Protein AF-0000000066893138 (afdb_homodimer)

Secondary structure (DSSP, 8-state):
-------------PPPPPTTTTS----HHHHHHHHHGGGGGB-TTSPBPHHHHHHHHHHHHHHHTTT-B-SSTT--BTTHHHHHHHHIIIIIS----HHHHHHHHHTTHHHHSS--HHHHHHHH-HHHHHHHHHH---TTS-HHHHHHHHHHHHTTS-HHHHHHHHHHHHHHHHHHHHSPPTT--HHHHHHHHHHHHHHHHHHTTS-HHHHHHHHHHHHHH--/------------------HHHHS----HHHHHHHHHGGGGGB-TTSPBPHHHHHHHHHHHHHHHTTT-B-SSTT--BTTHHHHHHHHIIIIIS----HHHHHHHHHTTHHHHSS--HHHHHHHH-HHHHHHHHHH---TTS-HHHHHHHHHHHHTTS-HHHHHHHHHHHHHHHHHHHHSPPTT--HHHHHHHHHHHHHHHHHHTTS-HHHHHHHHHHHHHH--

Foldseek 3Di:
DDPDPPPPPPPPVDDDDDPCVVPPDPPPVVVVVVLVCVQVCQDVPSDRDLVVLQVVLLVLLCVFQVPAFFQFPVRHRPLVQLQQLLCCCCVVQVHPPSLLSSLSSCLCRCAPGPDHLVNCCSRPNDSSSLLSVLSHFHPVDDPVVRLVVCLVCLLVHDLSSVSSLLSNLLSVLVVCVVGNGPPDDPVNNQVSLVSSVSSLVSNPPRGPRSSVSSVVSSVVSHD/DDDPCPPPPPPPPDDDPDPCVVPPDPPPVVVVVVLVCVQVCQDVPSDRDLVVLQVVLLVLLCVFQVPAFFQFPVRHRPLVQLQQLLCCCCVVQVHPPSLLSSLSSCLCRCAPGPDHLVNCCSRPNDSSSLLSVLSHFHPVDDPVVRLVVCLVCLLVHDLSNVSSLLSNLLSVLVVCVVGNGPPDDPVNNQVSLVSLVSSLVSNPPRGVRSSVSSVVSSVVSHD

pLDDT: mean 82.71, std 26.49, range [21.22, 98.94]

Radius of gyration: 24.09 Å; Cα contacts (8 Å, |Δi|>4): 518; chains: 2; bounding box: 87×67×45 Å

Organism: Onchocerca volvulus (NCBI:txid6282)

Nearest PDB structures (foldseek):
  3nr1-assembly1_B  TM=9.867E-01  e=3.378E-16  Homo sapiens
  5vxa-assembly1_A  TM=9.774E-01  e=3.348E-15  Homo sapiens
  3nqw-assembly1_B  TM=9.760E-01  e=9.577E-15  Drosophila melanogaster
  6z3o-assembly1_CCC-2  TM=8.567E-01  e=2.024E-07  Pseudomonas aeruginosa PAO1
  6z3n-assembly2_DDD  TM=8.593E-01  e=2.966E-07  Pseudomonas aeruginosa PAO1

Solvent-accessible surface area (backbone atoms only — not comparable to full-atom values): 24744 Å² total; per-residue (Å²): 134,83,79,78,78,78,72,77,74,70,79,72,69,73,71,76,77,66,66,62,70,74,57,57,70,70,56,74,70,54,51,48,54,50,55,63,38,62,70,59,52,21,41,102,85,62,46,66,46,66,62,37,53,45,40,49,40,49,38,49,34,33,63,63,30,46,88,39,57,39,50,38,96,81,43,39,48,33,45,48,51,28,40,45,23,28,28,40,34,24,71,68,58,66,46,71,54,62,55,46,40,42,21,27,35,39,26,55,39,53,56,75,37,90,49,44,67,66,56,40,29,72,74,67,30,62,69,30,30,50,37,22,52,72,58,41,61,74,74,92,49,56,67,70,57,44,52,52,53,51,51,72,46,42,66,74,48,51,71,58,34,48,51,38,49,50,27,43,52,39,49,50,52,54,45,41,71,67,41,64,41,68,91,60,50,73,65,52,52,52,50,49,49,53,50,50,51,54,43,48,67,50,47,64,94,71,48,69,66,54,52,49,54,38,49,53,54,45,57,74,67,56,128,136,84,78,80,75,78,72,76,73,72,78,72,68,72,73,76,76,64,66,62,69,70,57,56,68,68,55,71,70,54,50,49,54,49,55,64,35,64,69,57,53,19,42,102,84,62,45,65,46,66,61,38,53,45,40,48,39,50,38,49,35,35,61,63,31,47,88,40,56,39,53,38,95,81,42,39,47,34,44,48,52,30,39,44,24,28,30,40,33,22,70,69,58,65,44,70,53,61,54,46,41,42,21,27,36,39,26,54,40,53,56,74,38,89,49,44,67,66,56,40,30,72,74,64,30,61,69,30,31,48,36,21,53,70,58,42,60,73,72,91,49,56,69,69,59,44,52,52,51,51,51,71,46,40,64,74,48,51,70,57,34,47,53,40,49,50,28,44,52,40,49,50,51,56,44,41,71,69,41,63,40,68,91,58,50,73,64,52,53,51,51,50,48,51,49,51,52,54,42,47,68,49,48,64,94,72,49,70,66,54,52,50,54,39,47,52,54,45,58,73,68,56,129

Structure (mmCIF, N/CA/C/O backbone):
data_AF-0000000066893138-model_v1
#
loop_
_entity.id
_entity.type
_entity.pdbx_description
1 polymer "Guanosine-3,5-bis(diphosphate) 3'-pyrophosphohydrolase MESH1"
#
loop_
_atom_site.group_PDB
_atom_site.id
_atom_site.type_symbol
_atom_site.label_atom_id
_atom_site.label_alt_id
_atom_site.label_comp_id
_atom_site.label_asym_id
_atom_site.label_entity_id
_atom_site.label_seq_id
_atom_site.pdbx_PDB_ins_code
_atom_site.Cartn_x
_atom_site.Cartn_y
_atom_site.Cartn_z
_atom_site.occupancy
_atom_site.B_iso_or_equiv
_atom_site.auth_seq_id
_atom_site.auth_comp_id
_atom_site.auth_asym_id
_atom_site.auth_atom_id
_atom_site.pdbx_PDB_model_num
ATOM 1 N N . MET A 1 1 ? -61.625 -6.273 12.805 1 22.55 1 MET A N 1
ATOM 2 C CA . MET A 1 1 ? -60.625 -7.281 13.148 1 22.55 1 MET A CA 1
ATOM 3 C C . MET A 1 1 ? -59.25 -6.805 12.789 1 22.55 1 MET A C 1
ATOM 5 O O . MET A 1 1 ? -59 -6.328 11.672 1 22.55 1 MET A O 1
ATOM 9 N N . ALA A 1 2 ? -58.469 -6.508 13.805 1 27.09 2 ALA A N 1
ATOM 10 C CA . ALA A 1 2 ? -57.188 -5.824 14.047 1 27.09 2 ALA A CA 1
ATOM 11 C C . ALA A 1 2 ? -56.031 -6.527 13.336 1 27.09 2 ALA A C 1
ATOM 13 O O . ALA A 1 2 ? -55.906 -7.746 13.43 1 27.09 2 ALA A O 1
ATOM 14 N N . GLU A 1 3 ? -55.719 -6.008 12.141 1 23.27 3 GLU A N 1
ATOM 15 C CA . GLU A 1 3 ? -54.719 -6.445 11.188 1 23.27 3 GLU A CA 1
ATOM 16 C C . GLU A 1 3 ? -53.406 -6.766 11.906 1 23.27 3 GLU A C 1
ATOM 18 O O . GLU A 1 3 ? -53.062 -6.156 12.922 1 23.27 3 GLU A O 1
ATOM 23 N N . GLY A 1 4 ? -52.938 -7.973 11.781 1 25.91 4 GLY A N 1
ATOM 24 C CA . GLY A 1 4 ? -51.844 -8.742 12.32 1 25.91 4 GLY A CA 1
ATOM 25 C C . GLY A 1 4 ? -50.531 -7.984 12.289 1 25.91 4 GLY A C 1
ATOM 26 O O . GLY A 1 4 ? -50.281 -7.172 11.391 1 25.91 4 GLY A O 1
ATOM 27 N N . ASN A 1 5 ? -49.875 -7.727 13.43 1 24.75 5 ASN A N 1
ATOM 28 C CA . ASN A 1 5 ? -48.656 -7.113 13.938 1 24.75 5 ASN A CA 1
ATOM 29 C C . ASN A 1 5 ? -47.406 -7.727 13.289 1 24.75 5 ASN A C 1
ATOM 31 O O . ASN A 1 5 ? -47.031 -8.852 13.602 1 24.75 5 ASN A O 1
ATOM 35 N N . ASP A 1 6 ? -47.375 -7.699 11.969 1 23.88 6 ASP A N 1
ATOM 36 C CA . ASP A 1 6 ? -46.188 -8.273 11.352 1 23.88 6 ASP A CA 1
ATOM 37 C C . ASP A 1 6 ? -44.938 -7.746 12.016 1 23.88 6 ASP A C 1
ATOM 39 O O . ASP A 1 6 ? -44.625 -6.559 11.914 1 23.88 6 ASP A O 1
ATOM 43 N N . ARG A 1 7 ? -44.594 -8.312 13.195 1 24.41 7 ARG A N 1
ATOM 44 C CA . ARG A 1 7 ? -43.375 -8.078 13.977 1 24.41 7 ARG A CA 1
ATOM 45 C C . ARG A 1 7 ? -42.125 -8.102 13.094 1 24.41 7 ARG A C 1
ATOM 47 O O . ARG A 1 7 ? -42 -8.969 12.234 1 24.41 7 ARG A O 1
ATOM 54 N N . ASN A 1 8 ? -41.594 -6.938 12.891 1 23.25 8 ASN A N 1
ATOM 55 C CA . ASN A 1 8 ? -40.312 -6.547 12.312 1 23.25 8 ASN A CA 1
ATOM 56 C C . ASN A 1 8 ? -39.156 -7.41 12.844 1 23.25 8 ASN A C 1
ATOM 58 O O . ASN A 1 8 ? -38.75 -7.254 13.984 1 23.25 8 ASN A O 1
ATOM 62 N N . GLU A 1 9 ? -39.25 -8.711 12.648 1 22.77 9 GLU A N 1
ATOM 63 C CA . GLU A 1 9 ? -38.125 -9.5 13.148 1 22.77 9 GLU A CA 1
ATOM 64 C C . GLU A 1 9 ? -36.781 -8.906 12.727 1 22.77 9 GLU A C 1
ATOM 66 O O . GLU A 1 9 ? -36.5 -8.797 11.531 1 22.77 9 GLU A O 1
ATOM 71 N N . LYS A 1 10 ? -36.344 -8.008 13.531 1 26.03 10 LYS A N 1
ATOM 72 C CA . LYS A 1 10 ? -35 -7.453 13.547 1 26.03 10 LYS A CA 1
ATOM 73 C C . LYS A 1 10 ? -33.938 -8.547 13.344 1 26.03 10 LYS A C 1
ATOM 75 O O . LYS A 1 10 ? -33.875 -9.508 14.109 1 26.03 10 LYS A O 1
ATOM 80 N N . HIS A 1 11 ? -33.812 -9.023 12.141 1 23.97 11 HIS A N 1
ATOM 81 C CA . HIS A 1 11 ? -32.75 -9.977 11.922 1 23.97 11 HIS A CA 1
ATOM 82 C C . HIS A 1 11 ? -31.438 -9.484 12.531 1 23.97 11 HIS A C 1
ATOM 84 O O . HIS A 1 11 ? -30.906 -8.453 12.109 1 23.97 11 HIS A O 1
ATOM 90 N N . ASN A 1 12 ? -31.219 -9.539 13.812 1 25.33 12 ASN A N 1
ATOM 91 C CA . ASN A 1 12 ? -30.016 -9.336 14.609 1 25.33 12 ASN A CA 1
ATOM 92 C C . ASN A 1 12 ? -28.812 -10.047 14 1 25.33 12 ASN A C 1
ATOM 94 O O . ASN A 1 12 ? -28.656 -11.266 14.156 1 25.33 12 ASN A O 1
ATOM 98 N N . MET A 1 13 ? -28.531 -9.75 12.852 1 27.02 13 MET A N 1
ATOM 99 C CA . MET A 1 13 ? -27.344 -10.445 12.344 1 27.02 13 MET A CA 1
ATOM 100 C C . MET A 1 13 ? -26.203 -10.359 13.336 1 27.02 13 MET A C 1
ATOM 102 O O . MET A 1 13 ? -25.859 -9.273 13.812 1 27.02 13 MET A O 1
ATOM 106 N N . PRO A 1 14 ? -25.859 -11.391 14.008 1 29.73 14 PRO A N 1
ATOM 107 C CA . PRO A 1 14 ? -24.828 -11.297 15.039 1 29.73 14 PRO A CA 1
ATOM 108 C C . PRO A 1 14 ? -23.547 -10.625 14.539 1 29.73 14 PRO A C 1
ATOM 110 O O . PRO A 1 14 ? -23.297 -10.594 13.336 1 29.73 14 PRO A O 1
ATOM 113 N N . PRO A 1 15 ? -22.953 -9.789 15.266 1 30.95 15 PRO A N 1
ATOM 114 C CA . PRO A 1 15 ? -21.719 -9.086 14.922 1 30.95 15 PRO A CA 1
ATOM 115 C C . PRO A 1 15 ? -20.625 -10.016 14.375 1 30.95 15 PRO A C 1
ATOM 117 O O . PRO A 1 15 ? -20.641 -11.219 14.672 1 30.95 15 PRO A O 1
ATOM 120 N N . PRO A 1 16 ? -20.094 -9.695 13.328 1 28.8 16 PRO A N 1
ATOM 121 C CA . PRO A 1 16 ? -19.109 -10.633 12.797 1 28.8 16 PRO A CA 1
ATOM 122 C C . PRO A 1 16 ? -18.125 -11.125 13.867 1 28.8 16 PRO A C 1
ATOM 124 O O . PRO A 1 16 ? -17.906 -10.445 14.867 1 28.8 16 PRO A O 1
ATOM 127 N N . PRO A 1 17 ? -17.859 -12.359 13.961 1 31.17 17 PRO A N 1
ATOM 128 C CA . PRO A 1 17 ? -17.031 -12.867 15.055 1 31.17 17 PRO A CA 1
ATOM 129 C C . PRO A 1 17 ? -15.734 -12.094 15.234 1 31.17 17 PRO A C 1
ATOM 131 O O . PRO A 1 17 ? -15.273 -11.438 14.297 1 31.17 17 PRO A O 1
ATOM 134 N N . PRO A 1 18 ? -15.203 -11.977 16.422 1 27.53 18 PRO A N 1
ATOM 135 C CA . PRO A 1 18 ? -13.984 -11.234 16.766 1 27.53 18 PRO A CA 1
ATOM 136 C C . PRO A 1 18 ? -12.773 -11.672 15.945 1 27.53 18 PRO A C 1
ATOM 138 O O . PRO A 1 18 ? -12.695 -12.836 15.539 1 27.53 18 PRO A O 1
ATOM 141 N N . TYR A 1 19 ? -12.055 -10.758 15.43 1 27.48 19 TYR A N 1
ATOM 142 C CA . TYR A 1 19 ? -10.898 -10.852 14.539 1 27.48 19 TYR A CA 1
ATOM 143 C C . TYR A 1 19 ? -9.883 -11.859 15.07 1 27.48 19 TYR A C 1
ATOM 145 O O . TYR A 1 19 ? -8.945 -12.234 14.359 1 27.48 19 TYR A O 1
ATOM 153 N N . LYS A 1 20 ? -9.812 -12.117 16.391 1 36.09 20 LYS A N 1
ATOM 154 C CA . LYS A 1 20 ? -8.914 -13.102 16.969 1 36.09 20 LYS A CA 1
ATOM 155 C C . LYS A 1 20 ? -9.102 -14.469 16.328 1 36.09 20 LYS A C 1
ATOM 157 O O . LYS A 1 20 ? -8.258 -15.359 16.469 1 36.09 20 LYS A O 1
ATOM 162 N N . LEU A 1 21 ? -10.211 -14.68 15.953 1 31.08 21 LEU A N 1
ATOM 163 C CA . LEU A 1 21 ? -10.469 -16.016 15.43 1 31.08 21 LEU A CA 1
ATOM 164 C C . LEU A 1 21 ? -9.875 -16.188 14.039 1 31.08 21 LEU A C 1
ATOM 166 O O . LEU A 1 21 ? -9.625 -17.312 13.594 1 31.08 21 LEU A O 1
ATOM 170 N N . VAL A 1 22 ? -10.055 -15.203 13.188 1 31.42 22 VAL A N 1
ATOM 171 C CA . VAL A 1 22 ? -9.695 -15.391 11.789 1 31.42 22 VAL A CA 1
ATOM 172 C C . VAL A 1 22 ? -8.18 -15.336 11.633 1 31.42 22 VAL A C 1
ATOM 174 O O . VAL A 1 22 ? -7.609 -16.047 10.797 1 31.42 22 VAL A O 1
ATOM 177 N N . TYR A 1 23 ? -7.441 -14.391 12.078 1 29.64 23 TYR A N 1
ATOM 178 C CA . TYR A 1 23 ? -5.984 -14.344 12.102 1 29.64 23 TYR A CA 1
ATOM 179 C C . TYR A 1 23 ? -5.445 -14.789 13.461 1 29.64 23 TYR A C 1
ATOM 181 O O . TYR A 1 23 ? -5.453 -14.023 14.422 1 29.64 23 TYR A O 1
ATOM 189 N N . PRO A 1 24 ? -5.445 -16.062 13.703 1 29.34 24 PRO A N 1
ATOM 190 C CA . PRO A 1 24 ? -4.965 -16.484 15.016 1 29.34 24 PRO A CA 1
ATOM 191 C C . PRO A 1 24 ? -3.684 -15.773 15.438 1 29.34 24 PRO A C 1
ATOM 193 O O . PRO A 1 24 ? -2.924 -15.305 14.586 1 29.34 24 PRO A O 1
ATOM 196 N N . GLU A 1 25 ? -3.662 -15.258 16.641 1 31.28 25 GLU A N 1
ATOM 197 C CA . GLU A 1 25 ? -2.432 -14.75 17.234 1 31.28 25 GLU A CA 1
ATOM 198 C C . GLU A 1 25 ? -1.241 -15.641 16.875 1 31.28 25 GLU A C 1
ATOM 200 O O . GLU A 1 25 ? -1.352 -16.875 16.891 1 31.28 25 GLU A O 1
ATOM 205 N N . ILE A 1 26 ? -0.401 -15.242 16.016 1 32.53 26 ILE A N 1
ATOM 206 C CA . ILE A 1 26 ? 0.834 -16.016 15.961 1 32.53 26 ILE A CA 1
ATOM 207 C C . ILE A 1 26 ? 1.205 -16.5 17.359 1 32.53 26 ILE A C 1
ATOM 209 O O . ILE A 1 26 ? 1.225 -15.711 18.312 1 32.53 26 ILE A O 1
ATOM 213 N N . PRO A 1 27 ? 1.09 -17.703 17.641 1 31.95 27 PRO A N 1
ATOM 214 C CA . PRO A 1 27 ? 1.497 -18.047 19 1 31.95 27 PRO A CA 1
ATOM 215 C C . PRO A 1 27 ? 2.742 -17.297 19.469 1 31.95 27 PRO A C 1
ATOM 217 O O . PRO A 1 27 ? 3.57 -16.906 18.641 1 31.95 27 PRO A O 1
ATOM 220 N N . GLY A 1 28 ? 2.729 -16.75 20.688 1 33.97 28 GLY A N 1
ATOM 221 C CA . GLY A 1 28 ? 3.791 -16.031 21.359 1 33.97 28 GLY A CA 1
ATOM 222 C C . GLY A 1 28 ? 5.176 -16.562 21.031 1 33.97 28 GLY A C 1
ATOM 223 O O . GLY A 1 28 ? 6.164 -15.828 21.125 1 33.97 28 GLY A O 1
ATOM 224 N N . ASN A 1 29 ? 5.328 -17.891 20.906 1 35.12 29 ASN A N 1
ATOM 225 C CA . ASN A 1 29 ? 6.629 -18.484 20.609 1 35.12 29 ASN A CA 1
ATOM 226 C C . ASN A 1 29 ? 7.086 -18.156 19.203 1 35.12 29 ASN A C 1
ATOM 228 O O . ASN A 1 29 ? 8.234 -18.422 18.828 1 35.12 29 ASN A O 1
ATOM 232 N N . ILE A 1 30 ? 6.23 -17.984 18.266 1 34.69 30 ILE A N 1
ATOM 233 C CA . ILE A 1 30 ? 6.656 -17.625 16.906 1 34.69 30 ILE A CA 1
ATOM 234 C C . ILE A 1 30 ? 6.992 -16.141 16.844 1 34.69 30 ILE A C 1
ATOM 236 O O . ILE A 1 30 ? 7.691 -15.695 15.93 1 34.69 30 ILE A O 1
ATOM 240 N N . LEU A 1 31 ? 6.43 -15.305 17.547 1 34 31 LEU A N 1
ATOM 241 C CA . LEU A 1 31 ? 6.93 -13.953 17.766 1 34 31 LEU A CA 1
ATOM 242 C C . LEU A 1 31 ? 8.375 -13.977 18.234 1 34 31 LEU A C 1
ATOM 244 O O . LEU A 1 31 ? 9.18 -13.125 17.844 1 34 31 LEU A O 1
ATOM 248 N N . ASP A 1 32 ? 8.688 -14.852 19.141 1 33.78 32 ASP A N 1
ATOM 249 C CA . ASP A 1 32 ? 10.062 -15.055 19.578 1 33.78 32 ASP A CA 1
ATOM 250 C C . ASP A 1 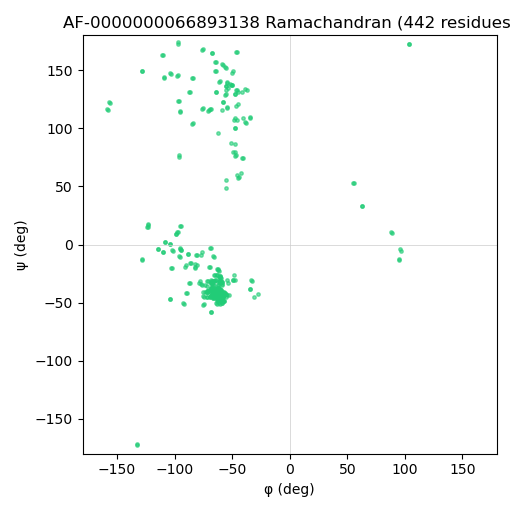32 ? 10.953 -15.477 18.422 1 33.78 32 ASP A C 1
ATOM 252 O O . ASP A 1 32 ? 12.102 -15.039 18.312 1 33.78 32 ASP A O 1
ATOM 256 N N . LYS A 1 33 ? 10.492 -16.422 17.578 1 35.97 33 LYS A N 1
ATOM 257 C CA . LYS A 1 33 ? 11.352 -16.781 16.453 1 35.97 33 LYS A CA 1
ATOM 258 C C . LYS A 1 33 ? 11.453 -15.641 15.453 1 35.97 33 LYS A C 1
ATOM 260 O O . LYS A 1 33 ? 12.445 -15.531 14.727 1 35.97 33 LYS A O 1
ATOM 265 N N . PHE A 1 34 ? 10.461 -14.883 15.273 1 33.34 34 PHE A N 1
ATOM 266 C CA . PHE A 1 34 ? 10.57 -13.695 14.438 1 33.34 34 PHE A CA 1
ATOM 267 C C . PHE A 1 34 ? 11.422 -12.625 15.117 1 33.34 34 PHE A C 1
ATOM 269 O O . PHE A 1 34 ? 12.188 -11.93 14.453 1 33.34 34 PHE A O 1
ATOM 276 N N . ALA A 1 35 ? 11.289 -12.422 16.375 1 34.75 35 ALA A N 1
ATOM 277 C CA . ALA A 1 35 ? 12.242 -11.586 17.094 1 34.75 35 ALA A CA 1
ATOM 278 C C . ALA A 1 35 ? 13.672 -12.086 16.906 1 34.75 35 ALA A C 1
ATOM 280 O O . ALA A 1 35 ? 14.609 -11.289 16.812 1 34.75 35 ALA A O 1
ATOM 281 N N . MET A 1 36 ? 13.891 -13.391 17.016 1 34.28 36 MET A N 1
ATOM 282 C CA . MET A 1 36 ? 15.219 -13.914 16.703 1 34.28 36 MET A CA 1
ATOM 283 C C . MET A 1 36 ? 15.602 -13.617 15.258 1 34.28 36 MET A C 1
ATOM 285 O O . MET A 1 36 ? 16.781 -13.672 14.898 1 34.28 36 MET A O 1
ATOM 289 N N . MET A 1 37 ? 14.68 -13.5 14.336 1 32.84 37 MET A N 1
ATOM 290 C CA . MET A 1 37 ? 15.055 -13.07 12.984 1 32.84 37 MET A CA 1
ATOM 291 C C . MET A 1 37 ? 15.297 -11.562 12.945 1 32.84 37 MET A C 1
ATOM 293 O O . MET A 1 37 ? 15.562 -11.008 11.883 1 32.84 37 MET A O 1
ATOM 297 N N . LYS A 1 38 ? 15.031 -10.734 13.93 1 39.47 38 LYS A N 1
ATOM 298 C CA . LYS A 1 38 ? 15.57 -9.375 14.008 1 39.47 38 LYS A CA 1
ATOM 299 C C . LYS A 1 38 ? 16.938 -9.289 13.352 1 39.47 38 LYS A C 1
ATOM 301 O O . LYS A 1 38 ? 17.281 -8.273 12.742 1 39.47 38 LYS A O 1
ATOM 306 N N . ASN A 1 39 ? 17.766 -10.258 13.656 1 39.59 39 ASN A N 1
ATOM 307 C CA . ASN A 1 39 ? 19.078 -10.289 13.031 1 39.59 39 ASN A CA 1
ATOM 308 C C . ASN A 1 39 ? 18.984 -10.43 11.516 1 39.59 39 ASN A C 1
ATOM 310 O O . ASN A 1 39 ? 19.984 -10.25 10.812 1 39.59 39 ASN A O 1
ATOM 314 N N . GLU A 1 40 ? 17.859 -10.961 10.992 1 41.69 40 GLU A N 1
ATOM 315 C CA . GLU A 1 40 ? 17.812 -11.43 9.609 1 41.69 40 GLU A CA 1
ATOM 316 C C . GLU A 1 40 ? 17.375 -10.312 8.664 1 41.69 40 GLU A C 1
ATOM 318 O O . GLU A 1 40 ? 17.312 -10.5 7.453 1 41.69 40 GLU A O 1
ATOM 323 N N . LEU A 1 41 ? 16.766 -9.242 9.164 1 46.12 41 LEU A N 1
ATOM 324 C CA . LEU A 1 41 ? 16.469 -8.188 8.203 1 46.12 41 LEU A CA 1
ATOM 325 C C . LEU A 1 41 ? 17.75 -7.555 7.676 1 46.12 41 LEU A C 1
ATOM 327 O O . LEU A 1 41 ? 17.703 -6.535 6.984 1 46.12 41 LEU A O 1
ATOM 331 N N . LYS A 1 42 ? 18.844 -7.871 8.25 1 44.22 42 LYS A N 1
ATOM 332 C CA . LYS A 1 42 ? 20.156 -7.426 7.758 1 44.22 42 LYS A CA 1
ATOM 333 C C . LYS A 1 42 ? 20.516 -8.117 6.449 1 44.22 42 LYS A C 1
ATOM 335 O O . LYS A 1 42 ? 20.281 -9.32 6.289 1 44.22 42 LYS A O 1
ATOM 340 N N . ASP A 1 43 ? 20.625 -7.363 5.441 1 49.5 43 ASP A N 1
ATOM 341 C CA . ASP A 1 43 ? 21.188 -7.945 4.227 1 49.5 43 ASP A CA 1
ATOM 342 C C . ASP A 1 43 ? 22.453 -8.742 4.531 1 49.5 43 ASP A C 1
ATOM 344 O O . ASP A 1 43 ? 22.875 -8.812 5.684 1 49.5 43 ASP A O 1
ATOM 348 N N . LYS A 1 44 ? 22.938 -9.578 3.584 1 44.5 44 LYS A N 1
ATOM 349 C CA . LYS A 1 44 ? 24.156 -10.359 3.762 1 44.5 44 LYS A CA 1
ATOM 350 C C . LYS A 1 44 ? 25.188 -9.594 4.605 1 44.5 44 LYS A C 1
ATOM 352 O O . LYS A 1 44 ? 26.078 -10.203 5.195 1 44.5 44 LYS A O 1
ATOM 357 N N . ASN A 1 45 ? 25.172 -8.211 4.516 1 44.59 45 ASN A N 1
ATOM 358 C CA . ASN A 1 45 ? 26.172 -7.445 5.258 1 44.59 45 ASN A CA 1
ATOM 359 C C . ASN A 1 45 ? 25.609 -6.914 6.57 1 44.59 45 ASN A C 1
ATOM 361 O O . ASN A 1 45 ? 26.234 -6.086 7.23 1 44.59 45 ASN A O 1
ATOM 365 N N . GLY A 1 46 ? 24.375 -7.277 7.078 1 47.03 46 GLY A N 1
ATOM 366 C CA . GLY A 1 46 ? 23.875 -6.879 8.383 1 47.03 46 GLY A CA 1
ATOM 367 C C . GLY A 1 46 ? 22.969 -5.664 8.336 1 47.03 46 GLY A C 1
ATOM 368 O O . GLY A 1 46 ? 22.484 -5.191 9.367 1 47.03 46 GLY A O 1
ATOM 369 N N . PHE A 1 47 ? 22.828 -5.012 7.086 1 47.69 47 PHE A N 1
ATOM 370 C CA . PHE A 1 47 ? 22.078 -3.758 7 1 47.69 47 PHE A CA 1
ATOM 371 C C . PHE A 1 47 ? 20.641 -4.012 6.582 1 47.69 47 PHE A C 1
ATOM 373 O O . PHE A 1 47 ? 20.359 -4.895 5.77 1 47.69 47 PHE A O 1
ATOM 380 N N . ILE A 1 48 ? 19.781 -3.582 7.371 1 56.97 48 ILE A N 1
ATOM 381 C CA . ILE A 1 48 ? 18.375 -3.652 7.027 1 56.97 48 ILE A CA 1
ATOM 382 C C . ILE A 1 48 ? 18.125 -2.986 5.676 1 56.97 48 ILE A C 1
ATOM 384 O O . ILE A 1 48 ? 18.516 -1.834 5.469 1 56.97 48 ILE A O 1
ATOM 388 N N . ASN A 1 49 ? 17.625 -3.83 4.633 1 80.88 49 ASN A N 1
ATOM 389 C CA . ASN A 1 49 ? 17.328 -3.334 3.293 1 80.88 49 ASN A CA 1
ATOM 390 C C . ASN A 1 49 ? 16.125 -2.398 3.297 1 80.88 49 ASN A C 1
ATOM 392 O O . ASN A 1 49 ? 15.062 -2.754 3.803 1 80.88 49 ASN A O 1
ATOM 396 N N . ASP A 1 50 ? 16.344 -1.23 2.959 1 93.25 50 ASP A N 1
ATOM 397 C CA . ASP A 1 50 ? 15.312 -0.19 2.955 1 93.25 50 ASP A CA 1
ATOM 398 C C . ASP A 1 50 ? 14.055 -0.665 2.24 1 93.25 50 ASP A C 1
ATOM 400 O O . ASP A 1 50 ? 12.938 -0.349 2.662 1 93.25 50 ASP A O 1
ATOM 404 N N . ILE A 1 51 ? 14.258 -1.526 1.284 1 95.88 51 ILE A N 1
ATOM 405 C CA . ILE A 1 51 ? 13.117 -2.002 0.502 1 95.88 51 ILE A CA 1
ATOM 406 C C . ILE A 1 51 ? 12.266 -2.941 1.351 1 95.88 51 ILE A C 1
ATOM 408 O O . ILE A 1 51 ? 11.047 -2.797 1.408 1 95.88 51 ILE A O 1
ATOM 412 N N . SER A 1 52 ? 12.891 -3.848 2.041 1 97.44 52 SER A N 1
ATOM 413 C CA . SER A 1 52 ? 12.172 -4.785 2.898 1 97.44 52 SER A CA 1
ATOM 414 C C . SER A 1 52 ? 11.414 -4.055 4.004 1 97.44 52 SER A C 1
ATOM 416 O O . SER A 1 52 ? 10.273 -4.395 4.316 1 97.44 52 SER A O 1
ATOM 418 N N . LEU A 1 53 ? 12.031 -3.031 4.504 1 97.62 53 LEU A N 1
ATOM 419 C CA . LEU A 1 53 ? 11.438 -2.277 5.602 1 97.62 53 LEU A CA 1
ATOM 420 C C . LEU A 1 53 ? 10.242 -1.466 5.113 1 97.62 53 LEU A C 1
ATOM 422 O O . LEU A 1 53 ? 9.219 -1.394 5.797 1 97.62 53 LEU A O 1
ATOM 426 N N . ILE A 1 54 ? 10.336 -0.91 4.004 1 98.44 54 ILE A N 1
ATOM 427 C CA . ILE A 1 54 ? 9.258 -0.111 3.436 1 98.44 54 ILE A CA 1
ATOM 428 C C . ILE A 1 54 ? 8.062 -1.009 3.115 1 98.44 54 ILE A C 1
ATOM 430 O O . ILE A 1 54 ? 6.926 -0.686 3.461 1 98.44 54 ILE A O 1
ATOM 434 N N . ILE A 1 55 ? 8.359 -2.125 2.496 1 98.75 55 ILE A N 1
ATOM 435 C CA . ILE A 1 55 ? 7.277 -3.041 2.139 1 98.75 55 ILE A CA 1
ATOM 436 C C . ILE A 1 55 ? 6.621 -3.582 3.406 1 98.75 55 ILE A C 1
ATOM 438 O O . ILE A 1 55 ? 5.398 -3.748 3.459 1 98.75 55 ILE A O 1
ATOM 442 N N . LYS A 1 56 ? 7.414 -3.84 4.41 1 98.75 56 LYS A N 1
ATOM 443 C CA . LYS A 1 56 ? 6.879 -4.27 5.699 1 98.75 56 LYS A CA 1
ATOM 444 C C . LYS A 1 56 ? 5.918 -3.229 6.27 1 98.75 56 LYS A C 1
ATOM 446 O O . LYS A 1 56 ? 4.852 -3.576 6.785 1 98.75 56 LYS A O 1
ATOM 451 N N . ALA A 1 57 ? 6.273 -2.002 6.188 1 98.88 57 ALA A N 1
ATOM 452 C CA . ALA A 1 57 ? 5.438 -0.918 6.691 1 98.88 57 ALA A CA 1
ATOM 453 C C . ALA A 1 57 ? 4.137 -0.814 5.898 1 98.88 57 ALA A C 1
ATOM 455 O O . ALA A 1 57 ? 3.061 -0.655 6.477 1 98.88 57 ALA A O 1
ATOM 456 N N . VAL A 1 58 ? 4.25 -0.904 4.574 1 98.94 58 VAL A N 1
ATOM 457 C CA . VAL A 1 58 ? 3.068 -0.807 3.725 1 98.94 58 VAL A CA 1
ATOM 458 C C . VAL A 1 58 ? 2.129 -1.975 4.012 1 98.94 58 VAL A C 1
ATOM 460 O O . VAL A 1 58 ? 0.911 -1.794 4.094 1 98.94 58 VAL A O 1
ATOM 463 N N . ASP A 1 59 ? 2.664 -3.113 4.125 1 98.88 59 ASP A N 1
ATOM 464 C CA . ASP A 1 59 ? 1.869 -4.301 4.422 1 98.88 59 ASP A CA 1
ATOM 465 C C . ASP A 1 59 ? 1.16 -4.164 5.766 1 98.88 59 ASP A C 1
ATOM 467 O O . ASP A 1 59 ? -0.02 -4.5 5.887 1 98.88 59 ASP A O 1
ATOM 471 N N . LEU A 1 60 ? 1.871 -3.668 6.809 1 98.81 60 LEU A N 1
ATOM 472 C CA . LEU A 1 60 ? 1.26 -3.459 8.117 1 98.81 60 LEU A CA 1
ATOM 473 C C . LEU A 1 60 ? 0.101 -2.473 8.023 1 98.81 60 LEU A C 1
ATOM 475 O O . LEU A 1 60 ? -0.985 -2.732 8.547 1 98.81 60 LEU A O 1
ATOM 479 N N . ALA A 1 61 ? 0.355 -1.389 7.371 1 98.81 61 ALA A N 1
ATOM 480 C CA . ALA A 1 61 ? -0.69 -0.379 7.227 1 98.81 61 ALA A CA 1
ATOM 481 C C . ALA A 1 61 ? -1.914 -0.954 6.52 1 98.81 61 ALA A C 1
ATOM 483 O O . ALA A 1 61 ? -3.049 -0.732 6.949 1 98.81 61 ALA A O 1
ATOM 484 N N . ALA A 1 62 ? -1.635 -1.688 5.422 1 98.75 62 ALA A N 1
ATOM 485 C CA . ALA A 1 62 ? -2.73 -2.281 4.66 1 98.75 62 ALA A CA 1
ATOM 486 C C . ALA A 1 62 ? -3.555 -3.227 5.531 1 98.75 62 ALA A C 1
ATOM 488 O O . ALA A 1 62 ? -4.785 -3.184 5.512 1 98.75 62 ALA A O 1
ATOM 489 N N . ARG A 1 63 ? -2.902 -4.008 6.297 1 98.25 63 ARG A N 1
ATOM 490 C CA . ARG A 1 63 ? -3.604 -4.961 7.152 1 98.25 63 ARG A CA 1
ATOM 491 C C . ARG A 1 63 ? -4.371 -4.246 8.258 1 98.25 63 ARG A C 1
ATOM 493 O O . ARG A 1 63 ? -5.527 -4.574 8.531 1 98.25 63 ARG A O 1
ATOM 500 N N . ARG A 1 64 ? -3.732 -3.285 8.852 1 98.44 64 ARG A N 1
ATOM 501 C CA . ARG A 1 64 ? -4.332 -2.619 10.008 1 98.44 64 ARG A CA 1
ATOM 502 C C . ARG A 1 64 ? -5.504 -1.738 9.578 1 98.44 64 ARG A C 1
ATOM 504 O O . ARG A 1 64 ? -6.48 -1.598 10.312 1 98.44 64 ARG A O 1
ATOM 511 N N . HIS A 1 65 ? -5.473 -1.178 8.398 1 98.19 65 HIS A N 1
ATOM 512 C CA . HIS A 1 65 ? -6.516 -0.27 7.938 1 98.19 65 HIS A CA 1
ATOM 513 C C . HIS A 1 65 ? -7.527 -0.998 7.059 1 98.19 65 HIS A C 1
ATOM 515 O O . HIS A 1 65 ? -8.375 -0.365 6.426 1 98.19 65 HIS A O 1
ATOM 521 N N . ARG A 1 66 ? -7.504 -2.279 6.98 1 96.94 66 ARG A N 1
ATOM 522 C CA . ARG A 1 66 ? -8.219 -3.072 5.98 1 96.94 66 ARG A CA 1
ATOM 523 C C . ARG A 1 66 ? -9.719 -2.842 6.074 1 96.94 66 ARG A C 1
ATOM 525 O O . ARG A 1 66 ? -10.43 -2.943 5.07 1 96.94 66 ARG A O 1
ATOM 532 N N . LYS A 1 67 ? -10.281 -2.471 7.242 1 96.69 67 LYS A N 1
ATOM 533 C CA . LYS A 1 67 ? -11.719 -2.309 7.41 1 96.69 67 LYS A CA 1
ATOM 534 C C . LYS A 1 67 ? -12.109 -0.833 7.43 1 96.69 67 LYS A C 1
ATOM 536 O O . LYS A 1 67 ? -13.281 -0.498 7.613 1 96.69 67 LYS A O 1
ATOM 541 N N . GLN A 1 68 ? -11.188 -0.042 7.301 1 97.44 68 GLN A N 1
ATOM 542 C CA . GLN A 1 68 ? -11.43 1.396 7.363 1 97.44 68 GLN A CA 1
ATOM 543 C C . GLN A 1 68 ? -11.555 1.993 5.965 1 97.44 68 GLN A C 1
ATOM 545 O O . GLN A 1 68 ? -10.891 1.545 5.031 1 97.44 68 GLN A O 1
ATOM 550 N N . ARG A 1 69 ? -12.398 2.961 5.859 1 97.06 69 ARG A N 1
ATOM 551 C CA . ARG A 1 69 ? -12.633 3.678 4.609 1 97.06 69 ARG A CA 1
ATOM 552 C C . ARG A 1 69 ? -12.508 5.184 4.809 1 97.06 69 ARG A C 1
ATOM 554 O O . ARG A 1 69 ? -12.742 5.691 5.91 1 97.06 69 ARG A O 1
ATOM 561 N N . ARG A 1 70 ? -12.078 5.836 3.736 1 96.69 70 ARG A N 1
ATOM 562 C CA . ARG A 1 70 ? -12.141 7.293 3.723 1 96.69 70 ARG A CA 1
ATOM 563 C C . ARG A 1 70 ? -13.586 7.777 3.695 1 96.69 70 ARG A C 1
ATOM 565 O O . ARG A 1 70 ? -14.5 7.012 3.375 1 96.69 70 ARG A O 1
ATOM 572 N N . LYS A 1 71 ? -13.805 8.992 3.973 1 94.75 71 LYS A N 1
ATOM 573 C CA . LYS A 1 71 ? -15.156 9.539 4.07 1 94.75 71 LYS A CA 1
ATOM 574 C C . LYS A 1 71 ? -15.586 10.18 2.75 1 94.75 71 LYS A C 1
ATOM 576 O O . LYS A 1 71 ? -16.516 10.977 2.717 1 94.75 71 LYS A O 1
ATOM 581 N N . ASP A 1 72 ? -14.867 9.859 1.739 1 92.88 72 ASP A N 1
ATOM 582 C CA . ASP A 1 72 ? -15.297 10.32 0.425 1 92.88 72 ASP A CA 1
ATOM 583 C C . ASP A 1 72 ? -16.484 9.5 -0.089 1 92.88 72 ASP A C 1
ATOM 585 O O . ASP A 1 72 ? -16.797 8.445 0.471 1 92.88 72 ASP A O 1
ATOM 589 N N . ALA A 1 73 ? -17.125 9.969 -1.148 1 91.25 73 ALA A N 1
ATOM 590 C CA . ALA A 1 73 ? -18.359 9.367 -1.667 1 91.25 73 ALA A CA 1
ATOM 591 C C . ALA A 1 73 ? -18.109 7.926 -2.113 1 91.25 73 ALA A C 1
ATOM 593 O O . ALA A 1 73 ? -19.016 7.082 -2.012 1 91.25 73 ALA A O 1
ATOM 594 N N . THR A 1 74 ? -16.906 7.629 -2.51 1 92 74 THR A N 1
ATOM 595 C CA . THR A 1 74 ? -16.625 6.309 -3.057 1 92 74 THR A CA 1
ATOM 596 C C . THR A 1 74 ? -16.078 5.383 -1.972 1 92 74 THR A C 1
ATOM 598 O O . THR A 1 74 ? -15.812 4.207 -2.229 1 92 74 THR A O 1
ATOM 601 N N . GLN A 1 75 ? -15.891 5.898 -0.8 1 94.5 75 GLN A N 1
ATOM 602 C CA . GLN A 1 75 ? -15.406 5.109 0.33 1 94.5 75 GLN A CA 1
ATOM 603 C C . GLN A 1 75 ? -14.094 4.414 -0.006 1 94.5 75 GLN A C 1
ATOM 605 O O . GLN A 1 75 ? -13.961 3.203 0.173 1 94.5 75 GLN A O 1
ATOM 610 N N . THR A 1 76 ? -13.172 5.164 -0.446 1 97.19 76 THR A N 1
ATOM 611 C CA . THR A 1 76 ? -11.844 4.691 -0.795 1 97.19 76 THR A CA 1
ATOM 612 C C . THR A 1 76 ? -11.203 3.955 0.38 1 97.19 76 THR A C 1
ATOM 614 O O . THR A 1 76 ? -11.305 4.402 1.525 1 97.19 76 THR A O 1
ATOM 617 N N . PRO A 1 77 ? -10.539 2.764 0.077 1 98.31 77 PRO A N 1
ATOM 618 C CA . PRO A 1 77 ? -9.812 2.133 1.182 1 98.31 77 PRO A CA 1
ATOM 619 C C . PRO A 1 77 ? -8.891 3.107 1.913 1 98.31 77 PRO A C 1
ATOM 621 O O . PRO A 1 77 ? -8.211 3.91 1.275 1 98.31 77 PRO A O 1
ATOM 624 N N . TYR A 1 78 ? -8.852 3.061 3.227 1 98.44 78 TYR A N 1
ATOM 625 C CA . TYR A 1 78 ? -8.141 4.0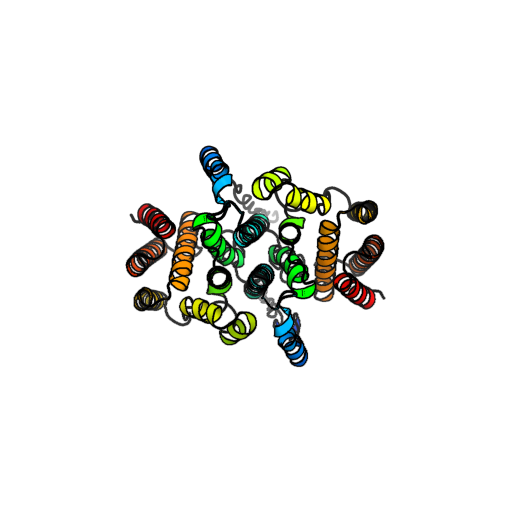59 4.016 1 98.44 78 TYR A CA 1
ATOM 626 C C . TYR A 1 78 ? -6.652 4.047 3.691 1 98.44 78 TYR A C 1
ATOM 628 O O . TYR A 1 78 ? -6 5.094 3.711 1 98.44 78 TYR A O 1
ATOM 636 N N . VAL A 1 79 ? -6.148 2.855 3.352 1 98.62 79 VAL A N 1
ATOM 637 C CA . VAL A 1 79 ? -4.715 2.684 3.154 1 98.62 79 VAL A CA 1
ATOM 638 C C . VAL A 1 79 ? -4.242 3.557 1.993 1 98.62 79 VAL A C 1
ATOM 640 O O . VAL A 1 79 ? -3.059 3.887 1.897 1 98.62 79 VAL A O 1
ATOM 643 N N . ASN A 1 80 ? -5.105 3.969 1.101 1 98.75 80 ASN A N 1
ATOM 644 C CA . ASN A 1 80 ? -4.738 4.875 0.015 1 98.75 80 ASN A CA 1
ATOM 645 C C . ASN A 1 80 ? -4.176 6.188 0.546 1 98.75 80 ASN A C 1
ATOM 647 O O . ASN A 1 80 ? -3.283 6.777 -0.065 1 98.75 80 ASN A O 1
ATOM 651 N N . HIS A 1 81 ? -4.684 6.574 1.674 1 98.69 81 HIS A N 1
ATOM 652 C CA . HIS A 1 81 ? -4.285 7.863 2.232 1 98.69 81 HIS A CA 1
ATOM 653 C C . HIS A 1 81 ? -2.828 7.836 2.688 1 98.69 81 HIS A C 1
ATOM 655 O O . HIS A 1 81 ? -2.004 8.609 2.189 1 98.69 81 HIS A O 1
ATOM 661 N N . PRO A 1 82 ? -2.436 6.914 3.611 1 98.88 82 PRO A N 1
ATOM 662 C CA . PRO A 1 82 ? -1.032 6.949 4.031 1 98.88 82 PRO A CA 1
ATOM 663 C C . PRO A 1 82 ? -0.069 6.621 2.891 1 98.88 82 PRO A C 1
ATOM 665 O O . PRO A 1 82 ? 1.056 7.125 2.865 1 98.88 82 PRO A O 1
ATOM 668 N N . ILE A 1 83 ? -0.475 5.824 1.965 1 98.88 83 ILE A N 1
ATOM 669 C CA . ILE A 1 83 ? 0.347 5.57 0.787 1 98.88 83 ILE A CA 1
ATOM 670 C C . ILE A 1 83 ? 0.499 6.855 -0.023 1 98.88 83 ILE A C 1
ATOM 672 O O . ILE A 1 83 ? 1.597 7.184 -0.481 1 98.88 83 ILE A O 1
ATOM 676 N N . GLY A 1 84 ? -0.567 7.582 -0.177 1 98.88 84 GLY A N 1
ATOM 677 C CA . GLY A 1 84 ? -0.533 8.852 -0.883 1 98.88 84 GLY A CA 1
ATOM 678 C C . GLY A 1 84 ? 0.337 9.891 -0.201 1 98.88 84 GLY A C 1
ATOM 679 O O . GLY A 1 84 ? 1.001 10.688 -0.868 1 98.88 84 GLY A O 1
ATOM 680 N N . VAL A 1 85 ? 0.29 9.898 1.085 1 98.94 85 VAL A N 1
ATOM 681 C CA . VAL A 1 85 ? 1.146 10.805 1.848 1 98.94 85 VAL A CA 1
ATOM 682 C C . VAL A 1 85 ? 2.611 10.477 1.573 1 98.94 85 VAL A C 1
ATOM 684 O O . VAL A 1 85 ? 3.416 11.383 1.322 1 98.94 85 VAL A O 1
ATOM 687 N N . ALA A 1 86 ? 2.938 9.203 1.58 1 98.94 86 ALA A N 1
ATOM 688 C CA . ALA A 1 86 ? 4.297 8.781 1.253 1 98.94 86 ALA A CA 1
ATOM 689 C C . ALA A 1 86 ? 4.656 9.156 -0.182 1 98.94 86 ALA A C 1
ATOM 691 O O . ALA A 1 86 ? 5.801 9.523 -0.466 1 98.94 86 ALA A O 1
ATOM 692 N N . TYR A 1 87 ? 3.727 9.109 -1.064 1 98.88 87 TYR A N 1
ATOM 693 C CA . TYR A 1 87 ? 3.941 9.484 -2.457 1 98.88 87 TYR A CA 1
ATOM 694 C C . TYR A 1 87 ? 4.277 10.969 -2.574 1 98.88 87 TYR A C 1
ATOM 696 O O . TYR A 1 87 ? 5.199 11.344 -3.297 1 98.88 87 TYR A O 1
ATOM 704 N N . ILE A 1 88 ? 3.531 11.789 -1.893 1 98.88 88 ILE A N 1
ATOM 705 C CA . ILE A 1 88 ? 3.787 13.219 -1.91 1 98.88 88 ILE A CA 1
ATOM 706 C C . ILE A 1 88 ? 5.211 13.5 -1.427 1 98.88 88 ILE A C 1
ATOM 708 O O . ILE A 1 88 ? 5.938 14.281 -2.035 1 98.88 88 ILE A O 1
ATOM 712 N N . LEU A 1 89 ? 5.625 12.797 -0.334 1 98.88 89 LEU A N 1
ATOM 713 C CA . LEU A 1 89 ? 6.977 13 0.181 1 98.88 89 LEU A CA 1
ATOM 714 C C . LEU A 1 89 ? 8.016 12.602 -0.86 1 98.88 89 LEU A C 1
ATOM 716 O O . LEU A 1 89 ? 8.953 13.359 -1.134 1 98.88 89 LEU A O 1
ATOM 720 N N . THR A 1 90 ? 7.844 11.508 -1.516 1 98.5 90 THR A N 1
ATOM 721 C CA . THR A 1 90 ? 8.914 10.906 -2.309 1 98.5 90 THR A CA 1
ATOM 722 C C . THR A 1 90 ? 8.891 11.438 -3.738 1 98.5 90 THR A C 1
ATOM 724 O O . THR A 1 90 ? 9.938 11.758 -4.301 1 98.5 90 THR A O 1
ATOM 727 N N . ASN A 1 91 ? 7.762 11.562 -4.262 1 97.94 91 ASN A N 1
ATOM 728 C CA . ASN A 1 91 ? 7.676 11.805 -5.699 1 97.94 91 ASN A CA 1
ATOM 729 C C . ASN A 1 91 ? 7.387 13.273 -6.004 1 97.94 91 ASN A C 1
ATOM 731 O O . ASN A 1 91 ? 7.648 13.742 -7.109 1 97.94 91 ASN A O 1
ATOM 735 N N . GLU A 1 92 ? 6.863 13.984 -5.008 1 97.69 92 GLU A N 1
ATOM 736 C CA . GLU A 1 92 ? 6.707 15.422 -5.18 1 97.69 92 GLU A CA 1
ATOM 737 C C . GLU A 1 92 ? 7.777 16.188 -4.41 1 97.69 92 GLU A C 1
ATOM 739 O O . GLU A 1 92 ? 8.461 17.047 -4.977 1 97.69 92 GLU A O 1
ATOM 744 N N . GLY A 1 93 ? 7.969 15.82 -3.221 1 98.06 93 GLY A N 1
ATOM 745 C CA . GLY A 1 93 ? 8.906 16.516 -2.357 1 98.06 93 GLY A CA 1
ATOM 746 C C . GLY A 1 93 ? 10.336 16.016 -2.496 1 98.06 93 GLY A C 1
ATOM 747 O O . GLY A 1 93 ? 11.266 16.625 -1.986 1 98.06 93 GLY A O 1
ATOM 748 N N . GLN A 1 94 ? 10.547 14.828 -3.096 1 97.44 94 GLN A N 1
ATOM 749 C CA . GLN A 1 94 ? 11.852 14.195 -3.295 1 97.44 94 GLN A CA 1
ATOM 750 C C . GLN A 1 94 ? 12.516 13.875 -1.958 1 97.44 94 GLN A C 1
ATOM 752 O O . GLN A 1 94 ? 13.727 14.055 -1.804 1 97.44 94 GLN A O 1
ATOM 757 N N . ILE A 1 95 ? 11.758 13.562 -0.993 1 97.56 95 ILE A N 1
ATOM 758 C CA . ILE A 1 95 ? 12.234 13.109 0.311 1 97.56 95 ILE A CA 1
ATOM 759 C C . ILE A 1 95 ? 12.25 11.586 0.35 1 97.56 95 ILE A C 1
ATOM 761 O O . ILE A 1 95 ? 11.195 10.945 0.327 1 97.56 95 ILE A O 1
ATOM 765 N N . THR A 1 96 ? 13.445 11.023 0.465 1 96.62 96 THR A N 1
ATOM 766 C CA . THR A 1 96 ? 13.539 9.57 0.382 1 96.62 96 THR A CA 1
ATOM 767 C C . THR A 1 96 ? 14.219 9 1.626 1 96.62 96 THR A C 1
ATOM 769 O O . THR A 1 96 ? 14.711 7.867 1.607 1 96.62 96 THR A O 1
ATOM 772 N N . ASP A 1 97 ? 14.297 9.883 2.68 1 97.5 97 ASP A N 1
ATOM 773 C CA . ASP A 1 97 ? 14.734 9.344 3.963 1 97.5 97 ASP A CA 1
ATOM 774 C C . ASP A 1 97 ? 13.82 8.219 4.426 1 97.5 97 ASP A C 1
ATOM 776 O O . ASP A 1 97 ? 12.617 8.422 4.613 1 97.5 97 ASP A O 1
ATOM 780 N N . THR A 1 98 ? 14.383 7.062 4.648 1 97.44 98 THR A N 1
ATOM 781 C CA . THR A 1 98 ? 13.625 5.844 4.891 1 97.44 98 THR A CA 1
ATOM 782 C C . THR A 1 98 ? 12.742 5.992 6.129 1 97.44 98 THR A C 1
ATOM 784 O O . THR A 1 98 ? 11.562 5.633 6.102 1 97.44 98 THR A O 1
ATOM 787 N N . ALA A 1 99 ? 13.266 6.535 7.199 1 98.44 99 ALA A N 1
ATOM 788 C CA . ALA A 1 99 ? 12.508 6.688 8.438 1 98.44 99 ALA A CA 1
ATOM 789 C C . ALA A 1 99 ? 11.312 7.613 8.227 1 98.44 99 ALA A C 1
ATOM 791 O O . ALA A 1 99 ? 10.211 7.332 8.711 1 98.44 99 ALA A O 1
ATOM 792 N N . THR A 1 100 ? 11.477 8.68 7.496 1 98.81 100 THR A N 1
ATOM 793 C CA . THR A 1 100 ? 10.414 9.641 7.227 1 98.81 100 THR A CA 1
ATOM 794 C C . THR A 1 100 ? 9.312 9.008 6.383 1 98.81 100 THR A C 1
ATOM 796 O O . THR A 1 100 ? 8.125 9.156 6.684 1 98.81 100 THR A O 1
ATOM 799 N N . VAL A 1 101 ? 9.766 8.258 5.363 1 98.81 101 VAL A N 1
ATOM 800 C CA . VAL A 1 101 ? 8.812 7.637 4.449 1 98.81 101 VAL A CA 1
ATOM 801 C C . VAL A 1 101 ? 8.008 6.57 5.188 1 98.81 101 VAL A C 1
ATOM 803 O O . VAL A 1 101 ? 6.781 6.508 5.055 1 98.81 101 VAL A O 1
ATOM 806 N N . ILE A 1 102 ? 8.633 5.805 5.996 1 98.88 102 ILE A N 1
ATOM 807 C CA . ILE A 1 102 ? 7.953 4.754 6.75 1 98.88 102 ILE A CA 1
ATOM 808 C C . ILE A 1 102 ? 7 5.383 7.762 1 98.88 102 ILE A C 1
ATOM 810 O O . ILE A 1 102 ? 5.871 4.914 7.938 1 98.88 102 ILE A O 1
ATOM 814 N N . ALA A 1 103 ? 7.43 6.43 8.383 1 98.88 103 ALA A N 1
ATOM 815 C CA . ALA A 1 103 ? 6.562 7.125 9.328 1 98.88 103 ALA A CA 1
ATOM 816 C C . ALA A 1 103 ? 5.32 7.68 8.633 1 98.88 103 ALA A C 1
ATOM 818 O O . ALA A 1 103 ? 4.227 7.676 9.211 1 98.88 103 ALA A O 1
ATOM 819 N N . ALA A 1 104 ? 5.496 8.156 7.422 1 98.94 104 ALA A N 1
ATOM 820 C CA . ALA A 1 104 ? 4.352 8.633 6.648 1 98.94 104 ALA A CA 1
ATOM 821 C C . ALA A 1 104 ? 3.357 7.5 6.398 1 98.94 104 ALA A C 1
ATOM 823 O O . ALA A 1 104 ? 2.146 7.684 6.551 1 98.94 104 ALA A O 1
ATOM 824 N N . ILE A 1 105 ? 3.869 6.363 6.094 1 98.94 105 ILE A N 1
ATOM 825 C CA . ILE A 1 105 ? 3.049 5.191 5.805 1 98.94 105 ILE A CA 1
ATOM 826 C C . ILE A 1 105 ? 2.295 4.766 7.062 1 98.94 105 ILE A C 1
ATOM 828 O O . ILE A 1 105 ? 1.144 4.332 6.988 1 98.94 105 ILE A O 1
ATOM 832 N N . LEU A 1 106 ? 2.869 4.984 8.219 1 98.88 106 LEU A N 1
ATOM 833 C CA . LEU A 1 106 ? 2.33 4.438 9.461 1 98.88 106 LEU A CA 1
ATOM 834 C C . LEU A 1 106 ? 1.707 5.535 10.312 1 98.88 106 LEU A C 1
ATOM 836 O O . LEU A 1 106 ? 1.235 5.273 11.422 1 98.88 106 LEU A O 1
ATOM 840 N N . HIS A 1 107 ? 1.649 6.766 9.906 1 98.69 107 HIS A N 1
ATOM 841 C CA . HIS A 1 107 ? 1.412 7.918 10.766 1 98.69 107 HIS A CA 1
ATOM 842 C C . HIS A 1 107 ? 0.037 7.84 11.422 1 98.69 107 HIS A C 1
ATOM 844 O O . HIS A 1 107 ? -0.155 8.336 12.531 1 98.69 107 HIS A O 1
ATOM 850 N N . ASP A 1 108 ? -0.898 7.168 10.828 1 98 108 ASP A N 1
ATOM 851 C CA . ASP A 1 108 ? -2.258 7.082 11.352 1 98 108 ASP A CA 1
ATOM 852 C C . ASP A 1 108 ? -2.496 5.738 12.039 1 98 108 ASP A C 1
ATOM 854 O O . ASP A 1 108 ? -3.578 5.496 12.578 1 98 108 ASP A O 1
ATOM 858 N N . THR A 1 109 ? -1.536 4.855 11.984 1 98 109 THR A N 1
ATOM 859 C CA . THR A 1 109 ? -1.764 3.469 12.383 1 98 109 THR A CA 1
ATOM 860 C C . THR A 1 109 ? -1.998 3.371 13.891 1 98 109 THR A C 1
ATOM 862 O O . THR A 1 109 ? -2.902 2.664 14.336 1 98 109 THR A O 1
ATOM 865 N N . VAL A 1 110 ? -1.21 4.051 14.695 1 96.44 110 VAL A N 1
ATOM 866 C CA . VAL A 1 110 ? -1.377 4.027 16.156 1 96.44 110 VAL A CA 1
ATOM 867 C C . VAL A 1 110 ? -2.67 4.742 16.531 1 96.44 110 VAL A C 1
ATOM 869 O O . VAL A 1 110 ? -3.371 4.316 17.453 1 96.44 110 VAL A O 1
ATOM 872 N N . GLU A 1 111 ? -3.008 5.707 15.797 1 93.81 111 GLU A N 1
ATOM 873 C CA . GLU A 1 111 ? -4.16 6.559 16.062 1 93.81 111 GLU A CA 1
ATOM 874 C C . GLU A 1 111 ? -5.469 5.84 15.75 1 93.81 111 GLU A C 1
ATOM 876 O O . GLU A 1 111 ? -6.422 5.898 16.531 1 93.81 111 GLU A O 1
ATOM 881 N N . ASP A 1 112 ? -5.484 5.102 14.648 1 93.94 112 ASP A N 1
ATOM 882 C CA . ASP A 1 112 ? -6.762 4.699 14.062 1 93.94 112 ASP A CA 1
ATOM 883 C C . ASP A 1 112 ? -6.945 3.186 14.141 1 93.94 112 ASP A C 1
ATOM 885 O O . ASP A 1 112 ? -7.98 2.66 13.719 1 93.94 112 ASP A O 1
ATOM 889 N N . THR A 1 113 ? -5.969 2.49 14.617 1 96.31 113 THR A N 1
ATOM 890 C CA . THR A 1 113 ? -6.055 1.034 14.648 1 96.31 113 THR A CA 1
ATOM 891 C C . THR A 1 113 ? -5.629 0.496 16.016 1 96.31 113 THR A C 1
ATOM 893 O O . THR A 1 113 ? -5.449 1.263 16.953 1 96.31 113 THR A O 1
ATOM 896 N N . LYS A 1 114 ? -5.488 -0.834 16.156 1 95.75 114 LYS A N 1
ATOM 897 C CA . LYS A 1 114 ? -5.086 -1.475 17.391 1 95.75 114 LYS A CA 1
ATOM 898 C C . LYS A 1 114 ? -3.572 -1.42 17.578 1 95.75 114 LYS A C 1
ATOM 900 O O . LYS A 1 114 ? -3.053 -1.84 18.625 1 95.75 114 LYS A O 1
ATOM 905 N N . THR A 1 115 ? -2.846 -0.986 16.562 1 97.69 115 THR A N 1
ATOM 906 C CA . THR A 1 115 ? -1.391 -0.934 16.641 1 97.69 115 THR A CA 1
ATOM 907 C C . THR A 1 115 ? -0.94 -0 17.75 1 97.69 115 THR A C 1
ATOM 909 O O . THR A 1 115 ? -1.5 1.084 17.922 1 97.69 115 THR A O 1
ATOM 912 N N . THR A 1 116 ? 0.095 -0.425 18.453 1 97.75 116 THR A N 1
ATOM 913 C CA . THR A 1 116 ? 0.6 0.362 19.562 1 97.75 116 THR A CA 1
ATOM 914 C C . THR A 1 116 ? 1.966 0.958 19.234 1 97.75 116 THR A C 1
ATOM 916 O O . THR A 1 116 ? 2.643 0.5 18.312 1 97.75 116 THR A O 1
ATOM 919 N N . ASP A 1 117 ? 2.279 1.943 20.062 1 97.62 117 ASP A N 1
ATOM 920 C CA . ASP A 1 117 ? 3.619 2.518 19.969 1 97.62 117 ASP A CA 1
ATOM 921 C C . ASP A 1 117 ? 4.691 1.446 20.156 1 97.62 117 ASP A C 1
ATOM 923 O O . ASP A 1 117 ? 5.691 1.429 19.438 1 97.62 117 ASP A O 1
ATOM 927 N N . GLU A 1 118 ? 4.539 0.584 21.031 1 98.19 118 GLU A N 1
ATOM 928 C CA . GLU A 1 118 ? 5.484 -0.486 21.328 1 98.19 118 GLU A CA 1
ATOM 929 C C . GLU A 1 118 ? 5.664 -1.417 20.141 1 98.19 118 GLU A C 1
ATOM 931 O O . GLU A 1 118 ? 6.777 -1.853 19.844 1 98.19 118 GLU A O 1
ATOM 936 N N . GLU A 1 119 ? 4.578 -1.72 19.5 1 98.38 119 GLU A N 1
ATOM 937 C CA . GLU A 1 119 ? 4.645 -2.582 18.312 1 98.38 119 GLU A CA 1
ATOM 938 C C . GLU A 1 119 ? 5.461 -1.934 17.203 1 98.38 119 GLU A C 1
ATOM 940 O O . GLU A 1 119 ? 6.285 -2.594 16.562 1 98.38 119 GLU A O 1
ATOM 945 N N . ILE A 1 120 ? 5.25 -0.655 16.984 1 98.56 120 ILE A N 1
ATOM 946 C CA . ILE A 1 120 ? 6.008 0.064 15.969 1 98.56 120 ILE A CA 1
ATOM 947 C C . ILE A 1 120 ? 7.492 0.062 16.328 1 98.56 120 ILE A C 1
ATOM 949 O O . ILE A 1 120 ? 8.344 -0.161 15.469 1 98.56 120 ILE A O 1
ATOM 953 N N . ARG A 1 121 ? 7.801 0.303 17.594 1 98.25 121 ARG A N 1
ATOM 954 C CA . ARG A 1 121 ? 9.188 0.336 18.062 1 98.25 121 ARG A CA 1
ATOM 955 C C . ARG A 1 121 ? 9.867 -1.013 17.844 1 98.25 121 ARG A C 1
ATOM 957 O O . ARG A 1 121 ? 11.023 -1.071 17.422 1 98.25 121 ARG A O 1
ATOM 964 N N . ARG A 1 122 ? 9.195 -2.018 18.109 1 98 122 ARG A N 1
ATOM 965 C CA . ARG A 1 122 ? 9.742 -3.363 17.969 1 98 122 ARG A CA 1
ATOM 966 C C . ARG A 1 122 ? 9.984 -3.707 16.5 1 98 122 ARG A C 1
ATOM 968 O O . ARG A 1 122 ? 11 -4.305 16.156 1 98 122 ARG A O 1
ATOM 975 N N . MET A 1 123 ? 9.109 -3.262 15.703 1 97.62 123 MET A N 1
ATOM 976 C CA . MET A 1 123 ? 9.141 -3.686 14.305 1 97.62 123 MET A CA 1
ATOM 977 C C . MET A 1 123 ? 10.062 -2.791 13.484 1 97.62 123 MET A C 1
ATOM 979 O O . MET A 1 123 ? 10.711 -3.256 12.547 1 97.62 123 MET A O 1
ATOM 983 N N . PHE A 1 124 ? 10.117 -1.48 13.883 1 98.06 124 PHE A N 1
ATOM 984 C CA . PHE A 1 124 ? 10.75 -0.55 12.953 1 98.06 124 PHE A CA 1
ATOM 985 C C . PHE A 1 124 ? 11.82 0.274 13.648 1 98.06 124 PHE A C 1
ATOM 987 O O . PHE A 1 124 ? 12.578 0.996 13 1 98.06 124 PHE A O 1
ATOM 994 N N . GLY A 1 125 ? 11.852 0.241 14.969 1 97.81 125 GLY A N 1
ATOM 995 C CA . GLY A 1 125 ? 12.883 0.954 15.703 1 97.81 125 GLY A CA 1
ATOM 996 C C . GLY A 1 125 ? 12.383 2.246 16.328 1 97.81 125 GLY A C 1
ATOM 997 O O . GLY A 1 125 ? 11.305 2.736 15.977 1 97.81 125 GLY A O 1
ATOM 998 N N . ASP A 1 126 ? 13.203 2.848 17.109 1 98.31 126 ASP A N 1
ATOM 999 C CA . ASP A 1 126 ? 12.828 3.992 17.938 1 98.31 126 ASP A CA 1
ATOM 1000 C C . ASP A 1 126 ? 12.625 5.242 17.078 1 98.31 126 ASP A C 1
ATOM 1002 O O . ASP A 1 126 ? 11.703 6.023 17.328 1 98.31 126 ASP A O 1
ATOM 1006 N N . GLU A 1 127 ? 13.477 5.379 16.156 1 98.38 127 GLU A N 1
ATOM 1007 C CA . GLU A 1 127 ? 13.398 6.598 15.352 1 98.38 127 GLU A CA 1
ATOM 1008 C C . GLU A 1 127 ? 12.039 6.719 14.664 1 98.38 127 GLU A C 1
ATOM 1010 O O . GLU A 1 127 ? 11.367 7.746 14.773 1 98.38 127 GLU A O 1
ATOM 1015 N N . ILE A 1 128 ? 11.648 5.648 13.992 1 98.69 128 ILE A N 1
ATOM 1016 C CA . ILE A 1 128 ? 10.383 5.641 13.266 1 98.69 128 ILE A CA 1
ATOM 1017 C C . ILE A 1 128 ? 9.219 5.77 14.25 1 98.69 128 ILE A C 1
ATOM 1019 O O . ILE A 1 128 ? 8.289 6.551 14.023 1 98.69 128 ILE A O 1
ATOM 1023 N N . ALA A 1 129 ? 9.297 5.039 15.344 1 98.75 129 ALA A N 1
ATOM 1024 C CA . ALA A 1 129 ? 8.25 5.094 16.359 1 98.75 129 ALA A CA 1
ATOM 1025 C C . ALA A 1 129 ? 8.094 6.508 16.906 1 98.75 129 ALA A C 1
ATOM 1027 O O . ALA A 1 129 ? 6.969 6.965 17.141 1 98.75 129 ALA A O 1
ATOM 1028 N N . ASP A 1 130 ? 9.172 7.168 17.078 1 98.69 130 ASP A N 1
ATOM 1029 C CA . ASP A 1 130 ? 9.133 8.531 17.609 1 98.69 130 ASP A CA 1
ATOM 1030 C C . ASP A 1 130 ? 8.438 9.477 16.641 1 98.69 130 ASP A C 1
ATOM 1032 O O . ASP A 1 130 ? 7.625 10.312 17.047 1 98.69 130 ASP A O 1
ATOM 1036 N N . ILE A 1 131 ? 8.758 9.391 15.391 1 98.81 131 ILE A N 1
ATOM 1037 C CA . ILE A 1 131 ? 8.125 10.242 14.391 1 98.81 131 ILE A CA 1
ATOM 1038 C C . ILE A 1 131 ? 6.625 9.953 14.352 1 98.81 131 ILE A C 1
ATOM 1040 O O . ILE A 1 131 ? 5.812 10.883 14.344 1 98.81 131 ILE A O 1
ATOM 1044 N N . VAL A 1 132 ? 6.285 8.664 14.297 1 98.81 132 VAL A N 1
ATOM 1045 C CA . VAL A 1 132 ? 4.879 8.273 14.266 1 98.81 132 VAL A CA 1
ATOM 1046 C C . VAL A 1 132 ? 4.16 8.828 15.5 1 98.81 132 VAL A C 1
ATOM 1048 O O . VAL A 1 132 ? 3.049 9.352 15.391 1 98.81 132 VAL A O 1
ATOM 1051 N N . LYS A 1 133 ? 4.766 8.727 16.625 1 97.94 133 LYS A N 1
ATOM 1052 C CA . LYS A 1 133 ? 4.203 9.234 17.875 1 97.94 133 LYS A CA 1
ATOM 1053 C C . LYS A 1 133 ? 3.967 10.734 17.797 1 97.94 133 LYS A C 1
ATOM 1055 O O . LYS A 1 133 ? 2.928 11.227 18.25 1 97.94 133 LYS A O 1
ATOM 1060 N N . GLU A 1 134 ? 4.898 11.406 17.297 1 97.69 134 GLU A N 1
ATOM 1061 C CA . GLU A 1 134 ? 4.77 12.859 17.141 1 97.69 134 GLU A CA 1
ATOM 1062 C C . GLU A 1 134 ? 3.574 13.211 16.25 1 97.69 134 GLU A C 1
ATOM 1064 O O . GLU A 1 134 ? 2.953 14.258 16.438 1 97.69 134 GLU A O 1
ATOM 1069 N N . CYS A 1 135 ? 3.289 12.32 15.305 1 96.94 135 CYS A N 1
ATOM 1070 C CA . CYS A 1 135 ? 2.221 12.586 14.344 1 96.94 135 CYS A CA 1
ATOM 1071 C C . CYS A 1 135 ? 0.881 12.086 14.875 1 96.94 135 CYS A C 1
ATOM 1073 O O . CYS A 1 135 ? -0.16 12.328 14.258 1 96.94 135 CYS A O 1
ATOM 1075 N N . THR A 1 136 ? 0.902 11.383 15.961 1 95.81 136 THR A N 1
ATOM 1076 C CA . THR A 1 136 ? -0.305 10.758 16.484 1 95.81 136 THR A CA 1
ATOM 1077 C C . THR A 1 136 ? -1.067 11.719 17.391 1 95.81 136 THR A C 1
ATOM 1079 O O . THR A 1 136 ? -0.47 12.391 18.234 1 95.81 136 THR A O 1
ATOM 1082 N N . VAL A 1 137 ? -2.352 11.812 17.125 1 90.31 137 VAL A N 1
ATOM 1083 C CA . VAL A 1 137 ? -3.221 12.648 17.938 1 90.31 137 VAL A CA 1
ATOM 1084 C C . VAL A 1 137 ? -4.145 11.773 18.781 1 90.31 137 VAL A C 1
ATOM 1086 O O . VAL A 1 137 ? -4.566 10.703 18.344 1 90.31 137 VAL A O 1
ATOM 1089 N N . VAL A 1 138 ? -4.434 12.164 19.969 1 82.62 138 VAL A N 1
ATOM 1090 C CA . VAL A 1 138 ? -5.359 11.445 20.828 1 82.62 138 VAL A CA 1
ATOM 1091 C C . VAL A 1 138 ? -6.793 11.688 20.375 1 82.62 138 VAL A C 1
ATOM 1093 O O . VAL A 1 138 ? -7.27 12.828 20.391 1 82.62 138 VAL A O 1
ATOM 1096 N N . LYS A 1 139 ? -7.512 10.656 19.953 1 80.69 139 LYS A N 1
ATOM 1097 C CA . LYS A 1 139 ? -8.805 10.789 19.297 1 80.69 139 LYS A CA 1
ATOM 1098 C C . LYS A 1 139 ? -9.93 10.961 20.297 1 80.69 139 LYS A C 1
ATOM 1100 O O . LYS A 1 139 ? -11.023 11.406 19.953 1 80.69 139 LYS A O 1
ATOM 1105 N N . SER A 1 140 ? -9.797 10.633 21.438 1 82.62 140 SER A N 1
ATOM 1106 C CA . SER A 1 140 ? -10.859 10.703 22.438 1 82.62 140 SER A CA 1
ATOM 1107 C C . SER A 1 140 ? -11.211 12.148 22.766 1 82.62 140 SER A C 1
ATOM 1109 O O . SER A 1 140 ? -12.227 12.406 23.406 1 82.62 140 SER A O 1
ATOM 1111 N N . ILE A 1 141 ? -10.57 13.07 22.234 1 82.38 141 ILE A N 1
ATOM 1112 C CA . ILE A 1 141 ? -10.766 14.492 22.516 1 82.38 141 ILE A CA 1
ATOM 1113 C C . ILE A 1 141 ? -11.539 15.141 21.375 1 82.38 141 ILE A C 1
ATOM 1115 O O . ILE A 1 141 ? -11.445 14.703 20.219 1 82.38 141 ILE A O 1
ATOM 1119 N N . LYS A 1 142 ? -12.305 16.094 21.688 1 85.19 142 LYS A N 1
ATOM 1120 C CA . LYS A 1 142 ? -13.094 16.828 20.688 1 85.19 142 LYS A CA 1
ATOM 1121 C C . LYS A 1 142 ? -12.195 17.406 19.609 1 85.19 142 LYS A C 1
ATOM 1123 O O . LYS A 1 142 ? -11.047 17.766 19.859 1 85.19 142 LYS A O 1
ATOM 1128 N N . ARG A 1 143 ? -12.766 17.562 18.469 1 87.25 143 ARG A N 1
ATOM 1129 C CA . ARG A 1 143 ? -12.047 17.969 17.266 1 87.25 143 ARG A CA 1
ATOM 1130 C C . ARG A 1 143 ? -11.352 19.312 17.484 1 87.25 143 ARG A C 1
ATOM 1132 O O . ARG A 1 143 ? -10.18 19.484 17.156 1 87.25 143 ARG A O 1
ATOM 1139 N N . GLU A 1 144 ? -12.086 20.25 18.094 1 87.81 144 GLU A N 1
ATOM 1140 C CA . GLU A 1 144 ? -11.562 21.594 18.297 1 87.81 144 GLU A CA 1
ATOM 1141 C C . GLU A 1 144 ? -10.352 21.578 19.234 1 87.81 144 GLU A C 1
ATOM 1143 O O . GLU A 1 144 ? -9.367 22.281 18.984 1 87.81 144 GLU A O 1
ATOM 1148 N N . ILE A 1 145 ? -10.43 20.766 20.188 1 88.81 145 ILE A N 1
ATOM 1149 C CA . ILE A 1 145 ? -9.352 20.672 21.156 1 88.81 145 ILE A CA 1
ATOM 1150 C C . ILE A 1 145 ? -8.148 19.953 20.531 1 88.81 145 ILE A C 1
ATOM 1152 O O . ILE A 1 145 ? -7.004 20.344 20.766 1 88.81 145 ILE A O 1
ATOM 1156 N N . ARG A 1 146 ? -8.43 19.016 19.703 1 90.06 146 ARG A N 1
ATOM 1157 C CA . ARG A 1 146 ? -7.363 18.297 19 1 90.06 146 ARG A CA 1
ATOM 1158 C C . ARG A 1 146 ? -6.578 19.219 18.078 1 90.06 146 ARG A C 1
ATOM 1160 O O . ARG A 1 146 ? -5.348 19.188 18.062 1 90.06 146 ARG A O 1
ATOM 1167 N N . MET A 1 147 ? -7.281 20.031 17.438 1 93.06 147 MET A N 1
ATOM 1168 C CA . MET A 1 147 ? -6.648 20.969 16.5 1 93.06 147 MET A CA 1
ATOM 1169 C C . MET A 1 147 ? -5.785 21.984 17.25 1 93.06 147 MET A C 1
ATOM 1171 O O . MET A 1 147 ? -4.656 22.266 16.844 1 93.06 147 MET A O 1
ATOM 1175 N N . LYS A 1 148 ? -6.309 22.438 18.328 1 92.69 148 LYS A N 1
ATOM 1176 C CA . LYS A 1 148 ? -5.555 23.375 19.156 1 92.69 148 LYS A CA 1
ATOM 1177 C C . LYS A 1 148 ? -4.281 22.734 19.703 1 92.69 148 LYS A C 1
ATOM 1179 O O . LYS A 1 148 ? -3.217 23.359 19.688 1 92.69 148 LYS A O 1
ATOM 1184 N N . SER A 1 149 ? -4.441 21.547 20.141 1 92.94 149 SER A N 1
ATOM 1185 C CA . SER A 1 149 ? -3.297 20.812 20.672 1 92.94 149 SER A CA 1
ATOM 1186 C C . SER A 1 149 ? -2.23 20.609 19.594 1 92.94 149 SER A C 1
ATOM 1188 O O . SER A 1 149 ? -1.036 20.734 19.875 1 92.94 149 SER A O 1
ATOM 1190 N N . GLN A 1 150 ? -2.643 20.25 18.375 1 95.31 150 GLN A N 1
ATOM 1191 C CA . GLN A 1 150 ? -1.718 20.078 17.266 1 95.31 150 GLN A CA 1
ATOM 1192 C C . GLN A 1 150 ? -0.967 21.375 16.953 1 95.31 150 GLN A C 1
ATOM 1194 O O . GLN A 1 150 ? 0.236 21.344 16.688 1 95.31 150 GLN A O 1
ATOM 1199 N N . LEU A 1 151 ? -1.633 22.5 17.047 1 96.81 151 LEU A N 1
ATOM 1200 C CA . LEU A 1 151 ? -1.012 23.797 16.781 1 96.81 151 LEU A CA 1
ATOM 1201 C C . LEU A 1 151 ? 0.017 24.141 17.844 1 96.81 151 LEU A C 1
ATOM 1203 O O . LEU A 1 151 ? 1.106 24.625 17.547 1 96.81 151 LEU A O 1
ATOM 1207 N N . GLU A 1 152 ? -0.308 23.781 19.062 1 95.25 152 GLU A N 1
ATOM 1208 C CA . GLU A 1 152 ? 0.571 24.094 20.188 1 95.25 152 GLU A CA 1
ATOM 1209 C C . GLU A 1 152 ? 1.868 23.297 20.094 1 95.25 152 GLU A C 1
ATOM 1211 O O . GLU A 1 152 ? 2.932 23.781 20.484 1 95.25 152 GLU A O 1
ATOM 1216 N N . LYS A 1 153 ? 1.783 22.172 19.562 1 95.75 153 LYS A N 1
ATOM 1217 C CA . LYS A 1 153 ? 2.938 21.266 19.547 1 95.75 153 LYS A CA 1
ATOM 1218 C C . LYS A 1 153 ? 3.705 21.391 18.234 1 95.75 153 LYS A C 1
ATOM 1220 O O . LYS A 1 153 ? 4.828 20.906 18.109 1 95.75 153 LYS A O 1
ATOM 1225 N N . ALA A 1 154 ? 3.166 22.062 17.281 1 97.25 154 ALA A N 1
ATOM 1226 C CA . ALA A 1 154 ? 3.631 22.031 15.898 1 97.25 154 ALA A CA 1
ATOM 1227 C C . ALA A 1 154 ? 5.09 22.469 15.797 1 97.25 154 ALA A C 1
ATOM 1229 O O . ALA A 1 154 ? 5.895 21.812 15.133 1 97.25 154 ALA A O 1
ATOM 1230 N N . SER A 1 155 ? 5.453 23.547 16.469 1 95.5 155 SER A N 1
ATOM 1231 C CA . SER A 1 155 ? 6.801 24.094 16.359 1 95.5 155 SER A CA 1
ATOM 1232 C C . SER A 1 155 ? 7.832 23.172 17 1 95.5 155 SER A C 1
ATOM 1234 O O . SER A 1 155 ? 9.023 23.25 16.688 1 95.5 155 SER A O 1
ATOM 1236 N N . LYS A 1 156 ? 7.441 22.266 17.875 1 97 156 LYS A N 1
ATOM 1237 C CA . LYS A 1 156 ? 8.352 21.406 18.625 1 97 156 LYS A CA 1
ATOM 1238 C C . LYS A 1 156 ? 8.539 20.062 17.922 1 97 156 LYS A C 1
ATOM 1240 O O . LYS A 1 156 ? 9.352 19.25 18.359 1 97 156 LYS A O 1
ATOM 1245 N N . LEU A 1 157 ? 7.828 19.859 16.891 1 98.06 157 LEU A N 1
ATOM 1246 C CA . LEU A 1 157 ? 7.965 18.609 16.141 1 98.06 157 LEU A CA 1
ATOM 1247 C C . LEU A 1 157 ? 9.359 18.484 15.539 1 98.06 157 LEU A C 1
ATOM 1249 O O . LEU A 1 157 ? 9.984 19.5 15.211 1 98.06 157 LEU A O 1
ATOM 1253 N N . SER A 1 158 ? 9.812 17.297 15.406 1 98.56 158 SER A N 1
ATOM 1254 C CA . SER A 1 158 ? 11.031 17.047 14.648 1 98.56 158 SER A CA 1
ATOM 1255 C C . SER A 1 158 ? 10.852 17.406 13.18 1 98.56 158 SER A C 1
ATOM 1257 O O . SER A 1 158 ? 9.727 17.438 12.68 1 98.56 158 SER A O 1
ATOM 1259 N N . ARG A 1 159 ? 11.938 17.672 12.508 1 98.62 159 ARG A N 1
ATOM 1260 C CA . ARG A 1 159 ? 11.867 18 11.086 1 98.62 159 ARG A CA 1
ATOM 1261 C C . ARG A 1 159 ? 11.172 16.891 10.305 1 98.62 159 ARG A C 1
ATOM 1263 O O . ARG A 1 159 ? 10.359 17.172 9.414 1 98.62 159 ARG A O 1
ATOM 1270 N N . LYS A 1 160 ? 11.469 15.672 10.625 1 98.88 160 LYS A N 1
ATOM 1271 C CA . LYS A 1 160 ? 10.883 14.539 9.914 1 98.88 160 LYS A CA 1
ATOM 1272 C C . LYS A 1 160 ? 9.383 14.461 10.148 1 98.88 160 LYS A C 1
ATOM 1274 O O . LYS A 1 160 ? 8.609 14.18 9.227 1 98.88 160 LYS A O 1
ATOM 1279 N N . ALA A 1 161 ? 8.938 14.719 11.336 1 98.88 161 ALA A N 1
ATOM 1280 C CA . ALA A 1 161 ? 7.508 14.75 11.633 1 98.88 161 ALA A CA 1
ATOM 1281 C C . ALA A 1 161 ? 6.824 15.906 10.906 1 98.88 161 ALA A C 1
ATOM 1283 O O . ALA A 1 161 ? 5.691 15.766 10.438 1 98.88 161 ALA A O 1
ATOM 1284 N N . LYS A 1 162 ? 7.52 17.062 10.844 1 98.88 162 LYS A N 1
ATOM 1285 C CA . LYS A 1 162 ? 6.977 18.203 10.125 1 98.88 162 LYS A CA 1
ATOM 1286 C C . LYS A 1 162 ? 6.781 17.875 8.641 1 98.88 162 LYS A C 1
ATOM 1288 O O . LYS A 1 162 ? 5.793 18.297 8.039 1 98.88 162 LYS A O 1
ATOM 1293 N N . LEU A 1 163 ? 7.727 17.156 8.094 1 98.88 163 LEU A N 1
ATOM 1294 C CA . LEU A 1 163 ? 7.605 16.734 6.699 1 98.88 163 LEU A CA 1
ATOM 1295 C C . LEU A 1 163 ? 6.367 15.867 6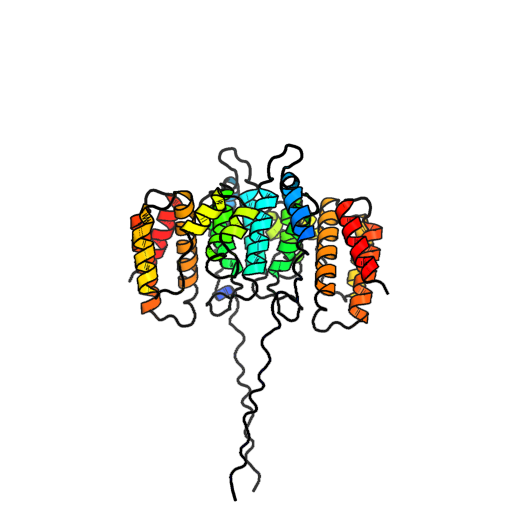.504 1 98.88 163 LEU A C 1
ATOM 1297 O O . LEU A 1 163 ? 5.621 16.062 5.539 1 98.88 163 LEU A O 1
ATOM 1301 N N . VAL A 1 164 ? 6.168 14.93 7.391 1 98.94 164 VAL A N 1
ATOM 1302 C CA . VAL A 1 164 ? 4.992 14.062 7.324 1 98.94 164 VAL A CA 1
ATOM 1303 C C . VAL A 1 164 ? 3.725 14.906 7.441 1 98.94 164 VAL A C 1
ATOM 1305 O O . VAL A 1 164 ? 2.771 14.711 6.684 1 98.94 164 VAL A O 1
ATOM 1308 N N . GLN A 1 165 ? 3.676 15.891 8.328 1 98.69 165 GLN A N 1
ATOM 1309 C CA . GLN A 1 165 ? 2.512 16.75 8.531 1 98.69 165 GLN A CA 1
ATOM 1310 C C . GLN A 1 165 ? 2.207 17.562 7.277 1 98.69 165 GLN A C 1
ATOM 1312 O O . GLN A 1 165 ? 1.045 17.719 6.891 1 98.69 165 GLN A O 1
ATOM 1317 N N . LEU A 1 166 ? 3.273 18.109 6.688 1 98.81 166 LEU A N 1
ATOM 1318 C CA . LEU A 1 166 ? 3.092 18.875 5.457 1 98.81 166 LEU A CA 1
ATOM 1319 C C . LEU A 1 166 ? 2.436 18.031 4.379 1 98.81 166 LEU A C 1
ATOM 1321 O O . LEU A 1 166 ? 1.456 18.453 3.758 1 98.81 166 LEU A O 1
ATOM 1325 N N . ALA A 1 167 ? 2.949 16.844 4.184 1 98.94 167 ALA A N 1
ATOM 1326 C CA . ALA A 1 167 ? 2.432 15.945 3.154 1 98.94 167 ALA A CA 1
ATOM 1327 C C . ALA A 1 167 ? 1.013 15.492 3.484 1 98.94 167 ALA A C 1
ATOM 1329 O O . ALA A 1 167 ? 0.161 15.406 2.598 1 98.94 167 ALA A O 1
ATOM 1330 N N . ASP A 1 168 ? 0.743 15.211 4.754 1 98.81 168 ASP A N 1
ATOM 1331 C CA . ASP A 1 168 ? -0.568 14.758 5.215 1 98.81 168 ASP A CA 1
ATOM 1332 C C . ASP A 1 168 ? -1.63 15.828 4.969 1 98.81 168 ASP A C 1
ATOM 1334 O O . ASP A 1 168 ? -2.703 15.539 4.438 1 98.81 168 ASP A O 1
ATOM 1338 N N . LYS A 1 169 ? -1.343 17.078 5.359 1 98.69 169 LYS A N 1
ATOM 1339 C CA . LYS A 1 169 ? -2.293 18.172 5.168 1 98.69 169 LYS A CA 1
ATOM 1340 C C . LYS A 1 169 ? -2.52 18.453 3.686 1 98.69 169 LYS A C 1
ATOM 1342 O O . LYS A 1 169 ? -3.645 18.734 3.266 1 98.69 169 LYS A O 1
ATOM 1347 N N . LEU A 1 170 ? -1.412 18.391 2.941 1 98.75 170 LEU A N 1
ATOM 1348 C CA . LEU A 1 170 ? -1.539 18.594 1.501 1 98.75 170 LEU A CA 1
ATOM 1349 C C . LEU A 1 170 ? -2.457 17.531 0.887 1 98.75 170 LEU A C 1
ATOM 1351 O O . LEU A 1 170 ? -3.363 17.875 0.121 1 98.75 170 LEU A O 1
ATOM 1355 N N . TYR A 1 171 ? -2.266 16.297 1.246 1 98.69 171 TYR A N 1
ATOM 1356 C CA . TYR A 1 171 ? -3.119 15.219 0.757 1 98.69 171 TYR A CA 1
ATOM 1357 C C . TYR A 1 171 ? -4.574 15.469 1.129 1 98.69 171 TYR A C 1
ATOM 1359 O O . TYR A 1 171 ? -5.469 15.336 0.288 1 98.69 171 TYR A O 1
ATOM 1367 N N . ASN A 1 172 ? -4.816 15.82 2.377 1 97.94 172 ASN A N 1
ATOM 1368 C CA . ASN A 1 172 ? -6.176 15.969 2.883 1 97.94 172 ASN A CA 1
ATOM 1369 C C . ASN A 1 172 ? -6.906 17.109 2.191 1 97.94 172 ASN A C 1
ATOM 1371 O O . ASN A 1 172 ? -8.078 16.984 1.831 1 97.94 172 ASN A O 1
ATOM 1375 N N . ILE A 1 173 ? -6.27 18.188 2.004 1 98.12 173 ILE A N 1
ATOM 1376 C CA . ILE A 1 173 ? -6.934 19.328 1.389 1 98.12 173 ILE A CA 1
ATOM 1377 C C . ILE A 1 173 ? -7.188 19.047 -0.09 1 98.12 173 ILE A C 1
ATOM 1379 O O . ILE A 1 173 ? -8.234 19.406 -0.627 1 98.12 173 ILE A O 1
ATOM 1383 N N . ARG A 1 174 ? -6.23 18.406 -0.778 1 97.69 174 ARG A N 1
ATOM 1384 C CA . ARG A 1 174 ? -6.473 17.984 -2.152 1 97.69 174 ARG A CA 1
ATOM 1385 C C . ARG A 1 174 ? -7.684 17.062 -2.232 1 97.69 174 ARG A C 1
ATOM 1387 O O . ARG A 1 174 ? -8.484 17.156 -3.168 1 97.69 174 ARG A O 1
ATOM 1394 N N . ASP A 1 175 ? -7.773 16.172 -1.262 1 96.62 175 ASP A N 1
ATOM 1395 C CA . ASP A 1 175 ? -8.906 15.258 -1.209 1 96.62 175 ASP A CA 1
ATOM 1396 C C . ASP A 1 175 ? -10.219 16.016 -0.974 1 96.62 175 ASP A C 1
ATOM 1398 O O . ASP A 1 175 ? -11.227 15.719 -1.616 1 96.62 175 ASP A O 1
ATOM 1402 N N . ILE A 1 176 ? -10.211 16.953 -0.059 1 96.25 176 ILE A N 1
ATOM 1403 C CA . ILE A 1 176 ? -11.383 17.766 0.254 1 96.25 176 ILE A CA 1
ATOM 1404 C C . ILE A 1 176 ? -11.82 18.547 -0.987 1 96.25 176 ILE A C 1
ATOM 1406 O O . ILE A 1 176 ? -13.016 18.672 -1.251 1 96.25 176 ILE A O 1
ATOM 1410 N N . GLU A 1 177 ? -10.883 19.047 -1.68 1 94.94 177 GLU A N 1
ATOM 1411 C CA . GLU A 1 177 ? -11.172 19.781 -2.906 1 94.94 177 GLU A CA 1
ATOM 1412 C C . GLU A 1 177 ? -11.859 18.891 -3.938 1 94.94 177 GLU A C 1
ATOM 1414 O O . GLU A 1 177 ? -12.766 19.328 -4.641 1 94.94 177 GLU A O 1
ATOM 1419 N N . ARG A 1 178 ? -11.398 17.734 -3.994 1 93.25 178 ARG A N 1
ATOM 1420 C CA . ARG A 1 178 ? -11.969 16.781 -4.938 1 93.25 178 ARG A CA 1
ATOM 1421 C C . ARG A 1 178 ? -13.383 16.375 -4.527 1 93.25 178 ARG A C 1
ATOM 1423 O O . ARG A 1 178 ? -14.281 16.312 -5.367 1 93.25 178 ARG A O 1
ATOM 1430 N N . CYS A 1 179 ? -13.5 16.109 -3.289 1 92.81 179 CYS A N 1
ATOM 1431 C CA . CYS A 1 179 ? -14.789 15.68 -2.748 1 92.81 179 CYS A CA 1
ATOM 1432 C C . CYS A 1 179 ? -14.867 15.961 -1.252 1 92.81 179 CYS A C 1
ATOM 1434 O O . CYS A 1 179 ? -14.086 15.422 -0.471 1 92.81 179 CYS A O 1
ATOM 1436 N N . THR A 1 180 ? -15.859 16.719 -0.935 1 93.75 180 THR A N 1
ATOM 1437 C CA . THR A 1 180 ? -16.062 17 0.481 1 93.75 180 THR A CA 1
ATOM 1438 C C . THR A 1 180 ? -16.406 15.727 1.242 1 93.75 180 THR A C 1
ATOM 1440 O O . THR A 1 180 ? -17.234 14.93 0.798 1 93.75 180 THR A O 1
ATOM 1443 N N . PRO A 1 181 ? -15.727 15.5 2.336 1 95.12 181 PRO A N 1
ATOM 1444 C CA . PRO A 1 181 ? -16.016 14.297 3.123 1 95.12 181 PRO A CA 1
ATOM 1445 C C . PRO A 1 181 ? -17.5 14.188 3.498 1 95.12 181 PRO A C 1
ATOM 1447 O O . PRO A 1 181 ? -18.125 15.195 3.824 1 95.12 181 PRO A O 1
ATOM 1450 N N . CYS A 1 182 ? -18.047 12.984 3.434 1 94.19 182 CYS A N 1
ATOM 1451 C CA . CYS A 1 182 ? -19.422 12.766 3.828 1 94.19 182 CYS A CA 1
ATOM 1452 C C . CYS A 1 182 ? -19.672 13.234 5.258 1 94.19 182 CYS A C 1
ATOM 1454 O O . CYS A 1 182 ? -18.891 12.93 6.156 1 94.19 182 CYS A O 1
ATOM 1456 N N . GLY A 1 183 ? -20.719 14.055 5.453 1 94.38 183 GLY A N 1
ATOM 1457 C CA . GLY A 1 183 ? -21.062 14.547 6.777 1 94.38 183 GLY A CA 1
ATOM 1458 C C . GLY A 1 183 ?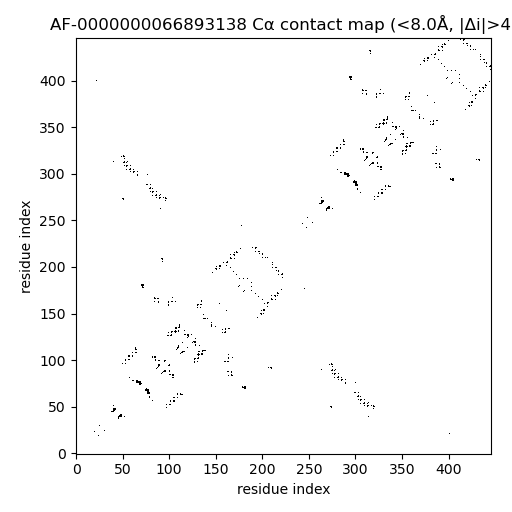 -20.469 15.906 7.078 1 94.38 183 GLY A C 1
ATOM 1459 O O . GLY A 1 183 ? -20.812 16.531 8.078 1 94.38 183 GLY A O 1
ATOM 1460 N N . TRP A 1 184 ? -19.594 16.297 6.293 1 95.06 184 TRP A N 1
ATOM 1461 C CA . TRP A 1 184 ? -19 17.609 6.52 1 95.06 184 TRP A CA 1
ATOM 1462 C C . TRP A 1 184 ? -19.844 18.703 5.883 1 95.06 184 TRP A C 1
ATOM 1464 O O . TRP A 1 184 ? -20.359 18.531 4.773 1 95.06 184 TRP A O 1
ATOM 1474 N N . THR A 1 185 ? -19.938 19.859 6.543 1 94.94 185 THR A N 1
ATOM 1475 C CA . THR A 1 185 ? -20.547 21.078 6.023 1 94.94 185 THR A CA 1
ATOM 1476 C C . THR A 1 185 ? -19.469 22 5.449 1 94.94 185 THR A C 1
ATOM 1478 O O . THR A 1 185 ? -18.281 21.734 5.574 1 94.94 185 THR A O 1
ATOM 1481 N N . LYS A 1 186 ? -19.969 23.031 4.84 1 94.69 186 LYS A N 1
ATOM 1482 C CA . LYS A 1 186 ? -19.047 24.047 4.363 1 94.69 186 LYS A CA 1
ATOM 1483 C C . LYS A 1 186 ? -18.219 24.625 5.508 1 94.69 186 LYS A C 1
ATOM 1485 O O . LYS A 1 186 ? -17.047 24.969 5.328 1 94.69 186 LYS A O 1
ATOM 1490 N N . GLN A 1 187 ? -18.844 24.703 6.613 1 95.19 187 GLN A N 1
ATOM 1491 C CA . GLN A 1 187 ? -18.172 25.234 7.793 1 95.19 187 GLN A CA 1
ATOM 1492 C C . GLN A 1 187 ? -17.062 24.297 8.25 1 95.19 187 GLN A C 1
ATOM 1494 O O . GLN A 1 187 ? -15.977 24.75 8.633 1 95.19 187 GLN A O 1
ATOM 1499 N N . HIS A 1 188 ? -17.312 23.016 8.195 1 94.69 188 HIS A N 1
ATOM 1500 C CA . HIS A 1 188 ? -16.297 22.047 8.555 1 94.69 188 HIS A CA 1
ATOM 1501 C C . HIS A 1 188 ? -15.078 22.156 7.645 1 94.69 188 HIS A C 1
ATOM 1503 O O . HIS A 1 188 ? -13.938 22.094 8.117 1 94.69 188 HIS A O 1
ATOM 1509 N N . VAL A 1 189 ? -15.328 22.297 6.398 1 96.56 189 VAL A N 1
ATOM 1510 C CA . VAL A 1 189 ? -14.258 22.422 5.414 1 96.56 189 VAL A CA 1
ATOM 1511 C C . VAL A 1 189 ? -13.445 23.688 5.699 1 96.56 189 VAL A C 1
ATOM 1513 O O . VAL A 1 189 ? -12.219 23.641 5.758 1 96.56 189 VAL A O 1
ATOM 1516 N N . ALA A 1 190 ? -14.164 24.781 5.934 1 96.31 190 ALA A N 1
ATOM 1517 C CA . ALA A 1 190 ? -13.508 26.062 6.195 1 96.31 190 ALA A CA 1
ATOM 1518 C C . ALA A 1 190 ? -12.648 25.984 7.453 1 96.31 190 ALA A C 1
ATOM 1520 O O . ALA A 1 190 ? -11.539 26.516 7.48 1 96.31 190 ALA A O 1
ATOM 1521 N N . GLU A 1 191 ? -13.141 25.359 8.453 1 95.56 191 GLU A N 1
ATOM 1522 C CA . GLU A 1 191 ? -12.406 25.203 9.703 1 95.56 191 GLU A CA 1
ATOM 1523 C C . GLU A 1 191 ? -11.141 24.391 9.5 1 95.56 191 GLU A C 1
ATOM 1525 O O . GLU A 1 191 ? -10.086 24.703 10.062 1 95.56 191 GLU A O 1
ATOM 1530 N N . TYR A 1 192 ? -11.266 23.375 8.742 1 96.31 192 TYR A N 1
ATOM 1531 C CA . TYR A 1 192 ? -10.109 22.531 8.508 1 96.31 192 TYR A CA 1
ATOM 1532 C C . TYR A 1 192 ? -9.039 23.266 7.715 1 96.31 192 TYR A C 1
ATOM 1534 O O . TYR A 1 192 ? -7.848 23.141 8.008 1 96.31 192 TYR A O 1
ATOM 1542 N N . ILE A 1 193 ? -9.43 24 6.734 1 97.75 193 ILE A N 1
ATOM 1543 C CA . ILE A 1 193 ? -8.492 24.75 5.906 1 97.75 193 ILE A CA 1
ATOM 1544 C C . ILE A 1 193 ? -7.801 25.812 6.75 1 97.75 193 ILE A C 1
ATOM 1546 O O . ILE A 1 193 ? -6.59 26.016 6.637 1 97.75 193 ILE A O 1
ATOM 1550 N N . SER A 1 194 ? -8.547 26.453 7.59 1 97.12 194 SER A N 1
ATOM 1551 C CA . SER A 1 194 ? -7.977 27.453 8.492 1 97.12 194 SER A CA 1
ATOM 1552 C C . SER A 1 194 ? -6.969 26.812 9.445 1 97.12 194 SER A C 1
ATOM 1554 O O . SER A 1 194 ? -5.902 27.391 9.695 1 97.12 194 SER A O 1
ATOM 1556 N N . PHE A 1 195 ? -7.352 25.719 9.945 1 97.31 195 PHE A N 1
ATOM 1557 C CA . PHE A 1 195 ? -6.461 24.953 10.812 1 97.31 195 PHE A CA 1
ATOM 1558 C C . PHE A 1 195 ? -5.168 24.594 10.078 1 97.31 195 PHE A C 1
ATOM 1560 O O . PHE A 1 195 ? -4.078 24.766 10.625 1 97.31 195 PHE A O 1
ATOM 1567 N N . ALA A 1 196 ? -5.254 24.109 8.875 1 98.06 196 ALA A N 1
ATOM 1568 C CA . ALA A 1 196 ? -4.086 23.734 8.078 1 98.06 196 ALA A CA 1
ATOM 1569 C C . ALA A 1 196 ? -3.199 24.953 7.82 1 98.06 196 ALA A C 1
ATOM 1571 O O . ALA A 1 196 ? -1.971 24.844 7.836 1 98.06 196 ALA A O 1
ATOM 1572 N N . LYS A 1 197 ? -3.805 26.094 7.566 1 98.19 197 LYS A N 1
ATOM 1573 C CA . LYS A 1 197 ? -3.072 27.344 7.367 1 98.19 197 LYS A CA 1
ATOM 1574 C C . LYS A 1 197 ? -2.254 27.703 8.602 1 98.19 197 LYS A C 1
ATOM 1576 O O . LYS A 1 197 ? -1.075 28.047 8.492 1 98.19 197 LYS A O 1
ATOM 1581 N N . ASP A 1 198 ? -2.91 27.641 9.734 1 97.94 198 ASP A N 1
ATOM 1582 C CA . ASP A 1 198 ? -2.232 27.953 10.984 1 97.94 198 ASP A CA 1
ATOM 1583 C C . ASP A 1 198 ? -1.097 26.969 11.258 1 97.94 198 ASP A C 1
ATOM 1585 O O . ASP A 1 198 ? -0.015 27.375 11.695 1 97.94 198 ASP A O 1
ATOM 1589 N N . LEU A 1 199 ? -1.363 25.719 11.016 1 98.25 199 LEU A N 1
ATOM 1590 C CA . LEU A 1 199 ? -0.333 24.703 11.203 1 98.25 199 LEU A CA 1
ATOM 1591 C C . LEU A 1 199 ? 0.872 24.969 10.305 1 98.25 199 LEU A C 1
ATOM 1593 O O . LEU A 1 199 ? 2.016 24.922 10.766 1 98.25 199 LEU A O 1
ATOM 1597 N N . LEU A 1 200 ? 0.593 25.25 9.047 1 98.44 200 LEU A N 1
ATOM 1598 C CA . LEU A 1 200 ? 1.66 25.562 8.102 1 98.44 200 LEU A CA 1
ATOM 1599 C C . LEU A 1 200 ? 2.496 26.734 8.609 1 98.44 200 LEU A C 1
ATOM 1601 O O . LEU A 1 200 ? 3.729 26.703 8.555 1 98.44 200 LEU A O 1
ATOM 1605 N N . SER A 1 201 ? 1.861 27.75 9.133 1 98 201 SER A N 1
ATOM 1606 C CA . SER A 1 201 ? 2.559 28.938 9.648 1 98 201 SER A CA 1
ATOM 1607 C C . SER A 1 201 ? 3.51 28.547 10.781 1 98 201 SER A C 1
ATOM 1609 O O . SER A 1 201 ? 4.574 29.156 10.93 1 98 201 SER A O 1
ATOM 1611 N N . ASN A 1 202 ? 3.156 27.578 11.531 1 98.06 202 ASN A N 1
ATOM 1612 C CA . ASN A 1 202 ? 3.934 27.172 12.703 1 98.06 202 ASN A CA 1
ATOM 1613 C C . ASN A 1 202 ? 5.113 26.297 12.312 1 98.06 202 ASN A C 1
ATOM 1615 O O . ASN A 1 202 ? 6.047 26.109 13.102 1 98.06 202 ASN A O 1
ATOM 1619 N N . ILE A 1 203 ? 5.047 25.719 11.047 1 98.25 203 ILE A N 1
ATOM 1620 C CA . ILE A 1 203 ? 6.094 24.734 10.742 1 98.25 203 ILE A CA 1
ATOM 1621 C C . ILE A 1 203 ? 6.848 25.156 9.484 1 98.25 203 ILE A C 1
ATOM 1623 O O . ILE A 1 203 ? 7.543 24.344 8.867 1 98.25 203 ILE A O 1
ATOM 1627 N N . ARG A 1 204 ? 6.746 26.406 9.086 1 97.56 204 ARG A N 1
ATOM 1628 C CA . ARG A 1 204 ? 7.477 26.938 7.945 1 97.56 204 ARG A CA 1
ATOM 1629 C C . ARG A 1 204 ? 8.984 26.781 8.141 1 97.56 204 ARG A C 1
ATOM 1631 O O . ARG A 1 204 ? 9.461 26.703 9.273 1 97.56 204 ARG A O 1
ATOM 1638 N N . GLY A 1 205 ? 9.719 26.75 6.996 1 98 205 GLY A N 1
ATOM 1639 C CA . GLY A 1 205 ? 11.156 26.547 7.031 1 98 205 GLY A CA 1
ATOM 1640 C C . GLY A 1 205 ? 11.562 25.078 7.016 1 98 205 GLY A C 1
ATOM 1641 O O . GLY A 1 205 ? 12.727 24.75 7.215 1 98 205 GLY A O 1
ATOM 1642 N N . THR A 1 206 ? 10.594 24.203 6.754 1 98.25 206 THR A N 1
ATOM 1643 C CA . THR A 1 206 ? 10.844 22.766 6.766 1 98.25 206 THR A CA 1
ATOM 1644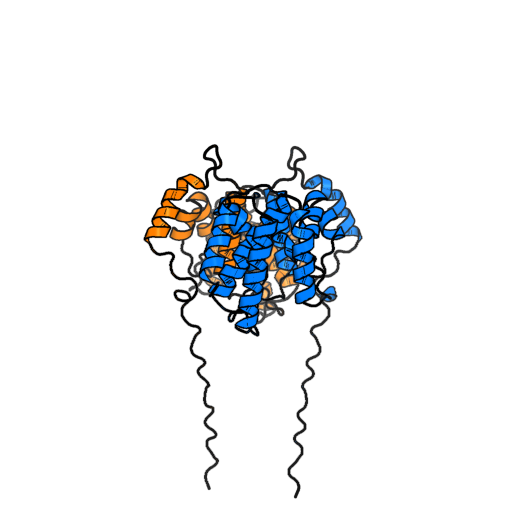 C C . THR A 1 206 ? 11.203 22.266 5.371 1 98.25 206 THR A C 1
ATOM 1646 O O . THR A 1 206 ? 12.188 21.547 5.199 1 98.25 206 THR A O 1
ATOM 1649 N N . HIS A 1 207 ? 10.445 22.594 4.406 1 98.38 207 HIS A N 1
ATOM 1650 C CA . HIS A 1 207 ? 10.625 22.125 3.035 1 98.38 207 HIS A CA 1
ATOM 1651 C C . HIS A 1 207 ? 9.93 23.062 2.043 1 98.38 207 HIS A C 1
ATOM 1653 O O . HIS A 1 207 ? 8.703 23.125 1.998 1 98.38 207 HIS A O 1
ATOM 1659 N N . ASP A 1 208 ? 10.617 23.688 1.193 1 98 208 ASP A N 1
ATOM 1660 C CA . ASP A 1 208 ? 10.133 24.797 0.372 1 98 208 ASP A CA 1
ATOM 1661 C C . ASP A 1 208 ? 9.023 24.344 -0.567 1 98 208 ASP A C 1
ATOM 1663 O O . ASP A 1 208 ? 7.969 24.984 -0.642 1 98 208 ASP A O 1
ATOM 1667 N N . TYR A 1 209 ? 9.227 23.328 -1.272 1 98.06 209 TYR A N 1
ATOM 1668 C CA . TYR A 1 209 ? 8.25 22.891 -2.264 1 98.06 209 TYR A CA 1
ATOM 1669 C C . TYR A 1 209 ? 6.926 22.531 -1.606 1 98.06 209 TYR A C 1
ATOM 1671 O O . TYR A 1 209 ? 5.863 22.953 -2.066 1 98.06 209 TYR A O 1
ATOM 1679 N N . LEU A 1 210 ? 6.953 21.703 -0.562 1 98.69 210 LEU A N 1
ATOM 1680 C CA . LEU A 1 210 ? 5.723 21.266 0.09 1 98.69 210 LEU A CA 1
ATOM 1681 C C . LEU A 1 210 ? 4.992 22.438 0.731 1 98.69 210 LEU A C 1
ATOM 1683 O O . LEU A 1 210 ? 3.762 22.484 0.721 1 98.69 210 LEU A O 1
ATOM 1687 N N . GLU A 1 211 ? 5.723 23.344 1.322 1 98.75 211 GLU A N 1
ATOM 1688 C CA . GLU A 1 211 ? 5.117 24.531 1.899 1 98.75 211 GLU A CA 1
ATOM 1689 C C . GLU A 1 211 ? 4.41 25.359 0.832 1 98.75 211 GLU A C 1
ATOM 1691 O O . GLU A 1 211 ? 3.293 25.844 1.048 1 98.75 211 GLU A O 1
ATOM 1696 N N . THR A 1 212 ? 5.047 25.5 -0.308 1 98.62 212 THR A N 1
ATOM 1697 C CA . THR A 1 212 ? 4.457 26.266 -1.4 1 98.62 212 THR A CA 1
ATOM 1698 C C . THR A 1 212 ? 3.203 25.578 -1.931 1 98.62 212 THR A C 1
ATOM 1700 O O . THR A 1 212 ? 2.182 26.219 -2.162 1 98.62 212 THR A O 1
ATOM 1703 N N . ALA A 1 213 ? 3.334 24.266 -2.107 1 98.5 213 ALA A N 1
ATOM 1704 C CA . ALA A 1 213 ? 2.186 23.5 -2.59 1 98.5 213 ALA A CA 1
ATOM 1705 C C . ALA A 1 213 ? 1.006 23.625 -1.627 1 98.5 213 ALA A C 1
ATOM 1707 O O . ALA A 1 213 ? -0.138 23.781 -2.055 1 98.5 213 ALA A O 1
ATOM 1708 N N . LEU A 1 214 ? 1.266 23.531 -0.35 1 98.5 214 LEU A N 1
ATOM 1709 C CA . LEU A 1 214 ? 0.223 23.641 0.666 1 98.5 214 LEU A CA 1
ATOM 1710 C C . LEU A 1 214 ? -0.356 25.047 0.707 1 98.5 214 LEU A C 1
ATOM 1712 O O . LEU A 1 214 ? -1.573 25.219 0.792 1 98.5 214 LEU A O 1
ATOM 1716 N N . ASP A 1 215 ? 0.471 26.047 0.606 1 98.06 215 ASP A N 1
ATOM 1717 C CA . ASP A 1 215 ? 0.023 27.438 0.524 1 98.06 215 ASP A CA 1
ATOM 1718 C C . ASP A 1 215 ? -0.923 27.641 -0.657 1 98.06 215 ASP A C 1
ATOM 1720 O O . ASP A 1 215 ? -1.971 28.281 -0.518 1 98.06 215 ASP A O 1
ATOM 1724 N N . ASP A 1 216 ? -0.489 27.156 -1.763 1 98.12 216 ASP A N 1
ATOM 1725 C CA . ASP A 1 216 ? -1.255 27.344 -2.99 1 98.12 216 ASP A CA 1
ATOM 1726 C C . ASP A 1 216 ? -2.66 26.766 -2.855 1 98.12 216 ASP A C 1
ATOM 1728 O O . ASP A 1 216 ? -3.645 27.422 -3.211 1 98.12 216 ASP A O 1
ATOM 1732 N N . ILE A 1 217 ? -2.734 25.578 -2.303 1 97.88 217 ILE A N 1
ATOM 1733 C CA . ILE A 1 217 ? -4.039 24.922 -2.244 1 97.88 217 ILE A CA 1
ATOM 1734 C C . ILE A 1 217 ? -4.883 25.562 -1.141 1 97.88 217 ILE A C 1
ATOM 1736 O O . ILE A 1 217 ? -6.105 25.656 -1.263 1 97.88 217 ILE A O 1
ATOM 1740 N N . ILE A 1 218 ? -4.301 25.969 -0.071 1 97.62 218 ILE A N 1
ATOM 1741 C CA . ILE A 1 218 ? -5 26.672 0.995 1 97.62 218 ILE A CA 1
ATOM 1742 C C . ILE A 1 218 ? -5.586 27.984 0.454 1 97.62 218 ILE A C 1
ATOM 1744 O O . ILE A 1 218 ? -6.766 28.266 0.654 1 97.62 218 ILE A O 1
ATOM 1748 N N . ASN A 1 219 ? -4.805 28.688 -0.257 1 96.44 219 ASN A N 1
ATOM 1749 C CA . ASN A 1 219 ? -5.215 29.984 -0.79 1 96.44 219 ASN A CA 1
ATOM 1750 C C . ASN A 1 219 ? -6.336 29.828 -1.817 1 96.44 219 ASN A C 1
ATOM 1752 O O . ASN A 1 219 ? -7.195 30.703 -1.933 1 96.44 219 ASN A O 1
ATOM 1756 N N . LYS A 1 220 ? -6.281 28.797 -2.537 1 94.94 220 LYS A N 1
ATOM 1757 C CA . LYS A 1 220 ? -7.312 28.516 -3.531 1 94.94 220 LYS A CA 1
ATOM 1758 C C . LYS A 1 220 ? -8.664 28.266 -2.863 1 94.94 220 LYS A C 1
ATOM 1760 O O . LYS A 1 220 ? -9.711 28.484 -3.465 1 94.94 220 LYS A O 1
ATOM 1765 N N . ASN A 1 221 ? -8.633 27.812 -1.625 1 90.5 221 ASN A N 1
ATOM 1766 C CA . ASN A 1 221 ? -9.859 27.344 -0.984 1 90.5 221 ASN A CA 1
ATOM 1767 C C . ASN A 1 221 ? -10.297 28.297 0.13 1 90.5 221 ASN A C 1
ATOM 1769 O O . ASN A 1 221 ? -11.297 28.047 0.805 1 90.5 221 ASN A O 1
ATOM 1773 N N . ILE A 1 222 ? -9.445 29.25 0.39 1 82.88 222 ILE A N 1
ATOM 1774 C CA . ILE A 1 222 ? -9.836 30.266 1.372 1 82.88 222 ILE A CA 1
ATOM 1775 C C . ILE A 1 222 ? -10.672 31.344 0.696 1 82.88 222 ILE A C 1
ATOM 1777 O O . ILE A 1 222 ? -10.266 31.906 -0.326 1 82.88 222 ILE A O 1
ATOM 1781 N N . LYS A 1 223 ? -12.047 31.359 0.912 1 63.91 223 LYS A N 1
ATOM 1782 C CA . LYS A 1 223 ? -12.898 32.438 0.436 1 63.91 223 LYS A CA 1
ATOM 1783 C C . LYS A 1 223 ? -12.711 33.688 1.287 1 63.91 223 LYS A C 1
ATOM 1785 O O . LYS A 1 223 ? -12.414 33.594 2.479 1 63.91 223 LYS A O 1
ATOM 1790 N N . MET B 1 1 ? -61.812 -5.848 -8.297 1 21.22 1 MET B N 1
ATOM 1791 C CA . MET B 1 1 ? -60.969 -4.699 -8.578 1 21.22 1 MET B CA 1
ATOM 1792 C C . MET B 1 1 ? -59.5 -5.051 -8.359 1 21.22 1 MET B C 1
ATOM 1794 O O . MET B 1 1 ? -59.156 -5.801 -7.441 1 21.22 1 MET B O 1
ATOM 1798 N N . ALA B 1 2 ? -58.688 -4.777 -9.43 1 25.36 2 ALA B N 1
ATOM 1799 C CA . ALA B 1 2 ? -57.344 -5.031 -9.938 1 25.36 2 ALA B CA 1
ATOM 1800 C C . ALA B 1 2 ? -56.281 -4.516 -8.969 1 25.36 2 ALA B C 1
ATOM 1802 O O . ALA B 1 2 ? -56.469 -3.473 -8.336 1 25.36 2 ALA B O 1
ATOM 1803 N N . GLU B 1 3 ? -55.5 -5.477 -8.43 1 23.08 3 GLU B N 1
ATOM 1804 C CA . GLU B 1 3 ? -54.375 -5.543 -7.516 1 23.08 3 GLU B CA 1
ATOM 1805 C C . GLU B 1 3 ? -53.312 -4.527 -7.895 1 23.08 3 GLU B C 1
ATOM 1807 O O . GLU B 1 3 ? -53 -4.328 -9.078 1 23.08 3 GLU B O 1
ATOM 1812 N N . GLY B 1 4 ? -53.312 -3.428 -7.195 1 25.19 4 GLY B N 1
ATOM 1813 C CA . GLY B 1 4 ? -52.438 -2.285 -7.352 1 25.19 4 GLY B CA 1
ATOM 1814 C C . GLY B 1 4 ? -51 -2.682 -7.645 1 25.19 4 GLY B C 1
ATOM 1815 O O . GLY B 1 4 ? -50.469 -3.631 -7.055 1 25.19 4 GLY B O 1
ATOM 1816 N N . ASN B 1 5 ? -50.469 -2.477 -8.875 1 24.39 5 ASN B N 1
ATOM 1817 C CA . ASN B 1 5 ? -49.219 -2.639 -9.594 1 24.39 5 ASN B CA 1
ATOM 1818 C C . ASN B 1 5 ? -48.062 -1.918 -8.891 1 24.39 5 ASN B C 1
ATOM 1820 O O . ASN B 1 5 ? -47.969 -0.695 -8.984 1 24.39 5 ASN B O 1
ATOM 1824 N N . ASP B 1 6 ? -48 -2.174 -7.613 1 24.08 6 ASP B N 1
ATOM 1825 C CA . ASP B 1 6 ? -46.875 -1.475 -6.977 1 24.08 6 ASP B CA 1
ATOM 1826 C C . ASP B 1 6 ? -45.594 -1.639 -7.781 1 24.08 6 ASP B C 1
ATOM 1828 O O . ASP B 1 6 ? -45.031 -2.734 -7.852 1 24.08 6 ASP B O 1
ATOM 1832 N N . ARG B 1 7 ? -45.5 -0.871 -8.891 1 24.39 7 ARG B N 1
ATOM 1833 C CA . ARG B 1 7 ? -44.344 -0.756 -9.773 1 24.39 7 ARG B CA 1
ATOM 1834 C C . ARG B 1 7 ? -43.062 -0.543 -8.961 1 24.39 7 ARG B C 1
ATOM 1836 O O . ARG B 1 7 ? -43 0.314 -8.078 1 24.39 7 ARG B O 1
ATOM 1843 N N . ASN B 1 8 ? -42.344 -1.608 -8.805 1 23.33 8 ASN B N 1
ATOM 1844 C CA . ASN B 1 8 ? -40.969 -1.736 -8.336 1 23.33 8 ASN B CA 1
ATOM 1845 C C . ASN B 1 8 ? -40.062 -0.661 -8.945 1 23.33 8 ASN B C 1
ATOM 1847 O O . ASN B 1 8 ? -39.719 -0.716 -10.125 1 23.33 8 ASN B O 1
ATOM 1851 N N . GLU B 1 9 ? -40.344 0.576 -8.68 1 22.64 9 GLU B N 1
ATOM 1852 C CA . GLU B 1 9 ? -39.469 1.579 -9.273 1 22.64 9 GLU B CA 1
ATOM 1853 C C . GLU B 1 9 ? -38 1.267 -8.984 1 22.64 9 GLU B C 1
ATOM 1855 O O . GLU B 1 9 ? -37.594 1.21 -7.824 1 22.64 9 GLU B O 1
ATOM 1860 N N . LYS B 1 10 ? -37.469 0.484 -9.844 1 27.25 10 LYS B N 1
ATOM 1861 C CA . LYS B 1 10 ? -36.062 0.251 -10 1 27.25 10 LYS B CA 1
ATOM 1862 C C . LYS B 1 10 ? -35.25 1.551 -9.859 1 27.25 10 LYS B C 1
ATOM 1864 O O . LYS B 1 10 ? -35.469 2.492 -10.625 1 27.25 10 LYS B O 1
ATOM 1869 N N . HIS B 1 11 ? -35.125 2.006 -8.648 1 23.81 11 HIS B N 1
ATOM 1870 C CA . HIS B 1 11 ? -34.25 3.16 -8.516 1 23.81 11 HIS B CA 1
ATOM 1871 C C . HIS B 1 11 ? -32.906 2.932 -9.234 1 23.81 11 HIS B C 1
ATOM 1873 O O . HIS B 1 11 ? -32.156 2.021 -8.883 1 23.81 11 HIS B O 1
ATOM 1879 N N . ASN B 1 12 ? -32.812 3.068 -10.508 1 25.27 12 ASN B N 1
ATOM 1880 C CA . ASN B 1 12 ? -31.656 3.115 -11.406 1 25.27 12 ASN B CA 1
ATOM 1881 C C . ASN B 1 12 ? -30.562 4.031 -10.859 1 25.27 12 ASN B C 1
ATOM 1883 O O . ASN B 1 12 ? -30.656 5.254 -10.969 1 25.27 12 ASN B O 1
ATOM 1887 N N . MET B 1 13 ? -30.109 3.729 -9.773 1 26.91 13 MET B N 1
ATOM 1888 C CA . MET B 1 13 ? -29.031 4.625 -9.352 1 26.91 13 MET B CA 1
ATOM 1889 C C . MET B 1 13 ? -28.031 4.828 -10.477 1 26.91 13 MET B C 1
ATOM 1891 O O . MET B 1 13 ? -27.578 3.859 -11.094 1 26.91 13 MET B O 1
ATOM 1895 N N . PRO B 1 14 ? -27.969 5.945 -11.086 1 30.25 14 PRO B N 1
ATOM 1896 C CA . PRO B 1 14 ? -27.078 6.105 -12.227 1 30.25 14 PRO B CA 1
ATOM 1897 C C . PRO B 1 14 ? -25.641 5.664 -11.93 1 30.25 14 PRO B C 1
ATOM 1899 O O . PRO B 1 14 ? -25.25 5.625 -10.766 1 30.25 14 PRO B O 1
ATOM 1902 N N . PRO B 1 15 ? -24.984 5.012 -12.766 1 31.45 15 PRO B N 1
ATOM 1903 C CA . PRO B 1 15 ? -23.594 4.555 -12.617 1 31.45 15 PRO B CA 1
ATOM 1904 C C . PRO B 1 15 ? -22.656 5.652 -12.125 1 31.45 15 PRO B C 1
ATOM 1906 O O . PRO B 1 15 ? -22.938 6.836 -12.305 1 31.45 15 PRO B O 1
ATOM 1909 N N . PRO B 1 16 ? -21.953 5.363 -11.164 1 28.98 16 PRO B N 1
ATOM 1910 C CA . PRO B 1 16 ? -21.109 6.453 -10.68 1 28.98 16 PRO B CA 1
ATOM 1911 C C . PRO B 1 16 ? -20.391 7.195 -11.812 1 28.98 16 PRO B C 1
ATOM 1913 O O . PRO B 1 16 ? -20.172 6.625 -12.883 1 28.98 16 PRO B O 1
ATOM 1916 N N . PRO B 1 17 ? -20.391 8.461 -11.852 1 31.3 17 PRO B N 1
ATOM 1917 C CA . PRO B 1 17 ? -19.828 9.18 -12.992 1 31.3 17 PRO B CA 1
ATOM 1918 C C . PRO B 1 17 ? -18.422 8.695 -13.359 1 31.3 17 PRO B C 1
ATOM 1920 O O . PRO B 1 17 ? -17.734 8.102 -12.523 1 31.3 17 PRO B O 1
ATOM 1923 N N . PRO B 1 18 ? -18.031 8.711 -14.609 1 27.66 18 PRO B N 1
ATOM 1924 C CA . PRO B 1 18 ? -16.75 8.25 -15.117 1 27.66 18 PRO B CA 1
ATOM 1925 C C . PRO B 1 18 ? -15.562 8.891 -14.391 1 27.66 18 PRO B C 1
ATOM 1927 O O . PRO B 1 18 ? -15.664 10.023 -13.922 1 27.66 18 PRO B O 1
ATOM 1930 N N . TYR B 1 19 ? -14.625 8.117 -14.047 1 27.78 19 TYR B N 1
ATOM 1931 C CA . TYR B 1 19 ? -13.414 8.438 -13.297 1 27.78 19 TYR B CA 1
ATOM 1932 C C . TYR B 1 19 ? -12.742 9.68 -13.852 1 27.78 19 TYR B C 1
ATOM 1934 O O . TYR B 1 19 ? -11.875 10.273 -13.195 1 27.78 19 TYR B O 1
ATOM 1942 N N . LYS B 1 20 ? -12.859 9.969 -15.156 1 35.53 20 LYS B N 1
ATOM 1943 C CA . LYS B 1 20 ? -12.289 11.156 -15.781 1 35.53 20 LYS B CA 1
ATOM 1944 C C . LYS B 1 20 ? -12.742 12.422 -15.055 1 35.53 20 LYS B C 1
ATOM 1946 O O . LYS B 1 20 ? -12.141 13.484 -15.219 1 35.53 20 LYS B O 1
ATOM 1951 N N . LEU B 1 21 ? -13.844 12.367 -14.602 1 31.39 21 LEU B N 1
ATOM 1952 C CA . LEU B 1 21 ? -14.375 13.586 -14.008 1 31.39 21 LEU B CA 1
ATOM 1953 C C . LEU B 1 21 ? -13.734 13.852 -12.648 1 31.39 21 LEU B C 1
ATOM 1955 O O . LEU B 1 21 ? -13.695 15 -12.188 1 31.39 21 LEU B O 1
ATOM 1959 N N . VAL B 1 22 ? -13.625 12.828 -11.82 1 31.89 22 VAL B N 1
ATOM 1960 C CA . VAL B 1 22 ? -13.195 13.055 -10.445 1 31.89 22 VAL B CA 1
ATOM 1961 C C . VAL B 1 22 ? -11.695 13.344 -10.414 1 31.89 22 VAL B C 1
ATOM 1963 O O . VAL B 1 22 ? -11.227 14.125 -9.586 1 31.89 22 VAL B O 1
ATOM 1966 N N . TYR B 1 23 ? -10.781 12.594 -10.992 1 29.67 23 TYR B N 1
ATOM 1967 C CA . TYR B 1 23 ? -9.367 12.891 -11.172 1 29.67 23 TYR B CA 1
ATOM 1968 C C . TYR B 1 23 ? -9.109 13.484 -12.555 1 29.67 23 TYR B C 1
ATOM 1970 O O . TYR B 1 23 ? -9.078 12.758 -13.555 1 29.67 23 TYR B O 1
ATOM 1978 N N . PRO B 1 24 ? -9.445 14.711 -12.758 1 29.56 24 PRO B N 1
ATOM 1979 C CA . PRO B 1 24 ? -9.227 15.25 -14.102 1 29.56 24 PRO B CA 1
ATOM 1980 C C . PRO B 1 24 ? -7.891 14.812 -14.703 1 29.56 24 PRO B C 1
ATOM 1982 O O . PRO B 1 24 ? -6.953 14.492 -13.961 1 29.56 24 PRO B O 1
ATOM 1985 N N . GLU B 1 25 ? -7.914 14.336 -15.922 1 31.19 25 GLU B N 1
ATOM 1986 C CA . GLU B 1 25 ? -6.684 14.125 -16.688 1 31.19 25 GLU B CA 1
ATOM 1987 C C . GLU B 1 25 ? -5.68 15.25 -16.422 1 31.19 25 GLU B C 1
ATOM 1989 O O . GLU B 1 25 ? -6.051 16.422 -16.344 1 31.19 25 GLU B O 1
ATOM 1994 N N . ILE B 1 26 ? -4.688 15.055 -15.688 1 32.16 26 ILE B N 1
ATOM 1995 C CA . ILE B 1 26 ? -3.664 16.094 -15.766 1 32.16 26 ILE B CA 1
ATOM 1996 C C . ILE B 1 26 ? -3.596 16.641 -17.188 1 32.16 26 ILE B C 1
ATOM 1998 O O . ILE B 1 26 ? -3.539 15.891 -18.156 1 32.16 26 ILE B O 1
ATOM 2002 N N . PRO B 1 27 ? -4.004 17.797 -17.406 1 31.55 27 PRO B N 1
ATOM 2003 C CA . PRO B 1 27 ? -3.867 18.219 -18.812 1 31.55 27 PRO B CA 1
ATOM 2004 C C . PRO B 1 27 ? -2.592 17.703 -19.469 1 31.55 27 PRO B C 1
ATOM 2006 O O . PRO B 1 27 ? -1.592 17.469 -18.781 1 31.55 27 PRO B O 1
ATOM 2009 N N . GLY B 1 28 ? -2.715 17.156 -20.672 1 34.25 28 GLY B N 1
ATOM 2010 C CA . GLY B 1 28 ? -1.651 16.641 -21.516 1 34.25 28 GLY B CA 1
ATOM 2011 C C . GLY B 1 28 ? -0.355 17.422 -21.391 1 34.25 28 GLY B C 1
ATOM 2012 O O . GLY B 1 28 ? 0.724 16.891 -21.641 1 34.25 28 GLY B O 1
ATOM 2013 N N . ASN B 1 29 ? -0.449 18.766 -21.266 1 35.06 29 ASN B N 1
ATOM 2014 C CA . ASN B 1 29 ? 0.745 19.594 -21.141 1 35.06 29 ASN B CA 1
ATOM 2015 C C . ASN B 1 29 ? 1.46 19.344 -19.812 1 35.06 29 ASN B C 1
ATOM 2017 O O . ASN B 1 29 ? 2.604 19.766 -19.641 1 35.06 29 ASN B O 1
ATOM 2021 N N . ILE B 1 30 ? 0.775 19.047 -18.766 1 34.34 30 ILE B N 1
ATOM 2022 C CA . ILE B 1 30 ? 1.452 18.797 -17.5 1 34.34 30 ILE B CA 1
ATOM 2023 C C . ILE B 1 30 ? 2.025 17.375 -17.516 1 34.34 30 ILE B C 1
ATOM 2025 O O . ILE B 1 30 ? 2.932 17.062 -16.734 1 34.34 30 ILE B O 1
ATOM 2029 N N . LEU B 1 31 ? 1.472 16.453 -18.109 1 34 31 LEU B N 1
ATOM 2030 C CA . LEU B 1 31 ? 2.125 15.172 -18.391 1 34 31 LEU B CA 1
ATOM 2031 C C . LEU B 1 31 ? 3.443 15.391 -19.125 1 34 31 LEU B C 1
ATOM 2033 O O . LEU B 1 31 ? 4.414 14.672 -18.891 1 34 31 LEU B O 1
ATOM 2037 N N . ASP B 1 32 ? 3.447 16.266 -20.078 1 33.5 32 ASP B N 1
ATOM 2038 C CA . ASP B 1 32 ? 4.684 16.656 -20.75 1 33.5 32 ASP B CA 1
ATOM 2039 C C . ASP B 1 32 ? 5.684 17.25 -19.75 1 33.5 32 ASP B C 1
ATOM 2041 O O . ASP B 1 32 ? 6.887 17 -19.859 1 33.5 32 ASP B O 1
ATOM 2045 N N . LYS B 1 33 ? 5.258 18.141 -18.844 1 35.47 33 LYS B N 1
ATOM 2046 C CA . LYS B 1 33 ? 6.219 18.625 -17.859 1 35.47 33 LYS B CA 1
ATOM 2047 C C . LYS B 1 33 ? 6.648 17.531 -16.906 1 35.47 33 LYS B C 1
ATOM 2049 O O . LYS B 1 33 ? 7.762 17.547 -16.375 1 35.47 33 LYS B O 1
ATOM 2054 N N . PHE B 1 34 ? 5.805 16.625 -16.562 1 33.41 34 PHE B N 1
ATOM 2055 C CA . PHE B 1 34 ? 6.211 15.484 -15.766 1 33.41 34 PHE B CA 1
ATOM 2056 C C . PHE B 1 34 ? 7.059 14.516 -16.578 1 33.41 34 PHE B C 1
ATOM 2058 O O . PHE B 1 34 ? 8.016 13.938 -16.078 1 33.41 34 PHE B O 1
ATOM 2065 N N . ALA B 1 35 ? 6.723 14.266 -17.797 1 34.91 35 ALA B N 1
ATOM 2066 C CA . ALA B 1 35 ? 7.633 13.539 -18.672 1 34.91 35 ALA B CA 1
ATOM 2067 C C . ALA B 1 35 ? 8.984 14.242 -18.766 1 34.91 35 ALA B C 1
ATOM 2069 O O . ALA B 1 35 ? 10.031 13.594 -18.859 1 34.91 35 ALA B O 1
ATOM 2070 N N . MET B 1 36 ? 8.984 15.555 -18.906 1 34.31 36 MET B N 1
ATOM 2071 C CA . MET B 1 36 ? 10.266 16.266 -18.828 1 34.31 36 MET B CA 1
ATOM 2072 C C . MET B 1 36 ? 10.93 16.047 -17.484 1 34.31 36 MET B C 1
ATOM 2074 O O . MET B 1 36 ? 12.133 16.281 -17.328 1 34.31 36 MET B O 1
ATOM 2078 N N . MET B 1 37 ? 10.188 15.82 -16.391 1 32.81 37 MET B N 1
ATOM 2079 C CA . MET B 1 37 ? 10.859 15.477 -15.148 1 32.81 37 MET B CA 1
ATOM 2080 C C . MET B 1 37 ? 11.328 14.023 -15.164 1 32.81 37 MET B C 1
ATOM 2082 O O . MET B 1 37 ? 11.805 13.508 -14.148 1 32.81 37 MET B O 1
ATOM 2086 N N . LYS B 1 38 ? 11.047 13.141 -16.109 1 39.66 38 LYS B N 1
ATOM 2087 C CA . LYS B 1 38 ? 11.789 11.891 -16.266 1 39.66 38 LYS B CA 1
ATOM 2088 C C . LYS B 1 38 ? 13.219 12.023 -15.758 1 39.66 38 LYS B C 1
ATOM 2090 O O . LYS B 1 38 ? 13.805 11.055 -15.273 1 39.66 38 LYS B O 1
ATOM 2095 N N . ASN B 1 39 ? 13.82 13.117 -16.078 1 39.53 39 ASN B N 1
ATOM 2096 C CA . ASN B 1 39 ? 15.164 13.383 -15.578 1 39.53 39 ASN B CA 1
ATOM 2097 C C . ASN B 1 39 ? 15.188 13.484 -14.055 1 39.53 39 ASN B C 1
ATOM 2099 O O . ASN B 1 39 ? 16.266 13.5 -13.445 1 39.53 39 ASN B O 1
ATOM 2103 N N . GLU B 1 40 ? 14.023 13.758 -13.414 1 41.88 40 GLU B N 1
ATOM 2104 C CA . GLU B 1 40 ? 14.016 14.203 -12.023 1 41.88 40 GLU B CA 1
ATOM 2105 C C . GLU B 1 40 ? 13.906 13.023 -11.07 1 41.88 40 GLU B C 1
ATOM 2107 O O . GLU B 1 40 ? 13.969 13.195 -9.852 1 41.88 40 GLU B O 1
ATOM 2112 N N . LEU B 1 41 ? 13.445 11.852 -11.516 1 46.41 41 LEU B N 1
ATOM 2113 C CA . LEU B 1 41 ? 13.477 10.758 -10.555 1 46.41 41 LEU B CA 1
ATOM 2114 C C . LEU B 1 41 ? 14.906 10.383 -10.203 1 46.41 41 LEU B C 1
ATOM 2116 O O . LEU B 1 41 ? 15.148 9.367 -9.547 1 46.41 41 LEU B O 1
ATOM 2120 N N . LYS B 1 42 ? 15.828 10.906 -10.922 1 44.16 42 LYS B N 1
ATOM 2121 C CA . LYS B 1 42 ? 17.25 10.719 -10.609 1 44.16 42 LYS B CA 1
ATOM 2122 C C . LYS B 1 42 ? 17.641 11.492 -9.359 1 44.16 42 LYS B C 1
ATOM 2124 O O . LYS B 1 42 ? 17.203 12.625 -9.164 1 44.16 42 LYS B O 1
ATOM 2129 N N . ASP B 1 43 ? 18 10.797 -8.367 1 49.56 43 ASP B N 1
ATOM 2130 C CA . ASP B 1 43 ? 18.609 11.492 -7.238 1 49.56 43 ASP B CA 1
ATOM 2131 C C . ASP B 1 43 ? 19.656 12.5 -7.703 1 49.56 43 ASP B C 1
ATOM 2133 O O . ASP B 1 43 ? 19.906 12.633 -8.906 1 49.56 43 ASP B O 1
ATOM 2137 N N . LYS B 1 44 ? 20.094 13.43 -6.832 1 44.91 44 LYS B N 1
ATOM 2138 C CA . LYS B 1 44 ? 21.125 14.414 -7.164 1 44.91 44 LYS B CA 1
ATOM 2139 C C . LYS B 1 44 ? 22.141 13.836 -8.141 1 44.91 44 LYS B C 1
ATOM 2141 O O . LYS B 1 44 ? 22.844 14.586 -8.836 1 44.91 44 LYS B O 1
ATOM 2146 N N . ASN B 1 45 ? 22.391 12.484 -8.07 1 44.59 45 ASN B N 1
ATOM 2147 C CA . ASN B 1 45 ? 23.406 11.906 -8.938 1 44.59 45 ASN B CA 1
ATOM 2148 C C . ASN B 1 45 ? 22.781 11.258 -10.172 1 44.59 45 ASN B C 1
ATOM 2150 O O . ASN B 1 45 ? 23.469 10.547 -10.922 1 44.59 45 ASN B O 1
ATOM 2154 N N . GLY B 1 46 ? 21.453 11.383 -10.508 1 47.38 46 GLY B N 1
ATOM 2155 C CA . GLY B 1 46 ? 20.859 10.891 -11.742 1 47.38 46 GLY B CA 1
ATOM 2156 C C . GLY B 1 46 ? 20.219 9.523 -11.594 1 47.38 46 GLY B C 1
ATOM 2157 O O . GLY B 1 46 ? 19.703 8.969 -12.562 1 47.38 46 GLY B O 1
ATOM 2158 N N . PHE B 1 47 ? 20.344 8.875 -10.352 1 48.22 47 PHE B N 1
ATOM 2159 C CA . PHE B 1 47 ? 19.875 7.504 -10.188 1 48.22 47 PHE B CA 1
ATOM 2160 C C . PHE B 1 47 ? 18.469 7.492 -9.578 1 48.22 47 PHE B C 1
ATOM 2162 O O . PHE B 1 47 ? 18.156 8.32 -8.727 1 48.22 47 PHE B O 1
ATOM 2169 N N . ILE B 1 48 ? 17.625 6.902 -10.25 1 57.41 48 ILE B N 1
ATOM 2170 C CA . ILE B 1 48 ? 16.281 6.723 -9.719 1 57.41 48 ILE B CA 1
ATOM 2171 C C . ILE B 1 48 ? 16.344 6.043 -8.352 1 57.41 48 ILE B C 1
ATOM 2173 O O . ILE B 1 48 ? 16.969 4.988 -8.203 1 57.41 48 ILE B O 1
ATOM 2177 N N . ASN B 1 49 ? 15.828 6.793 -7.25 1 81.12 49 ASN B N 1
ATOM 2178 C CA . ASN B 1 49 ? 15.805 6.273 -5.891 1 81.12 49 ASN B CA 1
ATOM 2179 C C . ASN B 1 49 ? 14.805 5.125 -5.75 1 81.12 49 ASN B C 1
ATOM 2181 O O . ASN B 1 49 ? 13.633 5.273 -6.102 1 81.12 49 ASN B O 1
ATOM 2185 N N . ASP B 1 50 ? 15.266 4.016 -5.461 1 93.31 50 ASP B N 1
ATOM 2186 C CA . ASP B 1 50 ? 14.461 2.805 -5.336 1 93.31 50 ASP B CA 1
ATOM 2187 C C . ASP B 1 50 ? 13.242 3.043 -4.453 1 93.31 50 ASP B C 1
ATOM 2189 O O . ASP B 1 50 ? 12.156 2.521 -4.727 1 93.31 50 ASP B O 1
ATOM 2193 N N . ILE B 1 51 ? 13.414 3.939 -3.518 1 95.88 51 ILE B N 1
ATOM 2194 C CA . ILE B 1 51 ? 12.32 4.203 -2.584 1 95.88 51 ILE B CA 1
ATOM 2195 C C . ILE B 1 51 ? 11.203 4.957 -3.299 1 95.88 51 ILE B C 1
ATOM 2197 O O . ILE B 1 51 ? 10.031 4.586 -3.193 1 95.88 51 ILE B O 1
ATOM 2201 N N . SER B 1 52 ? 11.547 5.953 -4.055 1 97.38 52 SER B N 1
ATOM 2202 C CA . SER B 1 52 ? 10.562 6.727 -4.797 1 97.38 52 SER B CA 1
ATOM 2203 C C . SER B 1 52 ? 9.812 5.859 -5.801 1 97.38 52 SER B C 1
ATOM 2205 O O . SER B 1 52 ? 8.602 5.977 -5.953 1 97.38 52 SER B O 1
ATOM 2207 N N . LEU B 1 53 ? 10.539 4.965 -6.398 1 97.62 53 LEU B N 1
ATOM 2208 C CA . LEU B 1 53 ? 9.953 4.102 -7.414 1 97.62 53 LEU B CA 1
ATOM 2209 C C . LEU B 1 53 ? 9.008 3.088 -6.785 1 97.62 53 LEU B C 1
ATOM 2211 O O . LEU B 1 53 ? 7.93 2.818 -7.324 1 97.62 53 LEU B O 1
ATOM 2215 N N . ILE B 1 54 ? 9.352 2.566 -5.703 1 98.44 54 ILE B N 1
ATOM 2216 C CA . ILE B 1 54 ? 8.523 1.587 -5.008 1 98.44 54 ILE B CA 1
ATOM 2217 C C . ILE B 1 54 ? 7.234 2.25 -4.52 1 98.44 54 ILE B C 1
ATOM 2219 O O . ILE B 1 54 ? 6.141 1.716 -4.719 1 98.44 54 ILE B O 1
ATOM 2223 N N . ILE B 1 55 ? 7.395 3.408 -3.926 1 98.75 55 ILE B N 1
ATOM 2224 C CA . ILE B 1 55 ? 6.223 4.109 -3.418 1 98.75 55 ILE B CA 1
ATOM 2225 C C . ILE B 1 55 ? 5.312 4.504 -4.578 1 98.75 55 ILE B C 1
ATOM 2227 O O . ILE B 1 55 ? 4.086 4.438 -4.465 1 98.75 55 ILE B O 1
ATOM 2231 N N . LYS B 1 56 ? 5.902 4.895 -5.676 1 98.69 56 LYS B N 1
ATOM 2232 C CA . LYS B 1 56 ? 5.129 5.199 -6.875 1 98.69 56 LYS B CA 1
ATOM 2233 C C . LYS B 1 56 ? 4.312 3.992 -7.328 1 98.69 56 LYS B C 1
ATOM 2235 O O . LYS B 1 56 ? 3.143 4.125 -7.691 1 98.69 56 LYS B O 1
ATOM 2240 N N . ALA B 1 57 ? 4.906 2.854 -7.316 1 98.88 57 ALA B N 1
ATOM 2241 C CA . ALA B 1 57 ? 4.223 1.625 -7.715 1 98.88 57 ALA B CA 1
ATOM 2242 C C . ALA B 1 57 ? 3.084 1.292 -6.758 1 98.88 57 ALA B C 1
ATOM 2244 O O . ALA B 1 57 ? 1.989 0.924 -7.188 1 98.88 57 ALA B O 1
ATOM 2245 N N . VAL B 1 58 ? 3.35 1.423 -5.453 1 98.94 58 VAL B N 1
ATOM 2246 C CA . VAL B 1 58 ? 2.33 1.119 -4.457 1 98.94 58 VAL B CA 1
ATOM 2247 C C . VAL B 1 58 ? 1.158 2.086 -4.602 1 98.94 58 VAL B C 1
ATOM 2249 O O . VAL B 1 58 ? -0.004 1.681 -4.527 1 98.94 58 VAL B O 1
ATOM 2252 N N . ASP B 1 59 ? 1.452 3.303 -4.773 1 98.88 59 ASP B N 1
ATOM 2253 C CA . ASP B 1 59 ? 0.416 4.316 -4.949 1 98.88 59 ASP B CA 1
ATOM 2254 C C . ASP B 1 59 ? -0.427 4.027 -6.188 1 98.88 59 ASP B C 1
ATOM 2256 O O . ASP B 1 59 ? -1.655 4.129 -6.148 1 98.88 59 ASP B O 1
ATOM 2260 N N . LEU B 1 60 ? 0.219 3.658 -7.324 1 98.81 60 LEU B N 1
ATOM 2261 C CA . LEU B 1 60 ? -0.51 3.32 -8.539 1 98.81 60 LEU B CA 1
ATOM 2262 C C . LEU B 1 60 ? -1.439 2.135 -8.305 1 98.81 60 LEU B C 1
ATOM 2264 O O . LEU B 1 60 ? -2.615 2.178 -8.68 1 98.81 60 LEU B O 1
ATOM 2268 N N . ALA B 1 61 ? -0.908 1.13 -7.707 1 98.81 61 ALA B N 1
ATOM 2269 C CA . ALA B 1 61 ? -1.717 -0.055 -7.438 1 98.81 61 ALA B CA 1
ATOM 2270 C C . ALA B 1 61 ? -2.922 0.289 -6.562 1 98.81 61 ALA B C 1
ATOM 2272 O O . ALA B 1 61 ? -4.039 -0.149 -6.84 1 98.81 61 ALA B O 1
ATOM 2273 N N . ALA B 1 62 ? -2.648 1.074 -5.504 1 98.75 62 ALA B N 1
ATOM 2274 C CA . ALA B 1 62 ? -3.725 1.463 -4.598 1 98.75 62 ALA B CA 1
ATOM 2275 C C . ALA B 1 62 ? -4.816 2.227 -5.34 1 98.75 62 ALA B C 1
ATOM 2277 O O . ALA B 1 62 ? -6.008 1.955 -5.156 1 98.75 62 ALA B O 1
ATOM 2278 N N . ARG B 1 63 ? -4.43 3.109 -6.172 1 98.25 63 ARG B N 1
ATOM 2279 C CA . ARG B 1 63 ? -5.398 3.906 -6.914 1 98.25 63 ARG B CA 1
ATOM 2280 C C . ARG B 1 63 ? -6.156 3.045 -7.922 1 98.25 63 ARG B C 1
ATOM 2282 O O . ARG B 1 63 ? -7.379 3.15 -8.039 1 98.25 63 ARG B O 1
ATOM 2289 N N . ARG B 1 64 ? -5.441 2.217 -8.617 1 98.44 64 ARG B N 1
ATOM 2290 C CA . ARG B 1 64 ? -6.051 1.431 -9.68 1 98.44 64 ARG B CA 1
ATOM 2291 C C . ARG B 1 64 ? -6.973 0.355 -9.117 1 98.44 64 ARG B C 1
ATOM 2293 O O . ARG B 1 64 ? -7.996 0.028 -9.711 1 98.44 64 ARG B O 1
ATOM 2300 N N . HIS B 1 65 ? -6.676 -0.178 -7.953 1 98.19 65 HIS B N 1
ATOM 2301 C CA . HIS B 1 65 ? -7.461 -1.257 -7.367 1 98.19 65 HIS B CA 1
ATOM 2302 C C . HIS B 1 65 ? -8.469 -0.718 -6.352 1 98.19 65 HIS B C 1
ATOM 2304 O O . HIS B 1 65 ? -9.094 -1.489 -5.621 1 98.19 65 HIS B O 1
ATOM 2310 N N . ARG B 1 66 ? -8.68 0.542 -6.277 1 97 66 ARG B N 1
ATOM 2311 C CA . ARG B 1 66 ? -9.391 1.202 -5.184 1 97 66 ARG B CA 1
ATOM 2312 C C . ARG B 1 66 ? -10.82 0.686 -5.07 1 97 66 ARG B C 1
ATOM 2314 O O . ARG B 1 66 ? -11.383 0.655 -3.977 1 97 66 ARG B O 1
ATOM 2321 N N . LYS B 1 67 ? -11.445 0.209 -6.145 1 96.69 67 LYS B N 1
ATOM 2322 C CA . LYS B 1 67 ? -12.844 -0.22 -6.113 1 96.69 67 LYS B CA 1
ATOM 2323 C C . LYS B 1 67 ? -12.945 -1.743 -6.105 1 96.69 67 LYS B C 1
ATOM 2325 O O . LYS B 1 67 ? -14.047 -2.293 -6.133 1 96.69 67 LYS B O 1
ATOM 2330 N N . GLN B 1 68 ? -11.867 -2.344 -6.121 1 97.5 68 GLN B N 1
ATOM 2331 C CA . GLN B 1 68 ? -11.852 -3.803 -6.168 1 97.5 68 GLN B CA 1
ATOM 2332 C C . GLN B 1 68 ? -11.672 -4.395 -4.773 1 97.5 68 GLN B C 1
ATOM 2334 O O . GLN B 1 68 ? -10.984 -3.816 -3.93 1 97.5 68 GLN B O 1
ATOM 2339 N N . ARG B 1 69 ? -12.297 -5.508 -4.566 1 97.06 69 ARG B N 1
ATOM 2340 C CA . ARG B 1 69 ? -12.219 -6.242 -3.309 1 97.06 69 ARG B CA 1
ATOM 2341 C C . ARG B 1 69 ? -11.844 -7.699 -3.545 1 97.06 69 ARG B C 1
ATOM 2343 O O . ARG B 1 69 ? -12.117 -8.25 -4.613 1 97.06 69 ARG B O 1
ATOM 2350 N N . ARG B 1 70 ? -11.156 -8.242 -2.551 1 96.75 70 ARG B N 1
ATOM 2351 C CA . ARG B 1 70 ? -10.945 -9.688 -2.551 1 96.75 70 ARG B CA 1
ATOM 2352 C C . ARG B 1 70 ? -12.258 -10.43 -2.338 1 96.75 70 ARG B C 1
ATOM 2354 O O . ARG B 1 70 ? -13.25 -9.844 -1.892 1 96.75 70 ARG B O 1
ATOM 2361 N N . LYS B 1 71 ? -12.281 -11.664 -2.607 1 94.94 71 LYS B N 1
ATOM 2362 C CA . LYS B 1 71 ? -13.508 -12.453 -2.533 1 94.94 71 LYS B CA 1
ATOM 2363 C C . LYS B 1 71 ? -13.633 -13.141 -1.178 1 94.94 71 LYS B C 1
ATOM 2365 O O . LYS B 1 71 ? -14.398 -14.102 -1.032 1 94.94 71 LYS B O 1
ATOM 2370 N N . ASP B 1 72 ? -12.867 -12.68 -0.254 1 92.94 72 ASP B N 1
ATOM 2371 C CA . ASP B 1 72 ? -13.031 -13.203 1.1 1 92.94 72 ASP B CA 1
ATOM 2372 C C . ASP B 1 72 ? -14.258 -12.609 1.775 1 92.94 72 ASP B C 1
ATOM 2374 O O . ASP B 1 72 ? -14.844 -11.641 1.276 1 92.94 72 ASP B O 1
ATOM 2378 N N . ALA B 1 73 ? -14.672 -13.18 2.9 1 91.5 73 ALA B N 1
ATOM 2379 C CA . ALA B 1 73 ? -15.906 -12.82 3.586 1 91.5 73 ALA B CA 1
ATOM 2380 C C . ALA B 1 73 ? -15.883 -11.352 4.016 1 91.5 73 ALA B C 1
ATOM 2382 O O . ALA B 1 73 ? -16.922 -10.688 4.039 1 91.5 73 ALA B O 1
ATOM 2383 N N . THR B 1 74 ? -14.711 -10.836 4.254 1 92.31 74 THR B N 1
ATOM 2384 C CA . THR B 1 74 ? -14.602 -9.477 4.773 1 92.31 74 THR B CA 1
ATOM 2385 C C . THR B 1 74 ? -14.391 -8.477 3.641 1 92.31 74 THR B C 1
ATOM 2387 O O . THR B 1 74 ? -14.32 -7.266 3.877 1 92.31 74 THR B O 1
ATOM 2390 N N . GLN B 1 75 ? -14.266 -8.953 2.459 1 94.62 75 GLN B N 1
ATOM 2391 C CA . GLN B 1 75 ? -14.102 -8.109 1.284 1 94.62 75 GLN B CA 1
ATOM 2392 C C . GLN B 1 75 ? -12.906 -7.172 1.447 1 94.62 75 GLN B C 1
ATOM 2394 O O . GLN B 1 75 ? -13.023 -5.961 1.269 1 94.62 75 GLN B O 1
ATOM 2399 N N . THR B 1 76 ? -11.805 -7.73 1.75 1 97.19 76 THR B N 1
ATOM 2400 C CA . THR B 1 76 ? -10.547 -7.012 1.925 1 97.19 76 THR B CA 1
ATOM 2401 C C . THR B 1 76 ? -10.219 -6.188 0.684 1 97.19 76 THR B C 1
ATOM 2403 O O . THR B 1 76 ? -10.391 -6.656 -0.443 1 97.19 76 THR B O 1
ATOM 2406 N N . PRO B 1 77 ? -9.758 -4.891 0.92 1 98.38 77 PRO B N 1
ATOM 2407 C CA . PRO B 1 77 ? -9.32 -4.145 -0.262 1 98.38 77 PRO B CA 1
ATOM 2408 C C . PRO B 1 77 ? -8.336 -4.938 -1.122 1 98.38 77 PRO B C 1
ATOM 2410 O O . PRO B 1 77 ? -7.434 -5.594 -0.593 1 98.38 77 PRO B O 1
ATOM 2413 N N . TYR B 1 78 ? -8.484 -4.906 -2.432 1 98.44 78 TYR B N 1
ATOM 2414 C CA . TYR B 1 78 ? -7.707 -5.766 -3.32 1 98.44 78 TYR B CA 1
ATOM 2415 C C . TYR B 1 78 ? -6.219 -5.469 -3.193 1 98.44 78 TYR B C 1
ATOM 2417 O O . TYR B 1 78 ? -5.387 -6.375 -3.312 1 98.44 78 TYR B O 1
ATOM 2425 N N . VAL B 1 79 ? -5.898 -4.203 -2.904 1 98.62 79 VAL B N 1
ATOM 2426 C CA . VAL B 1 79 ? -4.508 -3.762 -2.895 1 98.62 79 VAL B CA 1
ATOM 2427 C C . VAL B 1 79 ? -3.732 -4.52 -1.819 1 98.62 79 VAL B C 1
ATOM 2429 O O . VAL B 1 79 ? -2.506 -4.625 -1.889 1 98.62 79 VAL B O 1
ATOM 2432 N N . ASN B 1 80 ? -4.371 -5.074 -0.822 1 98.75 80 ASN B N 1
ATOM 2433 C CA . ASN B 1 80 ? -3.703 -5.883 0.193 1 98.75 80 ASN B CA 1
ATOM 2434 C C . ASN B 1 80 ? -2.982 -7.078 -0.427 1 98.75 80 ASN B C 1
ATOM 2436 O O . ASN B 1 80 ? -1.922 -7.484 0.051 1 98.75 80 ASN B O 1
ATOM 2440 N N . HIS B 1 81 ? -3.557 -7.566 -1.482 1 98.69 81 HIS B N 1
ATOM 2441 C CA . HIS B 1 81 ? -3.002 -8.758 -2.105 1 98.69 81 HIS B CA 1
ATOM 2442 C C . HIS B 1 81 ? -1.65 -8.469 -2.75 1 98.69 81 HIS B C 1
ATOM 2444 O O . HIS B 1 81 ? -0.639 -9.07 -2.379 1 98.69 81 HIS B O 1
ATOM 2450 N N . PRO B 1 82 ? -1.562 -7.504 -3.709 1 98.94 82 PRO B N 1
ATOM 2451 C CA . PRO B 1 82 ? -0.247 -7.281 -4.312 1 98.94 82 PRO B CA 1
ATOM 2452 C C . PRO B 1 82 ? 0.783 -6.766 -3.309 1 98.94 82 PRO B C 1
ATOM 2454 O O . PRO B 1 82 ? 1.976 -7.055 -3.439 1 98.94 82 PRO B O 1
ATOM 2457 N N . ILE B 1 83 ? 0.364 -6.043 -2.32 1 98.88 83 ILE B N 1
ATOM 2458 C CA . ILE B 1 83 ? 1.275 -5.625 -1.261 1 98.88 83 ILE B CA 1
ATOM 2459 C C . ILE B 1 83 ? 1.771 -6.848 -0.495 1 98.88 83 ILE B C 1
ATOM 2461 O O . ILE B 1 83 ? 2.961 -6.957 -0.191 1 98.88 83 ILE B O 1
ATOM 2465 N N . GLY B 1 84 ? 0.893 -7.758 -0.209 1 98.88 84 GLY B N 1
ATOM 2466 C CA . GLY B 1 84 ? 1.258 -8.992 0.471 1 98.88 84 GLY B CA 1
ATOM 2467 C C . GLY B 1 84 ? 2.205 -9.859 -0.335 1 98.88 84 GLY B C 1
ATOM 2468 O O . GLY B 1 84 ? 3.09 -10.508 0.227 1 98.88 84 GLY B O 1
ATOM 2469 N N . VAL B 1 85 ? 1.981 -9.891 -1.605 1 98.94 85 VAL B N 1
ATOM 2470 C CA . VAL B 1 85 ? 2.881 -10.633 -2.486 1 98.94 85 VAL B CA 1
ATOM 2471 C C . VAL B 1 85 ? 4.285 -10.039 -2.406 1 98.94 85 VAL B C 1
ATOM 2473 O O . VAL B 1 85 ? 5.27 -10.773 -2.275 1 98.94 85 VAL B O 1
ATOM 2476 N N . ALA B 1 86 ? 4.367 -8.719 -2.439 1 98.94 86 ALA B N 1
ATOM 2477 C CA . ALA B 1 86 ? 5.656 -8.047 -2.291 1 98.94 86 ALA B CA 1
ATOM 2478 C C . ALA B 1 86 ? 6.266 -8.336 -0.92 1 98.94 86 ALA B C 1
ATOM 2480 O O . ALA B 1 86 ? 7.484 -8.477 -0.795 1 98.94 86 ALA B O 1
ATOM 2481 N N . TYR B 1 87 ? 5.469 -8.438 0.079 1 98.88 87 TYR B N 1
ATOM 2482 C CA . TYR B 1 87 ? 5.938 -8.758 1.425 1 98.88 87 TYR B CA 1
ATOM 2483 C C . TYR B 1 87 ? 6.551 -10.148 1.478 1 98.88 87 TYR B C 1
ATOM 2485 O O . TYR B 1 87 ? 7.617 -10.344 2.068 1 98.88 87 TYR B O 1
ATOM 2493 N N . ILE B 1 88 ? 5.891 -11.094 0.894 1 98.88 88 ILE B N 1
ATOM 2494 C CA . ILE B 1 88 ? 6.41 -12.461 0.859 1 98.88 88 ILE B CA 1
ATOM 2495 C C . ILE B 1 88 ? 7.781 -12.469 0.188 1 98.88 88 ILE B C 1
ATOM 2497 O O . ILE B 1 88 ? 8.719 -13.102 0.687 1 98.88 88 ILE B O 1
ATOM 2501 N N . LEU B 1 89 ? 7.902 -11.727 -0.948 1 98.88 89 LEU B N 1
ATOM 2502 C CA . LEU B 1 89 ? 9.188 -11.68 -1.642 1 98.88 89 LEU B CA 1
ATOM 2503 C C . LEU B 1 89 ? 10.266 -11.078 -0.745 1 98.88 89 LEU B C 1
ATOM 2505 O O . LEU B 1 89 ? 11.352 -11.648 -0.606 1 98.88 89 LEU B O 1
ATOM 2509 N N . THR B 1 90 ? 9.984 -10.023 -0.06 1 98.5 90 THR B N 1
ATOM 2510 C CA . THR B 1 90 ? 11.016 -9.219 0.591 1 98.5 90 THR B CA 1
ATOM 2511 C C . THR B 1 90 ? 11.289 -9.734 2.002 1 98.5 90 THR B C 1
ATOM 2513 O O . THR B 1 90 ? 12.445 -9.844 2.416 1 98.5 90 THR B O 1
ATOM 2516 N N . ASN B 1 91 ? 10.273 -10.07 2.676 1 98 91 ASN B N 1
ATOM 2517 C CA . ASN B 1 91 ? 10.43 -10.305 4.109 1 98 91 ASN B CA 1
ATOM 2518 C C . ASN B 1 91 ? 10.461 -11.797 4.43 1 98 91 ASN B C 1
ATOM 2520 O O . ASN B 1 91 ? 10.953 -12.203 5.48 1 98 91 ASN B O 1
ATOM 2524 N N . GLU B 1 92 ? 9.945 -12.602 3.5 1 97.75 92 GLU B N 1
ATOM 2525 C CA . GLU B 1 92 ? 10.086 -14.047 3.676 1 97.75 92 GLU B CA 1
ATOM 2526 C C . GLU B 1 92 ? 11.172 -14.609 2.762 1 97.75 92 GLU B C 1
ATOM 2528 O O . GLU B 1 92 ? 12.07 -15.32 3.219 1 97.75 92 GLU B O 1
ATOM 2533 N N . GLY B 1 93 ? 11.133 -14.219 1.561 1 98.06 93 GLY B N 1
ATOM 2534 C CA . GLY B 1 93 ? 12.062 -14.742 0.572 1 98.06 93 GLY B CA 1
ATOM 2535 C C . GLY B 1 93 ? 13.375 -13.977 0.526 1 98.06 93 GLY B C 1
ATOM 2536 O O . GLY B 1 93 ? 14.336 -14.414 -0.114 1 98.06 93 GLY B O 1
ATOM 2537 N N . GLN B 1 94 ? 13.438 -12.758 1.109 1 97.44 94 GLN B N 1
ATOM 2538 C CA . GLN B 1 94 ? 14.609 -11.898 1.142 1 97.44 94 GLN B CA 1
ATOM 2539 C C . GLN B 1 94 ? 15.023 -11.477 -0.266 1 97.44 94 GLN B C 1
ATOM 2541 O O . GLN B 1 94 ? 16.219 -11.422 -0.581 1 97.44 94 GLN B O 1
ATOM 2546 N N . ILE B 1 95 ? 14.109 -11.32 -1.129 1 97.5 95 ILE B N 1
ATOM 2547 C CA . ILE B 1 95 ? 14.312 -10.805 -2.477 1 97.5 95 ILE B CA 1
ATOM 2548 C C . ILE B 1 95 ? 14.039 -9.297 -2.498 1 97.5 95 ILE B C 1
ATOM 2550 O O . ILE B 1 95 ? 12.898 -8.867 -2.332 1 97.5 95 ILE B O 1
ATOM 2554 N N . THR B 1 96 ? 15.094 -8.523 -2.756 1 96.62 96 THR B N 1
ATOM 2555 C CA . THR B 1 96 ? 14.922 -7.078 -2.666 1 96.62 96 THR B CA 1
ATOM 2556 C C . THR B 1 96 ? 15.305 -6.406 -3.982 1 96.62 96 THR B C 1
ATOM 2558 O O . THR B 1 96 ? 15.57 -5.203 -4.02 1 96.62 96 THR B O 1
ATOM 2561 N N . ASP B 1 97 ? 15.406 -7.273 -5.055 1 97.44 97 ASP B N 1
ATOM 2562 C CA . ASP B 1 97 ? 15.562 -6.676 -6.375 1 97.44 97 ASP B CA 1
ATOM 2563 C C . ASP B 1 97 ? 14.398 -5.746 -6.699 1 97.44 97 ASP B C 1
ATOM 2565 O O . ASP B 1 97 ? 13.242 -6.172 -6.719 1 97.44 97 ASP B O 1
ATOM 2569 N N . THR B 1 98 ? 14.703 -4.516 -6.98 1 97.5 98 THR B N 1
ATOM 2570 C CA . THR B 1 98 ? 13.703 -3.463 -7.102 1 97.5 98 THR B CA 1
ATOM 2571 C C . THR B 1 98 ? 12.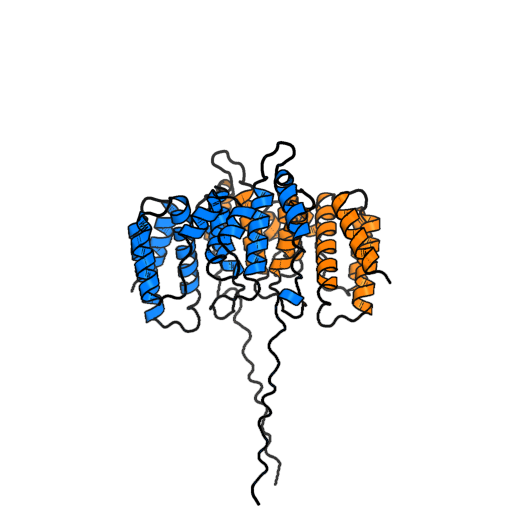703 -3.787 -8.211 1 97.5 98 THR B C 1
ATOM 2573 O O . THR B 1 98 ? 11.492 -3.66 -8.023 1 97.5 98 THR B O 1
ATOM 2576 N N . ALA B 1 99 ? 13.18 -4.23 -9.352 1 98.44 99 ALA B N 1
ATOM 2577 C CA . ALA B 1 99 ? 12.297 -4.535 -10.477 1 98.44 99 ALA B CA 1
ATOM 2578 C C . ALA B 1 99 ? 11.336 -5.668 -10.125 1 98.44 99 ALA B C 1
ATOM 2580 O O . ALA B 1 99 ? 10.148 -5.602 -10.453 1 98.44 99 ALA B O 1
ATOM 2581 N N . THR B 1 100 ? 11.797 -6.68 -9.438 1 98.81 100 THR B N 1
ATOM 2582 C CA . THR B 1 100 ? 10.977 -7.82 -9.039 1 98.81 100 THR B CA 1
ATOM 2583 C C . THR B 1 100 ? 9.898 -7.395 -8.047 1 98.81 100 THR B C 1
ATOM 2585 O O . THR B 1 100 ? 8.734 -7.77 -8.188 1 98.81 100 THR B O 1
ATOM 2588 N N . VAL B 1 101 ? 10.328 -6.566 -7.078 1 98.81 101 VAL B N 1
ATOM 2589 C CA . VAL B 1 101 ? 9.414 -6.121 -6.039 1 98.81 101 VAL B CA 1
ATOM 2590 C C . VAL B 1 101 ? 8.328 -5.234 -6.652 1 98.81 101 VAL B C 1
ATOM 2592 O O . VAL B 1 101 ? 7.141 -5.402 -6.355 1 98.81 101 VAL B O 1
ATOM 2595 N N . ILE B 1 102 ? 8.68 -4.375 -7.527 1 98.88 102 ILE B N 1
ATOM 2596 C CA . ILE B 1 102 ? 7.723 -3.48 -8.164 1 98.88 102 ILE B CA 1
ATOM 2597 C C . ILE B 1 102 ? 6.777 -4.285 -9.055 1 98.88 102 ILE B C 1
ATOM 2599 O O . ILE B 1 102 ? 5.57 -4.039 -9.07 1 98.88 102 ILE B O 1
ATOM 2603 N N . ALA B 1 103 ? 7.309 -5.238 -9.742 1 98.88 103 ALA B N 1
ATOM 2604 C CA . ALA B 1 103 ? 6.469 -6.094 -10.578 1 98.88 103 ALA B CA 1
ATOM 2605 C C . ALA B 1 103 ? 5.453 -6.859 -9.734 1 98.88 103 ALA B C 1
ATOM 2607 O O . ALA B 1 103 ? 4.316 -7.07 -10.156 1 98.88 103 ALA B O 1
ATOM 2608 N N . ALA B 1 104 ? 5.879 -7.289 -8.555 1 98.94 104 ALA B N 1
ATOM 2609 C CA . ALA B 1 104 ? 4.953 -7.961 -7.648 1 98.94 104 ALA B CA 1
ATOM 2610 C C . ALA B 1 104 ? 3.807 -7.031 -7.25 1 98.94 104 ALA B C 1
ATOM 2612 O O . ALA B 1 104 ? 2.643 -7.438 -7.242 1 98.94 104 ALA B O 1
ATOM 2613 N N . ILE B 1 105 ? 4.141 -5.816 -7.004 1 98.94 105 ILE B N 1
ATOM 2614 C CA . ILE B 1 105 ? 3.162 -4.812 -6.594 1 98.94 105 ILE B CA 1
ATOM 2615 C C . ILE B 1 105 ? 2.182 -4.551 -7.734 1 98.94 105 ILE B C 1
ATOM 2617 O O . ILE B 1 105 ? 0.99 -4.34 -7.504 1 98.94 105 ILE B O 1
ATOM 2621 N N . LEU B 1 106 ? 2.625 -4.672 -8.961 1 98.88 106 LEU B N 1
ATOM 2622 C CA . LEU B 1 106 ? 1.835 -4.25 -10.117 1 98.88 106 LEU B CA 1
ATOM 2623 C C . LEU B 1 106 ? 1.321 -5.457 -10.891 1 98.88 106 LEU B C 1
ATOM 2625 O O . LEU B 1 106 ? 0.663 -5.301 -11.922 1 98.88 106 LEU B O 1
ATOM 2629 N N . HIS B 1 107 ? 1.546 -6.66 -10.5 1 98.69 107 HIS B N 1
ATOM 2630 C CA . HIS B 1 107 ? 1.414 -7.848 -11.344 1 98.69 107 HIS B CA 1
ATOM 2631 C C . HIS B 1 107 ? -0.026 -8.031 -11.805 1 98.69 107 HIS B C 1
ATOM 2633 O O . HIS B 1 107 ? -0.268 -8.57 -12.891 1 98.69 107 HIS B O 1
ATOM 2639 N N . ASP B 1 108 ? -0.977 -7.547 -11.07 1 98 108 ASP B N 1
ATOM 2640 C CA . ASP B 1 108 ? -2.385 -7.723 -11.406 1 98 108 ASP B CA 1
ATOM 2641 C C . ASP B 1 108 ? -2.961 -6.461 -12.047 1 98 108 ASP B C 1
ATOM 2643 O O . ASP B 1 108 ? -4.129 -6.43 -12.43 1 98 108 ASP B O 1
ATOM 2647 N N . THR B 1 109 ? -2.186 -5.414 -12.102 1 98.06 109 THR B N 1
ATOM 2648 C CA . THR B 1 109 ? -2.721 -4.102 -12.453 1 98.06 109 THR B CA 1
ATOM 2649 C C . THR B 1 109 ? -3.162 -4.066 -13.906 1 98.06 109 THR B C 1
ATOM 2651 O O . THR B 1 109 ? -4.234 -3.551 -14.227 1 98.06 109 THR B O 1
ATOM 2654 N N . VAL B 1 110 ? -2.373 -4.594 -14.828 1 96.44 110 VAL B N 1
ATOM 2655 C CA . VAL B 1 110 ? -2.729 -4.617 -16.25 1 96.44 110 VAL B CA 1
ATOM 2656 C C . VAL B 1 110 ? -3.9 -5.57 -16.469 1 96.44 110 VAL B C 1
ATOM 2658 O O . VAL B 1 110 ? -4.781 -5.301 -17.281 1 96.44 110 VAL B O 1
ATOM 2661 N N . GLU B 1 111 ? -3.959 -6.57 -15.703 1 93.88 111 GLU B N 1
ATOM 2662 C CA . GLU B 1 111 ? -4.953 -7.633 -15.836 1 93.88 111 GLU B CA 1
ATOM 2663 C C . GLU B 1 111 ? -6.32 -7.172 -15.336 1 93.88 111 GLU B C 1
ATOM 2665 O O . GLU B 1 111 ? -7.34 -7.422 -15.984 1 93.88 111 GLU B O 1
ATOM 2670 N N . ASP B 1 112 ? -6.336 -6.438 -14.227 1 94 112 ASP B N 1
ATOM 2671 C CA . ASP B 1 112 ? -7.578 -6.273 -13.484 1 94 112 ASP B CA 1
ATOM 2672 C C . ASP B 1 112 ? -8.055 -4.824 -13.508 1 94 112 ASP B C 1
ATOM 2674 O O . ASP B 1 112 ? -9.102 -4.496 -12.945 1 94 112 ASP B O 1
ATOM 2678 N N . THR B 1 113 ? -7.293 -3.965 -14.094 1 96.31 113 THR B N 1
ATOM 2679 C CA . THR B 1 113 ? -7.652 -2.553 -14.094 1 96.31 113 THR B CA 1
ATOM 2680 C C . THR B 1 113 ? -7.52 -1.96 -15.5 1 96.31 113 THR B C 1
ATOM 2682 O O . THR B 1 113 ? -7.32 -2.691 -16.469 1 96.31 113 THR B O 1
ATOM 2685 N N . LYS B 1 114 ? -7.66 -0.629 -15.641 1 95.69 114 LYS B N 1
ATOM 2686 C CA . LYS B 1 114 ? -7.555 0.06 -16.922 1 95.69 114 LYS B CA 1
ATOM 2687 C C . LYS B 1 114 ? -6.098 0.29 -17.312 1 95.69 114 LYS B C 1
ATOM 2689 O O . LYS B 1 114 ? -5.809 0.784 -18.406 1 95.69 114 LYS B O 1
ATOM 2694 N N . THR B 1 115 ? -5.172 0.014 -16.391 1 97.69 115 THR B N 1
ATOM 2695 C CA . THR B 1 115 ? -3.756 0.238 -16.656 1 97.69 115 THR B CA 1
ATOM 2696 C C . THR B 1 115 ? -3.291 -0.606 -17.844 1 97.69 115 THR B C 1
ATOM 2698 O O . THR B 1 115 ? -3.654 -1.778 -17.953 1 97.69 115 THR B O 1
ATOM 2701 N N . THR B 1 116 ? -2.449 0.003 -18.656 1 97.75 116 THR B N 1
ATOM 2702 C CA . THR B 1 116 ? -1.959 -0.688 -19.844 1 97.75 116 THR B CA 1
ATOM 2703 C C . THR B 1 116 ? -0.475 -1.013 -19.703 1 97.75 116 THR B C 1
ATOM 2705 O O . THR B 1 116 ? 0.22 -0.426 -18.875 1 97.75 116 THR B O 1
ATOM 2708 N N . ASP B 1 117 ? -0.087 -1.938 -20.578 1 97.62 117 ASP B N 1
ATOM 2709 C CA . ASP B 1 117 ? 1.336 -2.248 -20.672 1 97.62 117 ASP B CA 1
ATOM 2710 C C . ASP B 1 117 ? 2.154 -0.999 -20.984 1 97.62 117 ASP B C 1
ATOM 2712 O O . ASP B 1 117 ? 3.219 -0.785 -20.406 1 97.62 117 ASP B O 1
ATOM 2716 N N . GLU B 1 118 ? 1.726 -0.192 -21.828 1 98.19 118 GLU B N 1
ATOM 2717 C CA . GLU B 1 118 ? 2.406 1.032 -22.234 1 98.19 118 GLU B CA 1
ATOM 2718 C C . GLU B 1 118 ? 2.562 1.996 -21.062 1 98.19 118 GLU B C 1
ATOM 2720 O O . GLU B 1 118 ? 3.605 2.637 -20.906 1 98.19 118 GLU B O 1
ATOM 2725 N N . GLU B 1 119 ? 1.541 2.098 -20.281 1 98.38 119 GLU B N 1
ATOM 2726 C CA . GLU B 1 119 ? 1.598 2.971 -19.109 1 98.38 119 GLU B CA 1
ATOM 2727 C C . GLU B 1 119 ? 2.662 2.502 -18.125 1 98.38 119 GLU B C 1
ATOM 2729 O O . GLU B 1 119 ? 3.426 3.312 -17.594 1 98.38 119 GLU B O 1
ATOM 2734 N N . ILE B 1 120 ? 2.723 1.207 -17.906 1 98.56 120 ILE B N 1
ATOM 2735 C CA . ILE B 1 120 ? 3.73 0.654 -17 1 98.56 120 ILE B CA 1
ATOM 2736 C C . ILE B 1 120 ? 5.125 0.931 -17.547 1 98.56 120 ILE B C 1
ATOM 2738 O O . ILE B 1 120 ? 6.031 1.319 -16.812 1 98.56 120 ILE B O 1
ATOM 2742 N N . ARG B 1 121 ? 5.305 0.749 -18.844 1 98.25 121 ARG B N 1
ATOM 2743 C CA . ARG B 1 121 ? 6.598 0.973 -19.484 1 98.25 121 ARG B CA 1
ATOM 2744 C C . ARG B 1 121 ? 7.031 2.428 -19.344 1 98.25 121 ARG B C 1
ATOM 2746 O O . ARG B 1 121 ? 8.203 2.707 -19.062 1 98.25 121 ARG B O 1
ATOM 2753 N N . ARG B 1 122 ? 6.164 3.275 -19.516 1 97.94 122 ARG B N 1
ATOM 2754 C CA . ARG B 1 122 ? 6.461 4.703 -19.422 1 97.94 122 ARG B CA 1
ATOM 2755 C C . ARG B 1 122 ? 6.82 5.102 -18 1 97.94 122 ARG B C 1
ATOM 2757 O O . ARG B 1 122 ? 7.746 5.883 -17.781 1 97.94 122 ARG B O 1
ATOM 2764 N N . MET B 1 123 ? 6.168 4.508 -17.094 1 97.62 123 MET B N 1
ATOM 2765 C CA . MET B 1 123 ? 6.301 4.945 -15.711 1 97.62 123 MET B CA 1
ATOM 2766 C C . MET B 1 123 ? 7.477 4.25 -15.031 1 97.62 123 MET B C 1
ATOM 2768 O O . MET B 1 123 ? 8.141 4.836 -14.18 1 97.62 123 MET B O 1
ATOM 2772 N N . PHE B 1 124 ? 7.727 2.971 -15.438 1 98.06 124 PHE B N 1
ATOM 2773 C CA . PHE B 1 124 ? 8.633 2.186 -14.617 1 98.06 124 PHE B CA 1
ATOM 2774 C C . PHE B 1 124 ? 9.742 1.567 -15.461 1 98.06 124 PHE B C 1
ATOM 2776 O O . PHE B 1 124 ? 10.695 1.008 -14.93 1 98.06 124 PHE B O 1
ATOM 2783 N N . GLY B 1 125 ? 9.578 1.593 -16.766 1 97.81 125 GLY B N 1
ATOM 2784 C CA . GLY B 1 125 ? 10.617 1.074 -17.641 1 97.81 125 GLY B CA 1
ATOM 2785 C C . GLY B 1 125 ? 10.297 -0.296 -18.219 1 97.81 125 GLY B C 1
ATOM 2786 O O . GLY B 1 125 ? 9.391 -0.973 -17.734 1 97.81 125 GLY B O 1
ATOM 2787 N N . ASP B 1 126 ? 11.102 -0.746 -19.109 1 98.31 126 ASP B N 1
ATOM 2788 C CA . ASP B 1 126 ? 10.844 -1.95 -19.891 1 98.31 126 ASP B CA 1
ATOM 2789 C C . ASP B 1 126 ? 10.992 -3.205 -19.031 1 98.31 126 ASP B C 1
ATOM 2791 O O . ASP B 1 126 ? 10.211 -4.148 -19.156 1 98.31 126 ASP B O 1
ATOM 2795 N N . GLU B 1 127 ? 11.969 -3.172 -18.234 1 98.44 127 GLU B N 1
ATOM 2796 C CA . GLU B 1 127 ? 12.227 -4.375 -17.438 1 98.44 127 GLU B CA 1
ATOM 2797 C C . GLU B 1 127 ? 11.023 -4.738 -16.578 1 98.44 127 GLU B C 1
ATOM 2799 O O . GLU B 1 127 ? 10.539 -5.871 -16.625 1 98.44 127 GLU B O 1
ATOM 2804 N N . ILE B 1 128 ? 10.523 -3.75 -15.852 1 98.69 128 ILE B N 1
ATOM 2805 C CA . ILE B 1 128 ? 9.383 -3.971 -14.961 1 98.69 128 ILE B CA 1
ATOM 2806 C C . ILE B 1 128 ? 8.148 -4.324 -15.789 1 98.69 128 ILE B C 1
ATOM 2808 O O . ILE B 1 128 ? 7.418 -5.262 -15.453 1 98.69 128 ILE B O 1
ATOM 2812 N N . ALA B 1 129 ? 7.953 -3.609 -16.859 1 98.75 129 ALA B N 1
ATOM 2813 C CA . ALA B 1 129 ? 6.812 -3.867 -17.734 1 98.75 129 ALA B CA 1
ATOM 2814 C C . ALA B 1 129 ? 6.844 -5.293 -18.281 1 98.75 129 ALA B C 1
ATOM 2816 O O . ALA B 1 129 ? 5.809 -5.957 -18.359 1 98.75 129 ALA B O 1
ATOM 2817 N N . ASP B 1 130 ? 7.988 -5.75 -18.609 1 98.69 130 ASP B N 1
ATOM 2818 C CA . ASP B 1 130 ? 8.133 -7.098 -19.141 1 98.69 130 ASP B CA 1
ATOM 2819 C C . ASP B 1 130 ? 7.766 -8.148 -18.094 1 98.69 130 ASP B C 1
ATOM 2821 O O . ASP B 1 130 ? 7.074 -9.125 -18.406 1 98.69 130 ASP B O 1
ATOM 2825 N N . ILE B 1 131 ? 8.234 -7.98 -16.906 1 98.81 131 ILE B N 1
ATOM 2826 C CA . ILE B 1 131 ? 7.91 -8.922 -15.836 1 98.81 131 ILE B CA 1
ATOM 2827 C C . ILE B 1 131 ? 6.402 -8.93 -15.594 1 98.81 131 ILE B C 1
ATOM 2829 O O . ILE B 1 131 ? 5.785 -9.992 -15.492 1 98.81 131 ILE B O 1
ATOM 2833 N N . VAL B 1 132 ? 5.828 -7.719 -15.484 1 98.81 132 VAL B N 1
ATOM 2834 C CA . VAL B 1 132 ? 4.391 -7.598 -15.258 1 98.81 132 VAL B CA 1
ATOM 2835 C C . VAL B 1 132 ? 3.633 -8.289 -16.391 1 98.81 132 VAL B C 1
ATOM 2837 O O . VAL B 1 132 ? 2.662 -9.016 -16.141 1 98.81 132 VAL B O 1
ATOM 2840 N N . LYS B 1 133 ? 4.055 -8.094 -17.594 1 97.94 133 LYS B N 1
ATOM 2841 C CA . LYS B 1 133 ? 3.439 -8.711 -18.766 1 97.94 133 LYS B CA 1
ATOM 2842 C C . LYS B 1 133 ? 3.5 -10.234 -18.672 1 97.94 133 LYS B C 1
ATOM 2844 O O . LYS B 1 133 ? 2.523 -10.922 -18.984 1 97.94 133 LYS B O 1
ATOM 2849 N N . GLU B 1 134 ? 4.602 -10.719 -18.297 1 97.69 134 GLU B N 1
ATOM 2850 C CA . GLU B 1 134 ? 4.766 -12.156 -18.156 1 97.69 134 GLU B CA 1
ATOM 2851 C C . GLU B 1 134 ? 3.785 -12.727 -17.125 1 97.69 134 GLU B C 1
ATOM 2853 O O . GLU B 1 134 ? 3.354 -13.875 -17.234 1 97.69 134 GLU B O 1
ATOM 2858 N N . CYS B 1 135 ? 3.463 -11.883 -16.125 1 96.88 135 CYS B N 1
ATOM 2859 C CA . CYS B 1 135 ? 2.598 -12.336 -15.047 1 96.88 135 CYS B CA 1
ATOM 2860 C C . CYS B 1 135 ? 1.13 -12.109 -15.383 1 96.88 135 CYS B C 1
ATOM 2862 O O . CYS B 1 135 ? 0.243 -12.531 -14.641 1 96.88 135 CYS B O 1
ATOM 2864 N N . THR B 1 136 ? 0.869 -11.422 -16.453 1 95.69 136 THR B N 1
ATOM 2865 C CA . THR B 1 136 ? -0.492 -11.039 -16.812 1 95.69 136 THR B CA 1
ATOM 2866 C C . THR B 1 136 ? -1.174 -12.133 -17.625 1 95.69 136 THR B C 1
ATOM 2868 O O . THR B 1 136 ? -0.577 -12.695 -18.547 1 95.69 136 THR B O 1
ATOM 2871 N N . VAL B 1 137 ? -2.373 -12.461 -17.203 1 90.06 137 VAL B N 1
ATOM 2872 C CA . VAL B 1 137 ? -3.17 -13.453 -17.906 1 90.06 137 VAL B CA 1
ATOM 2873 C C . VAL B 1 137 ? -4.344 -12.766 -18.609 1 90.06 137 VAL B C 1
ATOM 2875 O O . VAL B 1 137 ? -4.887 -11.781 -18.094 1 90.06 137 VAL B O 1
ATOM 2878 N N . VAL B 1 138 ? -4.715 -13.219 -19.734 1 82.44 138 VAL B N 1
ATOM 2879 C CA . VAL B 1 138 ? -5.867 -12.695 -20.469 1 82.44 138 VAL B CA 1
ATOM 2880 C C . VAL B 1 138 ? -7.156 -13.203 -19.828 1 82.44 138 VAL B C 1
ATOM 2882 O O . VAL B 1 138 ? -7.41 -14.406 -19.797 1 82.44 138 VAL B O 1
ATOM 2885 N N . LYS B 1 139 ? -7.98 -12.312 -19.297 1 80.5 139 LYS B N 1
ATOM 2886 C CA . LYS B 1 139 ? -9.117 -12.688 -18.469 1 80.5 139 LYS B CA 1
ATOM 2887 C C . LYS B 1 139 ? -10.328 -13.078 -19.312 1 80.5 139 LYS B C 1
ATOM 2889 O O . LYS B 1 139 ? -11.258 -13.711 -18.828 1 80.5 139 LYS B O 1
ATOM 2894 N N . SER B 1 140 ? -10.414 -12.742 -20.453 1 82.75 140 SER B N 1
ATOM 2895 C CA . SER B 1 140 ? -11.57 -13.023 -21.297 1 82.75 140 SER B CA 1
ATOM 2896 C C . SER B 1 140 ? -11.68 -14.516 -21.609 1 82.75 140 SER B C 1
ATOM 2898 O O . SER B 1 140 ? -12.703 -14.977 -22.094 1 82.75 140 SER B O 1
ATOM 2900 N N . ILE B 1 141 ? -10.797 -15.289 -21.188 1 82.44 141 ILE B N 1
ATOM 2901 C CA . ILE B 1 141 ? -10.75 -16.719 -21.453 1 82.44 141 ILE B CA 1
ATOM 2902 C C . ILE B 1 141 ? -11.227 -17.5 -20.219 1 82.44 141 ILE B C 1
ATOM 2904 O O . ILE B 1 141 ? -11.062 -17.047 -19.094 1 82.44 141 ILE B O 1
ATOM 2908 N N . LYS B 1 142 ? -11.836 -18.578 -20.438 1 84.88 142 LYS B N 1
ATOM 2909 C CA . LYS B 1 142 ? -12.328 -19.438 -19.359 1 84.88 142 LYS B CA 1
ATOM 2910 C C . LYS B 1 142 ? -11.203 -19.828 -18.406 1 84.88 142 LYS B C 1
ATOM 2912 O O . LYS B 1 142 ? -10.055 -19.969 -18.828 1 84.88 142 LYS B O 1
ATOM 2917 N N . ARG B 1 143 ? -11.586 -20.062 -17.219 1 87.19 143 ARG B N 1
ATOM 2918 C CA . ARG B 1 143 ? -10.641 -20.312 -16.125 1 87.19 143 ARG B CA 1
ATOM 2919 C C . ARG B 1 143 ? -9.75 -21.516 -16.453 1 87.19 143 ARG B C 1
ATOM 2921 O O . ARG B 1 143 ? -8.531 -21.453 -16.281 1 87.19 143 ARG B O 1
ATOM 2928 N N . GLU B 1 144 ? -10.367 -22.562 -16.953 1 87.69 144 GLU B N 1
ATOM 2929 C CA . GLU B 1 144 ? -9.633 -23.797 -17.25 1 87.69 144 GLU B CA 1
ATOM 2930 C C . GLU B 1 144 ? -8.578 -23.562 -18.328 1 87.69 144 GLU B C 1
ATOM 2932 O O . GLU B 1 144 ? -7.461 -24.078 -18.234 1 87.69 144 GLU B O 1
ATOM 2937 N N . ILE B 1 145 ? -8.945 -22.812 -19.266 1 88.62 145 ILE B N 1
ATOM 2938 C CA . ILE B 1 145 ? -8.039 -22.516 -20.375 1 88.62 145 ILE B CA 1
ATOM 2939 C C . ILE B 1 145 ? -6.922 -21.594 -19.906 1 88.62 145 ILE B C 1
ATOM 2941 O O . ILE B 1 145 ? -5.766 -21.75 -20.297 1 88.62 145 ILE B O 1
ATOM 2945 N N . ARG B 1 146 ? -7.254 -20.703 -19.031 1 89.88 146 ARG B N 1
ATOM 2946 C CA . ARG B 1 146 ? -6.258 -19.797 -18.484 1 89.88 146 ARG B CA 1
ATOM 2947 C C . ARG B 1 146 ? -5.199 -20.547 -17.688 1 89.88 146 ARG B C 1
ATOM 2949 O O . ARG B 1 146 ? -4.004 -20.281 -17.828 1 89.88 146 ARG B O 1
ATOM 2956 N N . MET B 1 147 ? -5.645 -21.469 -16.953 1 92.94 147 MET B N 1
ATOM 2957 C CA . MET B 1 147 ? -4.734 -22.266 -16.125 1 92.94 147 MET B CA 1
ATOM 2958 C C . MET B 1 147 ? -3.803 -23.094 -17 1 92.94 147 MET B C 1
ATOM 2960 O O . MET B 1 147 ? -2.6 -23.172 -16.734 1 92.94 147 MET B O 1
ATOM 2964 N N . LYS B 1 148 ? -4.379 -23.656 -18 1 92.56 148 LYS B N 1
ATOM 2965 C CA . LYS B 1 148 ? -3.576 -24.453 -18.938 1 92.56 148 LYS B CA 1
ATOM 2966 C C . LYS B 1 148 ? -2.527 -23.578 -19.625 1 92.56 148 LYS B C 1
ATOM 2968 O O . LYS B 1 148 ? -1.375 -24 -19.766 1 92.56 148 LYS B O 1
ATOM 2973 N N . SER B 1 149 ? -2.955 -22.453 -20.031 1 92.81 149 SER B N 1
ATOM 2974 C CA . SER B 1 149 ? -2.047 -21.531 -20.688 1 92.81 149 SER B CA 1
ATOM 2975 C C . SER B 1 149 ? -0.906 -21.109 -19.766 1 92.81 149 SER B C 1
ATOM 2977 O O . SER B 1 149 ? 0.245 -21.031 -20.203 1 92.81 149 SER B O 1
ATOM 2979 N N . GLN B 1 150 ? -1.212 -20.828 -18.5 1 95.31 150 GLN B N 1
ATOM 2980 C CA . GLN B 1 150 ? -0.197 -20.469 -17.516 1 95.31 150 GLN B CA 1
ATOM 2981 C C . GLN B 1 150 ? 0.816 -21.594 -17.344 1 95.31 150 GLN B C 1
ATOM 2983 O O . GLN B 1 150 ? 2.02 -21.344 -17.234 1 95.31 150 GLN B O 1
ATOM 2988 N N . LEU B 1 151 ? 0.364 -22.844 -17.344 1 96.75 151 LEU B N 1
ATOM 2989 C CA . LEU B 1 151 ? 1.247 -23.984 -17.172 1 96.75 151 LEU B CA 1
ATOM 2990 C C . LEU B 1 151 ? 2.17 -24.141 -18.391 1 96.75 151 LEU B C 1
ATOM 2992 O O . LEU B 1 151 ? 3.363 -24.422 -18.234 1 96.75 151 LEU B O 1
ATOM 2996 N N . GLU B 1 152 ? 1.625 -23.875 -19.531 1 95.12 152 GLU B N 1
ATOM 2997 C CA . GLU B 1 152 ? 2.389 -24.016 -20.766 1 95.12 152 GLU B CA 1
ATOM 2998 C C . GLU B 1 152 ? 3.514 -22.984 -20.844 1 95.12 152 GLU B C 1
ATOM 3000 O O . GLU B 1 152 ? 4.59 -23.266 -21.375 1 95.12 152 GLU B O 1
ATOM 3005 N N . LYS B 1 153 ? 3.289 -21.891 -20.281 1 95.69 153 LYS B N 1
ATOM 3006 C CA . LYS B 1 153 ? 4.246 -20.797 -20.406 1 95.69 153 LYS B CA 1
ATOM 3007 C C . LYS B 1 153 ? 5.191 -20.766 -19.203 1 95.69 153 LYS B C 1
ATOM 3009 O O . LYS B 1 153 ? 6.211 -20.062 -19.234 1 95.69 153 LYS B O 1
ATOM 3014 N N . ALA B 1 154 ? 4.91 -21.516 -18.203 1 97.19 154 ALA B N 1
ATOM 3015 C CA . ALA B 1 154 ? 5.543 -21.375 -16.891 1 97.19 154 ALA B CA 1
ATOM 3016 C C . ALA B 1 154 ? 7.059 -21.531 -17 1 97.19 154 ALA B C 1
ATOM 3018 O O . ALA B 1 154 ? 7.809 -20.734 -16.438 1 97.19 154 ALA B O 1
ATOM 3019 N N . SER B 1 155 ? 7.523 -22.516 -17.734 1 95.44 155 SER B N 1
ATOM 3020 C CA . SER B 1 155 ? 8.953 -22.812 -17.797 1 95.44 155 SER B CA 1
ATOM 3021 C C . SER B 1 155 ? 9.695 -21.719 -18.562 1 95.44 155 SER B C 1
ATOM 3023 O O . SER B 1 155 ? 10.914 -21.578 -18.422 1 95.44 155 SER B O 1
ATOM 3025 N N . LYS B 1 156 ? 9.023 -20.922 -19.359 1 96.88 156 LYS B N 1
ATOM 3026 C CA . LYS B 1 156 ? 9.648 -19.922 -20.219 1 96.88 156 LYS B CA 1
ATOM 3027 C C . LYS B 1 156 ? 9.68 -18.547 -19.547 1 96.88 156 LYS B C 1
ATOM 3029 O O . LYS B 1 156 ? 10.258 -17.609 -20.062 1 96.88 156 LYS B O 1
ATOM 3034 N N . LEU B 1 157 ? 9.094 -18.453 -18.406 1 98.06 157 LEU B N 1
ATOM 3035 C CA . LEU B 1 157 ? 9.086 -17.203 -17.672 1 98.06 157 LEU B CA 1
ATOM 3036 C C . LEU B 1 157 ? 10.5 -16.812 -17.25 1 98.06 157 LEU B C 1
ATOM 3038 O O . LEU B 1 157 ? 11.352 -17.688 -17.031 1 98.06 157 LEU B O 1
ATOM 3042 N N . SER B 1 158 ? 10.734 -15.547 -17.172 1 98.56 158 SER B N 1
ATOM 3043 C CA . SER B 1 158 ? 11.984 -15.078 -16.578 1 98.56 158 SER B CA 1
ATOM 3044 C C . SER B 1 158 ? 12.062 -15.438 -15.094 1 98.56 158 SER B C 1
ATOM 3046 O O . SER B 1 158 ? 11.039 -15.68 -14.453 1 98.56 158 SER B O 1
ATOM 3048 N N . ARG B 1 159 ? 13.258 -15.5 -14.578 1 98.62 159 ARG B N 1
ATOM 3049 C CA . ARG B 1 159 ? 13.445 -15.812 -13.164 1 98.62 159 ARG B CA 1
ATOM 3050 C C . ARG B 1 159 ? 12.656 -14.852 -12.281 1 98.62 159 ARG B C 1
ATOM 3052 O O . ARG B 1 159 ? 12.039 -15.266 -11.297 1 98.62 159 ARG B O 1
ATOM 3059 N N . LYS B 1 160 ? 12.68 -13.602 -12.617 1 98.88 160 LYS B N 1
ATOM 3060 C CA . LYS B 1 160 ? 11.984 -12.586 -11.828 1 98.88 160 LYS B CA 1
ATOM 3061 C C . LYS B 1 160 ? 10.477 -12.797 -11.859 1 98.88 160 LYS B C 1
ATOM 3063 O O . LYS B 1 160 ? 9.797 -12.656 -10.844 1 98.88 160 LYS B O 1
ATOM 3068 N N . ALA B 1 161 ? 9.945 -13.141 -12.984 1 98.88 161 ALA B N 1
ATOM 3069 C CA . ALA B 1 161 ? 8.516 -13.445 -13.094 1 98.88 161 ALA B CA 1
ATOM 3070 C C . ALA B 1 161 ? 8.164 -14.695 -12.305 1 98.88 161 ALA B C 1
ATOM 3072 O O . ALA B 1 161 ? 7.094 -14.773 -11.688 1 98.88 161 ALA B O 1
ATOM 3073 N N . LYS B 1 162 ? 9.062 -15.695 -12.344 1 98.88 162 LYS B N 1
ATOM 3074 C CA . LYS B 1 162 ? 8.844 -16.906 -11.57 1 98.88 162 LYS B CA 1
ATOM 3075 C C . LYS B 1 162 ? 8.789 -16.609 -10.07 1 98.88 162 LYS B C 1
ATOM 3077 O O . LYS B 1 162 ? 7.98 -17.203 -9.344 1 98.88 162 LYS B O 1
ATOM 3082 N N . LEU B 1 163 ? 9.648 -15.727 -9.633 1 98.88 163 LEU B N 1
ATOM 3083 C CA . LEU B 1 163 ? 9.641 -15.312 -8.234 1 98.88 163 LEU B CA 1
ATOM 3084 C C . LEU B 1 163 ? 8.297 -14.688 -7.863 1 98.88 163 LEU B C 1
ATOM 3086 O O . LEU B 1 163 ? 7.734 -15 -6.812 1 98.88 163 LEU B O 1
ATOM 3090 N N . VAL B 1 164 ? 7.809 -13.82 -8.711 1 98.94 164 VAL B N 1
ATOM 3091 C CA . VAL B 1 164 ? 6.516 -13.195 -8.477 1 98.94 164 VAL B CA 1
ATOM 3092 C C . VAL B 1 164 ? 5.422 -14.258 -8.43 1 98.94 164 VAL B C 1
ATOM 3094 O O . VAL B 1 164 ? 4.559 -14.234 -7.551 1 98.94 164 VAL B O 1
ATOM 3097 N N . GLN B 1 165 ? 5.434 -15.234 -9.312 1 98.69 165 GLN B N 1
ATOM 3098 C CA . GLN B 1 165 ? 4.43 -16.297 -9.367 1 98.69 165 GLN B CA 1
ATOM 3099 C C . GLN B 1 165 ? 4.453 -17.141 -8.102 1 98.69 165 GLN B C 1
ATOM 3101 O O . GLN B 1 165 ? 3.4 -17.484 -7.566 1 98.69 165 GLN B O 1
ATOM 3106 N N . LEU B 1 166 ? 5.676 -17.469 -7.668 1 98.81 166 LEU B N 1
ATOM 3107 C CA . LEU B 1 166 ? 5.809 -18.25 -6.438 1 98.81 166 LEU B CA 1
ATOM 3108 C C . LEU B 1 166 ? 5.152 -17.516 -5.27 1 98.81 166 LEU B C 1
ATOM 3110 O O . LEU B 1 166 ? 4.359 -18.109 -4.527 1 98.81 166 LEU B O 1
ATOM 3114 N N . ALA B 1 167 ? 5.457 -16.25 -5.125 1 98.94 167 ALA B N 1
ATOM 3115 C CA . ALA B 1 167 ? 4.922 -15.461 -4.027 1 98.94 167 ALA B CA 1
ATOM 3116 C C . ALA B 1 167 ? 3.412 -15.281 -4.16 1 98.94 167 ALA B C 1
ATOM 3118 O O . ALA B 1 167 ? 2.682 -15.344 -3.166 1 98.94 167 ALA B O 1
ATOM 3119 N N . ASP B 1 168 ? 2.93 -15.062 -5.379 1 98.81 168 ASP B N 1
ATOM 3120 C CA . ASP B 1 168 ? 1.509 -14.875 -5.66 1 98.81 168 ASP B CA 1
ATOM 3121 C C . ASP B 1 168 ? 0.708 -16.125 -5.289 1 98.81 168 ASP B C 1
ATOM 3123 O O . ASP B 1 168 ? -0.319 -16.031 -4.613 1 98.81 168 ASP B O 1
ATOM 3127 N N . LYS B 1 169 ? 1.167 -17.297 -5.73 1 98.69 169 LYS B N 1
ATOM 3128 C CA . LY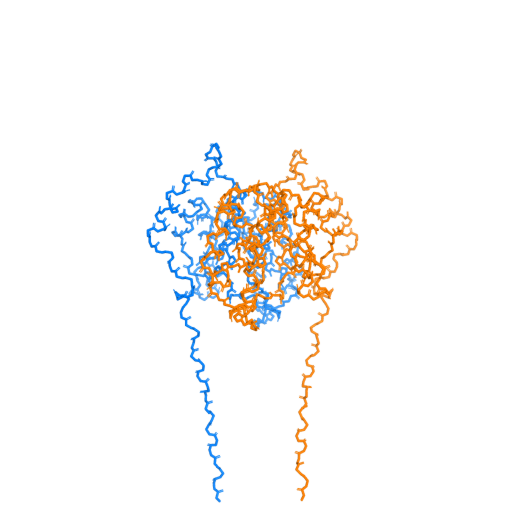S B 1 169 ? 0.474 -18.547 -5.426 1 98.69 169 LYS B CA 1
ATOM 3129 C C . LYS B 1 169 ? 0.503 -18.844 -3.93 1 98.69 169 LYS B C 1
ATOM 3131 O O . LYS B 1 169 ? -0.482 -19.328 -3.367 1 98.69 169 LYS B O 1
ATOM 3136 N N . LEU B 1 170 ? 1.674 -18.578 -3.336 1 98.75 170 LEU B N 1
ATOM 3137 C CA . LEU B 1 170 ? 1.78 -18.766 -1.896 1 98.75 170 LEU B CA 1
ATOM 3138 C C . LEU B 1 170 ? 0.772 -17.906 -1.151 1 98.75 170 LEU B C 1
ATOM 3140 O O . LEU B 1 170 ? 0.053 -18.391 -0.275 1 98.75 170 LEU B O 1
ATOM 3144 N N . TYR B 1 171 ? 0.675 -16.656 -1.521 1 98.69 171 TYR B N 1
ATOM 3145 C CA . TYR B 1 171 ? -0.289 -15.742 -0.908 1 98.69 171 TYR B CA 1
ATOM 3146 C C . TYR B 1 171 ? -1.712 -16.266 -1.084 1 98.69 171 TYR B C 1
ATOM 3148 O O . TYR B 1 171 ? -2.492 -16.297 -0.128 1 98.69 171 TYR B O 1
ATOM 3156 N N . ASN B 1 172 ? -2.047 -16.672 -2.293 1 97.94 172 ASN B N 1
ATOM 3157 C CA . ASN B 1 172 ? -3.41 -17.078 -2.615 1 97.94 172 ASN B CA 1
ATOM 3158 C C . ASN B 1 172 ? -3.816 -18.328 -1.849 1 97.94 172 ASN B C 1
ATOM 3160 O O . ASN B 1 172 ? -4.934 -18.422 -1.334 1 97.94 172 ASN B O 1
ATOM 3164 N N . ILE B 1 173 ? -2.971 -19.266 -1.765 1 98.12 173 ILE B N 1
ATOM 3165 C CA . ILE B 1 173 ? -3.324 -20.5 -1.081 1 98.12 173 ILE B CA 1
ATOM 3166 C C . ILE B 1 173 ? -3.426 -20.25 0.422 1 98.12 173 ILE B C 1
ATOM 3168 O O . ILE B 1 173 ? -4.309 -20.797 1.09 1 98.12 173 ILE B O 1
ATOM 3172 N N . ARG B 1 174 ? -2.516 -19.438 0.988 1 97.75 174 ARG B N 1
ATOM 3173 C CA . ARG B 1 174 ? -2.646 -19.047 2.387 1 97.75 174 ARG B CA 1
ATOM 3174 C C . ARG B 1 174 ? -3.988 -18.359 2.641 1 97.75 174 ARG B C 1
ATOM 3176 O O . ARG B 1 174 ? -4.621 -18.594 3.672 1 97.75 174 ARG B O 1
ATOM 3183 N N . ASP B 1 175 ? -4.371 -17.516 1.703 1 96.69 175 ASP B N 1
ATOM 3184 C CA . ASP B 1 175 ? -5.652 -16.828 1.812 1 96.69 175 ASP B CA 1
ATOM 3185 C C . ASP B 1 175 ? -6.816 -17.828 1.746 1 96.69 175 ASP B C 1
ATOM 3187 O O . ASP B 1 175 ? -7.77 -17.719 2.521 1 96.69 175 ASP B O 1
ATOM 3191 N N . ILE B 1 176 ? -6.762 -18.75 0.828 1 96.38 176 ILE B N 1
ATOM 3192 C CA . ILE B 1 176 ? -7.789 -19.781 0.662 1 96.38 176 ILE B CA 1
ATOM 3193 C C . ILE B 1 176 ? -7.906 -20.609 1.939 1 96.38 176 ILE B C 1
ATOM 3195 O O . ILE B 1 176 ? -9.008 -20.953 2.359 1 96.38 176 ILE B O 1
ATOM 3199 N N . GLU B 1 177 ? -6.801 -20.922 2.496 1 95 177 GLU B N 1
ATOM 3200 C CA . GLU B 1 177 ? -6.785 -21.688 3.738 1 95 177 GLU B CA 1
ATOM 3201 C C . GLU B 1 177 ? -7.473 -20.922 4.867 1 95 177 GLU B C 1
ATOM 3203 O O . GLU B 1 177 ? -8.18 -21.516 5.684 1 95 177 GLU B O 1
ATOM 3208 N N . ARG B 1 178 ? -7.234 -19.703 4.875 1 93.25 178 ARG B N 1
ATOM 3209 C CA . ARG B 1 178 ? -7.84 -18.859 5.902 1 93.25 178 ARG B CA 1
ATOM 3210 C C . ARG B 1 178 ? -9.344 -18.734 5.688 1 93.25 178 ARG B C 1
ATOM 3212 O O . ARG B 1 178 ? -10.125 -18.828 6.637 1 93.25 178 ARG B O 1
ATOM 3219 N N . CYS B 1 179 ? -9.688 -18.5 4.473 1 92.88 179 CYS B N 1
ATOM 3220 C CA . CYS B 1 179 ? -11.086 -18.328 4.113 1 92.88 179 CYS B CA 1
ATOM 3221 C C . CYS B 1 179 ? -11.312 -18.641 2.639 1 92.88 179 CYS B C 1
ATOM 3223 O O . CYS B 1 179 ? -10.758 -17.969 1.769 1 92.88 179 CYS B O 1
ATOM 3225 N N . THR B 1 180 ? -12.18 -19.578 2.439 1 93.81 180 THR B N 1
ATOM 3226 C CA . THR B 1 180 ? -12.516 -19.906 1.059 1 93.81 180 THR B CA 1
ATOM 3227 C C . THR B 1 180 ? -13.188 -18.719 0.366 1 93.81 180 THR B C 1
ATOM 3229 O O . THR B 1 180 ? -14.086 -18.094 0.93 1 93.81 180 THR B O 1
ATOM 3232 N N . PRO B 1 181 ? -12.711 -18.391 -0.811 1 95.25 181 PRO B N 1
ATOM 3233 C CA . PRO B 1 181 ? -13.328 -17.281 -1.537 1 95.25 181 PRO B CA 1
ATOM 3234 C C . PRO B 1 181 ? -14.836 -17.469 -1.71 1 95.25 181 PRO B C 1
ATOM 3236 O O . PRO B 1 181 ? -15.305 -18.578 -1.96 1 95.25 181 PRO B O 1
ATOM 3239 N N . CYS B 1 182 ? -15.602 -16.375 -1.549 1 94.38 182 CYS B N 1
ATOM 3240 C CA . CYS B 1 182 ? -17.047 -16.422 -1.752 1 94.38 182 CYS B CA 1
ATOM 3241 C C . CYS B 1 182 ? -17.375 -16.953 -3.141 1 94.38 182 CYS B C 1
ATOM 3243 O O . CYS B 1 182 ? -16.797 -16.516 -4.137 1 94.38 182 CYS B O 1
ATOM 3245 N N . GLY B 1 183 ? -18.266 -17.953 -3.203 1 94.56 183 GLY B N 1
ATOM 3246 C CA . GLY B 1 183 ? -18.688 -18.516 -4.473 1 94.56 183 GLY B CA 1
ATOM 3247 C C . GLY B 1 183 ? -17.891 -19.75 -4.871 1 94.56 183 GLY B C 1
ATOM 3248 O O . GLY B 1 183 ? -18.25 -20.438 -5.824 1 94.56 183 GLY B O 1
ATOM 3249 N N . TRP B 1 184 ? -16.859 -19.953 -4.219 1 95.12 184 TRP B N 1
ATOM 3250 C CA . TRP B 1 184 ? -16.062 -21.141 -4.535 1 95.12 184 TRP B CA 1
ATOM 3251 C C . TRP B 1 184 ? -16.609 -22.375 -3.801 1 95.12 184 TRP B C 1
ATOM 3253 O O . TRP B 1 184 ? -16.984 -22.281 -2.631 1 95.12 184 TRP B O 1
ATOM 3263 N N . THR B 1 185 ? -16.562 -23.531 -4.457 1 94.94 185 THR B N 1
ATOM 3264 C CA . THR B 1 185 ? -16.859 -24.828 -3.873 1 94.94 185 THR B CA 1
ATOM 3265 C C . THR B 1 185 ? -15.562 -25.531 -3.457 1 94.94 185 THR B C 1
ATOM 3267 O O . THR B 1 185 ? -14.469 -25.047 -3.734 1 94.94 185 THR B O 1
ATOM 3270 N N . LYS B 1 186 ? -15.773 -26.641 -2.812 1 94.69 186 LYS B N 1
ATOM 3271 C CA . LYS B 1 186 ? -14.617 -27.469 -2.473 1 94.69 186 LYS B CA 1
ATOM 3272 C C . LYS B 1 186 ? -13.859 -27.891 -3.727 1 94.69 186 LYS B C 1
ATOM 3274 O O . LYS B 1 186 ? -12.633 -28 -3.707 1 94.69 186 LYS B O 1
ATOM 3279 N N . GLN B 1 187 ? -14.609 -28.094 -4.738 1 95.19 187 GLN B N 1
ATOM 3280 C CA . GLN B 1 187 ? -14 -28.5 -6.004 1 95.19 187 GLN B CA 1
ATOM 3281 C C . GLN B 1 187 ? -13.156 -27.359 -6.594 1 95.19 187 GLN B C 1
ATOM 3283 O O . GLN B 1 187 ? -12.07 -27.609 -7.121 1 95.19 187 GLN B O 1
ATOM 3288 N N . HIS B 1 188 ? -13.625 -26.156 -6.492 1 94.69 188 HIS B N 1
ATOM 3289 C CA . HIS B 1 188 ? -12.867 -25 -6.969 1 94.69 188 HIS B CA 1
ATOM 3290 C C . HIS B 1 188 ? -11.539 -24.875 -6.234 1 94.69 188 HIS B C 1
ATOM 3292 O O . HIS B 1 188 ? -10.508 -24.609 -6.852 1 94.69 188 HIS B O 1
ATOM 3298 N N . VAL B 1 189 ? -11.586 -25.047 -4.965 1 96.62 189 VAL B N 1
ATOM 3299 C CA . VAL B 1 189 ? -10.391 -24.969 -4.133 1 96.62 189 VAL B CA 1
ATOM 3300 C C . VAL B 1 189 ? -9.406 -26.062 -4.543 1 96.62 189 VAL B C 1
ATOM 3302 O O . VAL B 1 189 ? -8.227 -25.781 -4.766 1 96.62 189 VAL B O 1
ATOM 3305 N N . ALA B 1 190 ? -9.93 -27.281 -4.688 1 96.31 190 ALA B N 1
ATOM 3306 C CA . ALA B 1 190 ? -9.086 -28.406 -5.051 1 96.31 190 ALA B CA 1
ATOM 3307 C C . ALA B 1 190 ? -8.43 -28.188 -6.414 1 96.31 190 ALA B C 1
ATOM 3309 O O . ALA B 1 190 ? -7.254 -28.5 -6.598 1 96.31 190 ALA B O 1
ATOM 3310 N N . GLU B 1 191 ? -9.164 -27.688 -7.336 1 95.5 191 GLU B N 1
ATOM 3311 C CA . GLU B 1 191 ? -8.656 -27.406 -8.672 1 95.5 191 GLU B CA 1
ATOM 3312 C C . GLU B 1 191 ? -7.543 -26.359 -8.633 1 95.5 191 GLU B C 1
ATOM 3314 O O . GLU B 1 191 ? -6.535 -26.484 -9.328 1 95.5 191 GLU B O 1
ATOM 3319 N N . TYR B 1 192 ? -7.758 -25.391 -7.848 1 96.38 192 TYR B N 1
ATOM 3320 C CA . TYR B 1 192 ? -6.758 -24.328 -7.754 1 96.38 192 TYR B CA 1
ATOM 3321 C C . TYR B 1 192 ? -5.473 -24.844 -7.121 1 96.38 192 TYR B C 1
ATOM 3323 O O . TYR B 1 192 ? -4.375 -24.5 -7.566 1 96.38 192 TYR B O 1
ATOM 3331 N N . ILE B 1 193 ? -5.586 -25.625 -6.105 1 97.75 193 ILE B N 1
ATOM 3332 C CA . ILE B 1 193 ? -4.422 -26.172 -5.422 1 97.75 193 ILE B CA 1
ATOM 3333 C C . ILE B 1 193 ? -3.662 -27.109 -6.363 1 97.75 193 ILE B C 1
ATOM 3335 O O . ILE B 1 193 ? -2.432 -27.078 -6.414 1 97.75 193 ILE B O 1
ATOM 3339 N N . SER B 1 194 ? -4.387 -27.891 -7.105 1 97.06 194 SER B N 1
ATOM 3340 C CA . SER B 1 194 ? -3.766 -28.766 -8.086 1 97.06 194 SER B CA 1
ATOM 3341 C C . SER B 1 194 ? -3.031 -27.969 -9.164 1 97.06 194 SER B C 1
ATOM 3343 O O . SER B 1 194 ? -1.922 -28.328 -9.555 1 97.06 194 SER B O 1
ATOM 3345 N N . PHE B 1 195 ? -3.676 -26.953 -9.594 1 97.31 195 PHE B N 1
ATOM 3346 C CA . PHE B 1 195 ? -3.066 -26.047 -10.562 1 97.31 195 PHE B CA 1
ATOM 3347 C C . PHE B 1 195 ? -1.778 -25.453 -10.008 1 97.31 195 PHE B C 1
ATOM 3349 O O . PHE B 1 195 ? -0.755 -25.422 -10.695 1 97.31 195 PHE B O 1
ATOM 3356 N N . ALA B 1 196 ? -1.794 -24.969 -8.797 1 98.06 196 ALA B N 1
ATOM 3357 C CA . ALA B 1 196 ? -0.619 -24.391 -8.156 1 98.06 196 ALA B CA 1
ATOM 3358 C C . ALA B 1 196 ? 0.506 -25.406 -8.031 1 98.06 196 ALA B C 1
ATOM 3360 O O . ALA B 1 196 ? 1.68 -25.078 -8.211 1 98.06 196 ALA B O 1
ATOM 3361 N N . LYS B 1 197 ? 0.171 -26.656 -7.711 1 98.19 197 LYS B N 1
ATOM 3362 C CA . LYS B 1 197 ? 1.142 -27.734 -7.629 1 98.19 197 LYS B CA 1
ATOM 3363 C C . LYS B 1 197 ? 1.841 -27.953 -8.969 1 98.19 197 LYS B C 1
ATOM 3365 O O . LYS B 1 197 ? 3.066 -28.078 -9.023 1 98.19 197 LYS B O 1
ATOM 3370 N N . ASP B 1 198 ? 1.032 -28.016 -9.992 1 97.88 198 ASP B N 1
ATOM 3371 C CA . ASP B 1 198 ? 1.584 -28.219 -11.328 1 97.88 198 ASP B CA 1
ATOM 3372 C C . ASP B 1 198 ? 2.471 -27.047 -11.742 1 97.88 198 ASP B C 1
ATOM 3374 O O . ASP B 1 198 ? 3.537 -27.25 -12.328 1 97.88 198 ASP B O 1
ATOM 3378 N N . LEU B 1 199 ? 2.008 -25.859 -11.445 1 98.25 199 LEU B N 1
ATOM 3379 C CA . LEU B 1 199 ? 2.797 -24.672 -11.75 1 98.25 199 LEU B CA 1
ATOM 3380 C C . LEU B 1 199 ? 4.141 -24.703 -11.031 1 98.25 199 LEU B C 1
ATOM 3382 O O . LEU B 1 199 ? 5.184 -24.453 -11.641 1 98.25 199 LEU B O 1
ATOM 3386 N N . LEU B 1 200 ? 4.094 -25.016 -9.75 1 98.38 200 LEU B N 1
ATOM 3387 C CA . LEU B 1 200 ? 5.316 -25.125 -8.961 1 98.38 200 LEU B CA 1
ATOM 3388 C C . LEU B 1 200 ? 6.281 -26.125 -9.586 1 98.38 200 LEU B C 1
ATOM 3390 O O . LEU B 1 200 ? 7.48 -25.859 -9.688 1 98.38 200 LEU B O 1
ATOM 3394 N N . SER B 1 201 ? 5.785 -27.234 -10.039 1 98 201 SER B N 1
ATOM 3395 C CA . SER B 1 201 ? 6.613 -28.266 -10.656 1 98 201 SER B CA 1
ATOM 3396 C C . SER B 1 201 ? 7.32 -27.734 -11.898 1 98 201 SER B C 1
ATOM 3398 O O . SER B 1 201 ? 8.445 -28.141 -12.195 1 98 201 SER B O 1
ATOM 3400 N N . ASN B 1 202 ? 6.699 -26.844 -12.578 1 98.06 202 ASN B N 1
ATOM 3401 C CA . ASN B 1 202 ? 7.227 -26.328 -13.836 1 98.06 202 ASN B CA 1
ATOM 3402 C C . ASN B 1 202 ? 8.258 -25.234 -13.594 1 98.06 202 ASN B C 1
ATOM 3404 O O . ASN B 1 202 ? 9.023 -24.875 -14.492 1 98.06 202 ASN B O 1
ATOM 3408 N N . ILE B 1 203 ? 8.258 -24.656 -12.32 1 98.19 203 ILE B N 1
ATOM 3409 C CA . ILE B 1 203 ? 9.133 -23.5 -12.148 1 98.19 203 ILE B CA 1
ATOM 3410 C C . ILE B 1 203 ? 10.109 -23.766 -11.008 1 98.19 203 ILE B C 1
ATOM 3412 O O . ILE B 1 203 ? 10.711 -22.828 -10.477 1 98.19 203 ILE B O 1
ATOM 3416 N N . ARG B 1 204 ? 10.289 -24.984 -10.602 1 97.56 204 ARG B N 1
ATOM 3417 C CA . ARG B 1 204 ? 11.25 -25.359 -9.57 1 97.56 204 ARG B CA 1
ATOM 3418 C C . ARG B 1 204 ? 12.664 -24.938 -9.961 1 97.56 204 ARG B C 1
ATOM 3420 O O . ARG B 1 204 ? 12.969 -24.781 -11.148 1 97.56 204 ARG B O 1
ATOM 3427 N N . GLY B 1 205 ? 13.523 -24.734 -8.93 1 97.94 205 GLY B N 1
ATOM 3428 C CA . GLY B 1 205 ? 14.883 -24.266 -9.156 1 97.94 205 GLY B CA 1
ATOM 3429 C C . GLY B 1 205 ? 15 -22.766 -9.172 1 97.94 205 GLY B C 1
ATOM 3430 O O . GLY B 1 205 ? 16.047 -22.219 -9.516 1 97.94 205 GLY B O 1
ATOM 3431 N N . THR B 1 206 ? 13.945 -22.078 -8.789 1 98.25 206 THR B N 1
ATOM 3432 C CA . THR B 1 206 ? 13.906 -20.625 -8.812 1 98.25 206 THR B CA 1
ATOM 3433 C C . THR B 1 206 ? 14.352 -20.047 -7.469 1 98.25 206 THR B C 1
ATOM 3435 O O . THR B 1 206 ? 15.195 -19.156 -7.418 1 98.25 206 THR B O 1
ATOM 3438 N N . HIS B 1 207 ? 13.789 -20.5 -6.406 1 98.38 207 HIS B N 1
ATOM 3439 C CA . HIS B 1 207 ? 14.055 -20 -5.062 1 98.38 207 HIS B CA 1
ATOM 3440 C C . HIS B 1 207 ? 13.688 -21.031 -4.004 1 98.38 207 HIS B C 1
ATOM 3442 O O . HIS B 1 207 ? 12.508 -21.312 -3.799 1 98.38 207 HIS B O 1
ATOM 3448 N N . ASP B 1 208 ? 14.586 -21.516 -3.273 1 98 208 ASP B N 1
ATOM 3449 C CA . ASP B 1 208 ? 14.438 -22.688 -2.412 1 98 208 ASP B CA 1
ATOM 3450 C C . ASP B 1 208 ? 13.391 -22.438 -1.326 1 98 208 ASP B C 1
ATOM 3452 O O . ASP B 1 208 ? 12.492 -23.266 -1.122 1 98 208 ASP B O 1
ATOM 3456 N N . TYR B 1 209 ? 13.5 -21.391 -0.635 1 98.06 209 TYR B N 1
ATOM 3457 C CA . TYR B 1 209 ? 12.602 -21.125 0.483 1 98.06 209 TYR B CA 1
ATOM 3458 C C . TYR B 1 209 ? 11.156 -21.031 0.011 1 98.06 209 TYR B C 1
ATOM 3460 O O . TYR B 1 209 ? 10.258 -21.641 0.599 1 98.06 209 TYR B O 1
ATOM 3468 N N . LEU B 1 210 ? 10.891 -20.219 -1.017 1 98.69 210 LEU B N 1
ATOM 3469 C CA . LEU B 1 210 ? 9.523 -20.016 -1.495 1 98.69 210 LEU B CA 1
ATOM 3470 C C . LEU B 1 210 ? 8.945 -21.312 -2.049 1 98.69 210 LEU B C 1
ATOM 3472 O O . LEU B 1 210 ? 7.758 -21.594 -1.875 1 98.69 210 LEU B O 1
ATOM 3476 N N . GLU B 1 211 ? 9.75 -22.078 -2.746 1 98.75 211 GLU B N 1
ATOM 3477 C CA . GLU B 1 211 ? 9.305 -23.375 -3.254 1 98.75 211 GLU B CA 1
ATOM 3478 C C . GLU B 1 211 ? 8.906 -24.297 -2.113 1 98.75 211 GLU B C 1
ATOM 3480 O O . GLU B 1 211 ? 7.879 -24.984 -2.186 1 98.75 211 GLU B O 1
ATOM 3485 N N . THR B 1 212 ? 9.711 -24.312 -1.067 1 98.62 212 THR B N 1
ATOM 3486 C CA . THR B 1 212 ? 9.422 -25.156 0.082 1 98.62 212 THR B CA 1
ATOM 3487 C C . THR B 1 212 ? 8.148 -24.719 0.784 1 98.62 212 THR B C 1
ATOM 3489 O O . THR B 1 212 ? 7.305 -25.547 1.141 1 98.62 212 THR B O 1
ATOM 3492 N N . ALA B 1 213 ? 8.055 -23.406 0.958 1 98.56 213 ALA B N 1
ATOM 3493 C CA . ALA B 1 213 ? 6.859 -22.859 1.601 1 98.56 213 ALA B CA 1
ATOM 3494 C C . ALA B 1 213 ? 5.605 -23.203 0.801 1 98.56 213 ALA B C 1
ATOM 3496 O O . ALA B 1 213 ? 4.578 -23.578 1.375 1 98.56 213 ALA B O 1
ATOM 3497 N N . LEU B 1 214 ? 5.664 -23.078 -0.497 1 98.5 214 LEU B N 1
ATOM 3498 C CA . LEU B 1 214 ? 4.531 -23.391 -1.366 1 98.5 214 LEU B CA 1
ATOM 3499 C C . LEU B 1 214 ? 4.223 -24.875 -1.349 1 98.5 214 LEU B C 1
ATOM 3501 O O . LEU B 1 214 ? 3.059 -25.281 -1.271 1 98.5 214 LEU B O 1
ATOM 3505 N N . ASP B 1 215 ? 5.242 -25.703 -1.374 1 98 215 ASP B N 1
ATOM 3506 C CA . ASP B 1 215 ? 5.074 -27.156 -1.253 1 98 215 ASP B CA 1
ATOM 3507 C C . ASP B 1 215 ? 4.348 -27.516 0.041 1 98 215 ASP B C 1
ATOM 3509 O O . ASP B 1 215 ? 3.43 -28.344 0.035 1 98 215 ASP B O 1
ATOM 3513 N N . ASP B 1 216 ? 4.824 -26.953 1.087 1 98.12 216 ASP B N 1
ATOM 3514 C CA . ASP B 1 216 ? 4.277 -27.266 2.402 1 98.12 216 ASP B CA 1
ATOM 3515 C C . ASP B 1 216 ? 2.783 -26.953 2.463 1 98.12 216 ASP B C 1
ATOM 3517 O O . ASP B 1 216 ? 1.996 -27.781 2.938 1 98.12 216 ASP B O 1
ATOM 3521 N N . ILE B 1 217 ? 2.406 -25.812 1.938 1 97.88 217 ILE B N 1
ATOM 3522 C CA . ILE B 1 217 ? 1.007 -25.422 2.062 1 97.88 217 ILE B CA 1
ATOM 3523 C C . ILE B 1 217 ? 0.158 -26.203 1.073 1 97.88 217 ILE B C 1
ATOM 3525 O O . ILE B 1 217 ? -0.999 -26.531 1.356 1 97.88 217 ILE B O 1
ATOM 3529 N N . ILE B 1 218 ? 0.666 -26.516 -0.072 1 97.62 218 ILE B N 1
ATOM 3530 C CA . ILE B 1 218 ? -0.025 -27.359 -1.044 1 97.62 218 ILE B CA 1
ATOM 3531 C C . ILE B 1 218 ? -0.275 -28.75 -0.446 1 97.62 218 ILE B C 1
ATOM 3533 O O . ILE B 1 218 ? -1.397 -29.25 -0.49 1 97.62 218 ILE B O 1
ATOM 3537 N N . ASN B 1 219 ? 0.717 -29.281 0.15 1 96.44 219 ASN B N 1
ATOM 3538 C CA . ASN B 1 219 ? 0.629 -30.625 0.717 1 96.44 219 ASN B CA 1
ATOM 3539 C C . ASN B 1 219 ? -0.351 -30.672 1.887 1 96.44 219 ASN B C 1
ATOM 3541 O O . ASN B 1 219 ? -1.015 -31.688 2.102 1 96.44 219 ASN B O 1
ATOM 3545 N N . LYS B 1 220 ? -0.398 -29.641 2.607 1 95 220 LYS B N 1
ATOM 3546 C CA . LYS B 1 220 ? -1.324 -29.547 3.732 1 95 220 LYS B CA 1
ATOM 3547 C C . LYS B 1 220 ? -2.773 -29.547 3.254 1 95 220 LYS B C 1
ATOM 3549 O O . LYS B 1 220 ? -3.672 -29.969 3.984 1 95 220 LYS B O 1
ATOM 3554 N N . ASN B 1 221 ? -2.994 -29.109 2.035 1 90.56 221 ASN B N 1
ATOM 3555 C CA . ASN B 1 221 ? -4.359 -28.906 1.566 1 90.56 221 ASN B CA 1
ATOM 3556 C C . ASN B 1 221 ? -4.758 -29.938 0.515 1 90.56 221 ASN B C 1
ATOM 3558 O O . ASN B 1 221 ? -5.867 -29.906 -0.015 1 90.56 221 ASN B O 1
ATOM 3562 N N . ILE B 1 222 ? -3.783 -30.734 0.124 1 82.81 222 ILE B N 1
ATOM 3563 C CA . ILE B 1 222 ? -4.098 -31.812 -0.808 1 82.81 222 ILE B CA 1
ATOM 3564 C C . ILE B 1 222 ? -4.609 -33.031 -0.037 1 82.81 222 ILE B C 1
ATOM 3566 O O . ILE B 1 222 ? -3.967 -33.5 0.911 1 82.81 222 ILE B O 1
ATOM 3570 N N . LYS B 1 223 ? -5.961 -33.281 -0.053 1 64.38 223 LYS B N 1
ATOM 3571 C CA . LYS B 1 223 ? -6.516 -34.5 0.52 1 64.38 223 LYS B CA 1
ATOM 3572 C C . LYS B 1 223 ? -6.219 -35.719 -0.368 1 64.38 223 LYS B C 1
ATOM 3574 O O . LYS B 1 223 ? -6.109 -35.594 -1.588 1 64.38 223 LYS B O 1
#

Sequence (446 aa):
MAEGNDRNEKHNMPPPPPYKLVYPEIPGNILDKFAMMKNELKDKNGFINDISLIIKAVDLAARRHRKQRRKDATQTPYVNHPIGVAYILTNEGQITDTATVIAAILHDTVEDTKTTDEEIRRMFGDEIADIVKECTVVKSIKREIRMKSQLEKASKLSRKAKLVQLADKLYNIRDIERCTPCGWTKQHVAEYISFAKDLLSNIRGTHDYLETALDDIINKNIKMAEGNDRNEKHNMPPPPPYKLVYPEIPGNILDKFAMMKNELKDKNGFINDISLIIKAVDLAARRHRKQRRKDATQTPYVNHPIGVAYILTNEGQITDTATVIAAILHDTVEDTKTTDEEIRRMFGDEIADIVKECTVVKSIKREIRMKSQLEKASKLSRKAKLVQLADKLYNIRDIERCTPCGWT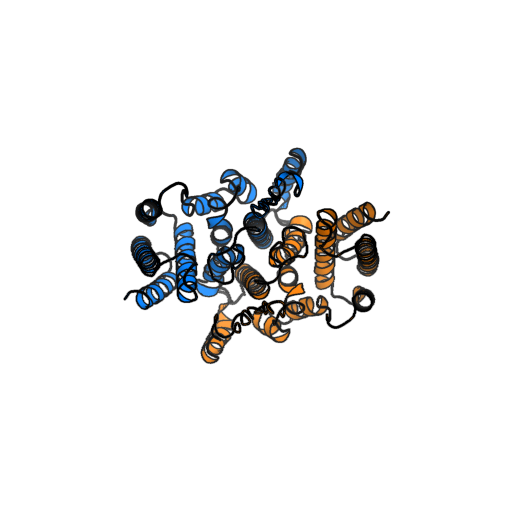KQHVAEYISFAKDLLSNIRGTHDYLETALDDIINKNIK

InterPro domains:
  IPR003607 HD/PDEase domain [cd00077] (77-193)
  IPR052194 Guanosine-3',5'-bis(diphosphate) 3'-pyrophosphohydrolase [PTHR46246] (50-221)